Protein 5Y24 (pdb70)

Radius of gyration: 33.48 Å; Cα contacts (8 Å, |Δi|>4): 935; chains: 4; bounding box: 55×82×98 Å

B-factor: mean 39.5, std 14.25, range [16.23, 121.57]

Structure (mmCIF, N/CA/C/O backbone):
data_5Y24
#
_entry.id   5Y24
#
_cell.length_a   33.550
_cell.length_b   119.605
_cell.length_c   214.359
_cell.angle_alpha   90.00
_cell.angle_beta   90.00
_cell.angle_gamma   90.00
#
_symmetry.space_group_name_H-M   'P 2 21 21'
#
loop_
_entity.id
_entity.type
_entity.pdbx_description
1 polymer 'AimR transcriptional regulator'
2 polymer GLY-MET-PRO-ARG-GLY-ALA
3 non-polymer 'BROMIDE ION'
4 water water
#
loop_
_atom_site.group_PDB
_atom_site.id
_atom_site.type_symbol
_atom_site.label_atom_id
_atom_site.label_alt_id
_atom_site.label_comp_id
_atom_site.label_asym_id
_atom_site.label_entity_id
_atom_site.label_seq_id
_atom_site.pdbx_PDB_ins_code
_atom_site.Cartn_x
_atom_site.Cartn_y
_atom_site.Cartn_z
_atom_site.occupancy
_atom_site.B_iso_or_equiv
_atom_site.auth_seq_id
_atom_site.auth_comp_id
_atom_site.auth_asym_id
_atom_site.auth_atom_id
_atom_site.pdbx_PDB_model_num
ATOM 1 N N . ASP A 1 41 ? -87.848 76.618 222.767 1.00 77.55 41 ASP A N 1
ATOM 2 C CA . ASP A 1 41 ? -88.964 77.533 222.809 1.00 81.91 41 ASP A CA 1
ATOM 3 C C . ASP A 1 41 ? -89.076 78.193 224.137 1.00 82.54 41 ASP A C 1
ATOM 4 O O . ASP A 1 41 ? -90.161 78.634 224.473 1.00 84.74 41 ASP A O 1
ATOM 9 N N . LYS A 1 43 ? -86.527 79.350 226.132 1.00 62.02 43 LYS A N 1
ATOM 10 C CA . LYS A 1 43 ? -85.093 79.437 226.326 1.00 62.28 43 LYS A CA 1
ATOM 11 C C . LYS A 1 43 ? -84.586 80.891 226.279 1.00 63.17 43 LYS A C 1
ATOM 12 O O . LYS A 1 43 ? -85.126 81.710 225.553 1.00 62.53 43 LYS A O 1
ATOM 18 N N . THR A 1 44 ? -83.529 81.179 227.030 1.00 62.07 44 THR A N 1
ATOM 19 C CA . THR A 1 44 ? -83.006 82.533 227.119 1.00 60.32 44 THR A CA 1
ATOM 20 C C . THR A 1 44 ? -81.486 82.495 227.069 1.00 63.95 44 THR A C 1
ATOM 21 O O . THR A 1 44 ? -80.861 81.521 227.500 1.00 62.28 44 THR A O 1
ATOM 25 N N . PHE A 1 45 ? -80.885 83.568 226.560 1.00 60.70 45 PHE A N 1
ATOM 26 C CA . PHE A 1 45 ? -79.439 83.684 226.653 1.00 56.67 45 PHE A CA 1
ATOM 27 C C . PHE A 1 45 ? -79.030 83.925 228.097 1.00 54.77 45 PHE A C 1
ATOM 28 O O . PHE A 1 45 ? -79.792 84.471 228.900 1.00 53.89 45 PHE A O 1
ATOM 36 N N . ASN A 1 46 ? -77.809 83.517 228.428 1.00 48.85 46 ASN A N 1
ATOM 37 C CA . ASN A 1 46 ? -77.346 83.733 229.789 1.00 56.25 46 ASN A CA 1
ATOM 38 C C . ASN A 1 46 ? -76.949 85.187 230.044 1.00 52.99 46 ASN A C 1
ATOM 39 O O . ASN A 1 46 ? -76.785 85.565 231.207 1.00 48.59 46 ASN A O 1
ATOM 44 N N . GLU A 1 47 ? -76.832 86.024 229.007 1.00 57.04 47 GLU A N 1
ATOM 45 C CA . GLU A 1 47 ? -76.707 87.465 229.205 1.00 48.72 47 GLU A CA 1
ATOM 46 C C . GLU A 1 47 ? -77.619 88.200 228.232 1.00 47.10 47 GLU A C 1
ATOM 47 O O . GLU A 1 47 ? -77.623 87.904 227.033 1.00 48.48 47 GLU A O 1
ATOM 53 N N . PHE A 1 48 ? -78.376 89.170 228.763 1.00 47.10 48 PHE A N 1
ATOM 54 C CA . PHE A 1 48 ? -79.410 89.865 227.992 1.00 41.99 48 PHE A CA 1
ATOM 55 C C . PHE A 1 48 ? -78.836 90.626 226.804 1.00 40.90 48 PHE A C 1
ATOM 56 O O . PHE A 1 48 ? -79.539 90.845 225.808 1.00 37.13 48 PHE A O 1
ATOM 64 N N . SER A 1 49 ? -77.571 91.043 226.886 1.00 38.23 49 SER A N 1
ATOM 65 C CA . SER A 1 49 ? -76.979 91.791 225.782 1.00 40.02 49 SER A CA 1
ATOM 66 C C . SER A 1 49 ? -76.992 90.996 224.481 1.00 44.77 49 SER A C 1
ATOM 67 O O . SER A 1 49 ? -77.026 91.600 223.406 1.00 39.11 49 SER A O 1
ATOM 70 N N . SER A 1 50 ? -77.017 89.660 224.551 1.00 46.80 50 SER A N 1
ATOM 71 C CA . SER A 1 50 ? -77.006 88.847 223.333 1.00 46.29 50 SER A CA 1
ATOM 72 C C . SER A 1 50 ? -78.203 89.153 222.446 1.00 51.10 50 SER A C 1
ATOM 73 O O . SER A 1 50 ? -78.055 89.372 221.238 1.00 54.00 50 SER A O 1
ATOM 76 N N . ILE A 1 51 ? -79.405 89.171 223.019 1.00 46.77 51 ILE A N 1
ATOM 77 C CA . ILE A 1 51 ? -80.561 89.443 222.177 1.00 38.21 51 ILE A CA 1
ATOM 78 C C . ILE A 1 51 ? -80.687 90.931 221.875 1.00 45.97 51 ILE A C 1
ATOM 79 O O . ILE A 1 51 ? -81.151 91.306 220.794 1.00 52.48 51 ILE A O 1
ATOM 84 N N . VAL A 1 52 ? -80.259 91.806 222.792 1.00 47.37 52 VAL A N 1
ATOM 85 C CA . VAL A 1 52 ? -80.293 93.239 222.507 1.00 37.25 52 VAL A CA 1
ATOM 86 C C . VAL A 1 52 ? -79.403 93.564 221.322 1.00 41.18 52 VAL A C 1
ATOM 87 O O . VAL A 1 52 ? -79.813 94.262 220.387 1.00 47.34 52 VAL A O 1
ATOM 91 N N . ASN A 1 53 ? -78.164 93.079 221.353 1.00 45.67 53 ASN A N 1
ATOM 92 C CA . ASN A 1 53 ? -77.219 93.453 220.309 1.00 46.37 53 ASN A CA 1
ATOM 93 C C . ASN A 1 53 ? -77.674 92.933 218.951 1.00 44.25 53 ASN A C 1
ATOM 94 O O . ASN A 1 53 ? -77.546 93.631 217.939 1.00 41.61 53 ASN A O 1
ATOM 99 N N . ILE A 1 54 ? -78.264 91.735 218.917 1.00 45.17 54 ILE A N 1
ATOM 100 C CA . ILE A 1 54 ? -78.800 91.194 217.666 1.00 38.53 54 ILE A CA 1
ATOM 101 C C . ILE A 1 54 ? -79.956 92.048 217.156 1.00 42.82 54 ILE A C 1
ATOM 102 O O . ILE A 1 54 ? -80.040 92.349 215.959 1.00 44.24 54 ILE A O 1
ATOM 107 N N . VAL A 1 55 ? -80.864 92.456 218.044 1.00 47.52 55 VAL A N 1
ATOM 108 C CA . VAL A 1 55 ? -81.983 93.285 217.604 1.00 43.18 55 VAL A CA 1
ATOM 109 C C . VAL A 1 55 ? -81.479 94.623 217.082 1.00 47.91 55 VAL A C 1
ATOM 110 O O . VAL A 1 55 ? -81.931 95.108 216.036 1.00 52.08 55 VAL A O 1
ATOM 114 N N . LYS A 1 56 ? -80.539 95.245 217.799 1.00 43.61 56 LYS A N 1
ATOM 115 C CA . LYS A 1 56 ? -79.998 96.517 217.328 1.00 45.28 56 LYS A CA 1
ATOM 116 C C . LYS A 1 56 ? -79.228 96.350 216.017 1.00 45.85 56 LYS A C 1
ATOM 117 O O . LYS A 1 56 ? -79.227 97.259 215.177 1.00 44.77 56 LYS A O 1
ATOM 123 N N . SER A 1 57 ? -78.602 95.194 215.803 1.00 47.48 57 SER A N 1
ATOM 124 C CA . SER A 1 57 ? -77.836 94.994 214.578 1.00 54.27 57 SER A CA 1
ATOM 125 C C . SER A 1 57 ? -78.747 94.734 213.379 1.00 55.17 57 SER A C 1
ATOM 126 O O . SER A 1 57 ? -78.575 95.342 212.318 1.00 60.94 57 SER A O 1
ATOM 129 N N . GLN A 1 58 ? -79.735 93.849 213.534 1.00 48.82 58 GLN A N 1
ATOM 130 C CA . GLN A 1 58 ? -80.521 93.359 212.406 1.00 48.23 58 GLN A CA 1
ATOM 131 C C . GLN A 1 58 ? -81.817 94.117 212.177 1.00 46.51 58 GLN A C 1
ATOM 132 O O . GLN A 1 58 ? -82.232 94.266 211.022 1.00 46.12 58 GLN A O 1
ATOM 138 N N . TYR A 1 59 ? -82.466 94.598 213.241 1.00 42.90 59 TYR A N 1
ATOM 139 C CA . TYR A 1 59 ? -83.793 95.211 213.140 1.00 42.51 59 TYR A CA 1
ATOM 140 C C . TYR A 1 59 ? -83.870 96.546 213.876 1.00 43.48 59 TYR A C 1
ATOM 141 O O . TYR A 1 59 ? -84.821 96.794 214.618 1.00 45.89 59 TYR A O 1
ATOM 150 N N . PRO A 1 60 ? -82.895 97.447 213.679 1.00 39.57 60 PRO A N 1
ATOM 151 C CA . PRO A 1 60 ? -82.797 98.602 214.590 1.00 38.92 60 PRO A CA 1
ATOM 152 C C . PRO A 1 60 ? -84.042 99.473 214.596 1.00 46.81 60 PRO A C 1
ATOM 153 O O . PRO A 1 60 ? -84.399 100.024 215.644 1.00 42.04 60 PRO A O 1
ATOM 157 N N . ASP A 1 61 ? -84.730 99.593 213.457 1.00 39.60 61 ASP A N 1
ATOM 158 C CA . ASP A 1 61 ? -85.903 100.451 213.358 1.00 40.31 61 ASP A CA 1
ATOM 159 C C . ASP A 1 61 ? -87.142 99.840 214.001 1.00 38.17 61 ASP A C 1
ATOM 160 O O . ASP A 1 61 ? -88.120 100.554 214.250 1.00 42.92 61 ASP A O 1
ATOM 165 N N . ARG A 1 62 ? -87.130 98.545 214.281 1.00 32.98 62 ARG A N 1
ATOM 166 C CA . ARG A 1 62 ? -88.209 97.910 215.034 1.00 41.32 62 ARG A CA 1
ATOM 167 C C . ARG A 1 62 ? -87.753 97.407 216.405 1.00 39.83 62 ARG A C 1
ATOM 168 O O . ARG A 1 62 ? -88.302 96.428 216.924 1.00 45.76 62 ARG A O 1
ATOM 176 N N . GLU A 1 63 ? -86.764 98.068 217.017 1.00 37.90 63 GLU A N 1
ATOM 177 C CA . GLU A 1 63 ? -86.299 97.605 218.321 1.00 41.08 63 GLU A CA 1
ATOM 178 C C . GLU A 1 63 ? -87.424 97.625 219.345 1.00 40.70 63 GLU A C 1
ATOM 179 O O . GLU A 1 63 ? -87.636 96.646 220.068 1.00 42.29 63 GLU A O 1
ATOM 185 N N . TYR A 1 64 ? -88.147 98.744 219.441 1.00 37.47 64 TYR A N 1
ATOM 186 C CA . TYR A 1 64 ? -89.202 98.806 220.446 1.00 37.31 64 TYR A CA 1
ATOM 187 C C . TYR A 1 64 ? -90.256 97.732 220.205 1.00 45.85 64 TYR A C 1
ATOM 188 O O . TYR A 1 64 ? -90.544 96.922 221.093 1.00 42.11 64 TYR A O 1
ATOM 197 N N . GLU A 1 65 ? -90.812 97.678 218.991 1.00 41.90 65 GLU A N 1
ATOM 198 C CA . GLU A 1 65 ? -91.853 96.695 218.699 1.00 38.99 65 GLU A CA 1
ATOM 199 C C . GLU A 1 65 ? -91.401 95.283 219.061 1.00 42.59 65 GLU A C 1
ATOM 200 O O . GLU A 1 65 ? -92.103 94.552 219.772 1.00 45.99 65 GLU A O 1
ATOM 206 N N . LEU A 1 66 ? -90.199 94.903 218.624 1.00 39.68 66 LEU A N 1
ATOM 207 C CA . LEU A 1 66 ? -89.729 93.538 218.842 1.00 38.00 66 LEU A CA 1
ATOM 208 C C . LEU A 1 66 ? -89.411 93.276 220.308 1.00 43.29 66 LEU A C 1
ATOM 209 O O . LEU A 1 66 ? -89.750 92.209 220.841 1.00 42.44 66 LEU A O 1
ATOM 222 N N . LYS A 1 68 ? -90.560 94.910 222.951 1.00 46.22 68 LYS A N 1
ATOM 223 C CA . LYS A 1 68 ? -91.782 94.969 223.747 1.00 46.78 68 LYS A CA 1
ATOM 224 C C . LYS A 1 68 ? -92.509 93.635 223.708 1.00 53.94 68 LYS A C 1
ATOM 225 O O . LYS A 1 68 ? -92.982 93.140 224.740 1.00 63.83 68 LYS A O 1
ATOM 231 N N . ASP A 1 69 ? -92.588 93.029 222.522 1.00 41.61 69 ASP A N 1
ATOM 232 C CA . ASP A 1 69 ? -93.160 91.694 222.409 1.00 41.10 69 ASP A CA 1
ATOM 233 C C . ASP A 1 69 ? -92.336 90.675 223.190 1.00 45.62 69 ASP A C 1
ATOM 234 O O . ASP A 1 69 ? -92.887 89.869 223.951 1.00 40.93 69 ASP A O 1
ATOM 239 N N . TYR A 1 70 ? -91.008 90.716 223.039 1.00 44.41 70 TYR A N 1
ATOM 240 C CA . TYR A 1 70 ? -90.163 89.695 223.649 1.00 46.34 70 TYR A CA 1
ATOM 241 C C . TYR A 1 70 ? -90.179 89.788 225.172 1.00 49.11 70 TYR A C 1
ATOM 242 O O . TYR A 1 70 ? -90.325 88.772 225.868 1.00 46.95 70 TYR A O 1
ATOM 251 N N . CYS A 1 71 ? -90.000 90.996 225.706 1.00 46.02 71 CYS A N 1
ATOM 252 C CA . CYS A 1 71 ? -89.960 91.184 227.153 1.00 46.93 71 CYS A CA 1
ATOM 253 C C . CYS A 1 71 ? -91.280 90.788 227.799 1.00 53.08 71 CYS A C 1
ATOM 254 O O . CYS A 1 71 ? -91.302 90.084 228.814 1.00 56.78 71 CYS A O 1
ATOM 257 N N . LEU A 1 72 ? -92.395 91.237 227.225 1.00 55.55 72 LEU A N 1
ATOM 258 C CA . LEU A 1 72 ? -93.685 91.041 227.869 1.00 60.25 72 LEU A CA 1
ATOM 259 C C . LEU A 1 72 ? -94.140 89.589 227.832 1.00 57.01 72 LEU A C 1
ATOM 260 O O . LEU A 1 72 ? -95.165 89.258 228.437 1.00 58.24 72 LEU A O 1
ATOM 265 N N . ASN A 1 73 ? -93.392 88.715 227.163 1.00 49.26 73 ASN A N 1
ATOM 266 C CA . ASN A 1 73 ? -93.676 87.290 227.160 1.00 57.32 73 ASN A CA 1
ATOM 267 C C . ASN A 1 73 ? -92.642 86.495 227.944 1.00 56.68 73 ASN A C 1
ATOM 268 O O . ASN A 1 73 ? -92.682 85.261 227.935 1.00 53.62 73 ASN A O 1
ATOM 273 N N . LEU A 1 74 ? -91.718 87.174 228.617 1.00 45.43 74 LEU A N 1
ATOM 274 C CA . LEU A 1 74 ? -90.744 86.508 229.464 1.00 45.24 74 LEU A CA 1
ATOM 275 C C . LEU A 1 74 ? -91.407 86.028 230.749 1.00 48.83 74 LEU A C 1
ATOM 276 O O . LEU A 1 74 ? -92.352 86.642 231.249 1.00 52.40 74 LEU A O 1
ATOM 281 N N . ASP A 1 75 ? -90.905 84.912 231.274 1.00 51.16 75 ASP A N 1
ATOM 282 C CA . ASP A 1 75 ? -91.302 84.432 232.592 1.00 55.21 75 ASP A CA 1
ATOM 283 C C . ASP A 1 75 ? -90.622 85.294 233.656 1.00 54.11 75 ASP A C 1
ATOM 284 O O . ASP A 1 75 ? -89.392 85.302 233.759 1.00 50.04 75 ASP A O 1
ATOM 289 N N . VAL A 1 76 ? -91.423 86.006 234.454 1.00 50.10 76 VAL A N 1
ATOM 290 C CA . VAL A 1 76 ? -90.922 87.006 235.388 1.00 56.07 76 VAL A CA 1
ATOM 291 C C . VAL A 1 76 ? -89.955 86.448 236.420 1.00 55.83 76 VAL A C 1
ATOM 292 O O . VAL A 1 76 ? -89.297 87.229 237.123 1.00 47.99 76 VAL A O 1
ATOM 296 N N . LYS A 1 77 ? -89.859 85.121 236.548 1.00 52.66 77 LYS A N 1
ATOM 297 C CA . LYS A 1 77 ? -88.963 84.542 237.540 1.00 57.14 77 LYS A CA 1
ATOM 298 C C . LYS A 1 77 ? -87.514 84.528 237.082 1.00 51.89 77 LYS A C 1
ATOM 299 O O . LYS A 1 77 ? -86.632 84.267 237.901 1.00 49.19 77 LYS A O 1
ATOM 305 N N . THR A 1 78 ? -87.244 84.833 235.815 1.00 47.11 78 THR A N 1
ATOM 306 C CA . THR A 1 78 ? -85.928 84.571 235.260 1.00 57.00 78 THR A CA 1
ATOM 307 C C . THR A 1 78 ? -85.019 85.794 235.307 1.00 52.13 78 THR A C 1
ATOM 308 O O . THR A 1 78 ? -85.455 86.932 235.499 1.00 44.53 78 THR A O 1
ATOM 312 N N . LYS A 1 79 ? -83.729 85.526 235.106 1.00 48.50 79 LYS A N 1
ATOM 313 C CA . LYS A 1 79 ? -82.738 86.584 235.005 1.00 51.99 79 LYS A CA 1
ATOM 314 C C . LYS A 1 79 ? -82.951 87.398 233.739 1.00 46.13 79 LYS A C 1
ATOM 315 O O . LYS A 1 79 ? -82.621 88.584 233.702 1.00 43.66 79 LYS A O 1
ATOM 321 N N . ALA A 1 80 ? -83.521 86.784 232.700 1.00 45.05 80 ALA A N 1
ATOM 322 C CA . ALA A 1 80 ? -83.834 87.544 231.494 1.00 46.58 80 ALA A CA 1
ATOM 323 C C . ALA A 1 80 ? -84.896 88.602 231.774 1.00 46.30 80 ALA A C 1
ATOM 324 O O . ALA A 1 80 ? -84.770 89.745 231.331 1.00 41.57 80 ALA A O 1
ATOM 326 N N . ALA A 1 81 ? -85.934 88.247 232.533 1.00 46.74 81 ALA A N 1
ATOM 327 C CA . ALA A 1 81 ? -86.972 89.217 232.863 1.00 48.69 81 ALA A CA 1
ATOM 328 C C . ALA A 1 81 ? -86.434 90.312 233.776 1.00 42.16 81 ALA A C 1
ATOM 329 O O . ALA A 1 81 ? -86.801 91.483 233.630 1.00 41.95 81 ALA A O 1
ATOM 331 N N . ARG A 1 82 ? -85.593 89.947 234.747 1.00 43.00 82 ARG A N 1
ATOM 332 C CA . ARG A 1 82 ? -84.939 90.963 235.563 1.00 37.63 82 ARG A CA 1
ATOM 333 C C . ARG A 1 82 ? -84.021 91.831 234.711 1.00 43.12 82 ARG A C 1
ATOM 334 O O . ARG A 1 82 ? -83.903 93.038 234.942 1.00 44.74 82 ARG A O 1
ATOM 342 N N . SER A 1 83 ? -83.366 91.237 233.716 1.00 37.83 83 SER A N 1
ATOM 343 C CA . SER A 1 83 ? -82.592 92.041 232.776 1.00 43.87 83 SER A CA 1
ATOM 344 C C . SER A 1 83 ? -83.504 92.945 231.957 1.00 41.71 83 SER A C 1
ATOM 345 O O . SER A 1 83 ? -83.202 94.126 231.752 1.00 39.73 83 SER A O 1
ATOM 348 N N . ALA A 1 84 ? -84.627 92.404 231.479 1.00 38.11 84 ALA A N 1
ATOM 349 C CA . ALA A 1 84 ? -85.555 93.199 230.686 1.00 36.19 84 ALA A CA 1
ATOM 350 C C . ALA A 1 84 ? -86.123 94.362 231.485 1.00 39.29 84 ALA A C 1
ATOM 351 O O . ALA A 1 84 ? -86.431 95.410 230.916 1.00 36.78 84 ALA A O 1
ATOM 353 N N . LEU A 1 85 ? -86.287 94.199 232.797 1.00 34.16 85 LEU A N 1
ATOM 354 C CA . LEU A 1 85 ? -86.765 95.310 233.603 1.00 34.42 85 LEU A CA 1
ATOM 355 C C . LEU A 1 85 ? -85.773 96.467 233.569 1.00 33.60 85 LEU A C 1
ATOM 356 O O . LEU A 1 85 ? -86.171 97.628 233.432 1.00 33.19 85 LEU A O 1
ATOM 361 N N . GLU A 1 86 ? -84.475 96.169 233.682 1.00 37.14 86 GLU A N 1
ATOM 362 C CA . GLU A 1 86 ? -83.478 97.235 233.609 1.00 31.11 86 GLU A CA 1
ATOM 363 C C . GLU A 1 86 ? -83.402 97.832 232.207 1.00 30.94 86 GLU A C 1
ATOM 364 O O . GLU A 1 86 ? -83.248 99.046 232.055 1.00 34.96 86 GLU A O 1
ATOM 370 N N . TYR A 1 87 ? -83.507 96.991 231.178 1.00 32.74 87 TYR A N 1
ATOM 371 C CA . TYR A 1 87 ? -83.530 97.471 229.794 1.00 29.91 87 TYR A CA 1
ATOM 372 C C . TYR A 1 87 ? -84.653 98.483 229.580 1.00 34.79 87 TYR A C 1
ATOM 373 O O . TYR A 1 87 ? -84.451 99.539 228.960 1.00 31.92 87 TYR A O 1
ATOM 382 N N . ALA A 1 88 ? -85.848 98.162 230.082 1.00 35.75 88 ALA A N 1
ATOM 383 C CA . ALA A 1 88 ? -87.012 99.020 229.900 1.00 37.21 88 ALA A CA 1
ATOM 384 C C . ALA A 1 88 ? -86.865 100.333 230.658 1.00 35.34 88 ALA A C 1
ATOM 385 O O . ALA A 1 88 ? -87.181 101.405 230.126 1.00 33.15 88 ALA A O 1
ATOM 387 N N . ASP A 1 89 ? -86.396 100.279 231.909 1.00 34.79 89 ASP A N 1
ATOM 388 C CA . ASP A 1 89 ? -86.198 101.519 232.657 1.00 29.08 89 ASP A CA 1
ATOM 389 C C . ASP A 1 89 ? -85.123 102.381 232.022 1.00 31.30 89 ASP A C 1
ATOM 390 O O . ASP A 1 89 ? -85.283 103.602 231.893 1.00 28.87 89 ASP A O 1
ATOM 395 N N . ALA A 1 90 ? -84.006 101.770 231.640 1.00 27.82 90 ALA A N 1
ATOM 396 C CA . ALA A 1 90 ? -82.912 102.565 231.098 1.00 34.61 90 ALA A CA 1
ATOM 397 C C . ALA A 1 90 ? -83.320 103.260 229.806 1.00 35.24 90 ALA A C 1
ATOM 398 O O . ALA A 1 90 ? -82.834 104.362 229.520 1.00 25.70 90 ALA A O 1
ATOM 400 N N . ASN A 1 91 ? -84.214 102.639 229.032 1.00 33.08 91 ASN A N 1
ATOM 401 C CA . ASN A 1 91 ? -84.746 103.174 227.782 1.00 31.29 91 ASN A CA 1
ATOM 402 C C . ASN A 1 91 ? -85.952 104.078 227.977 1.00 37.66 91 ASN A C 1
ATOM 403 O O . ASN A 1 91 ? -86.449 104.642 226.989 1.00 33.97 91 ASN A O 1
ATOM 416 N N . PHE A 1 93 ? -88.875 103.029 228.632 1.00 28.87 93 PHE A N 1
ATOM 417 C CA . PHE A 1 93 ? -90.024 102.294 228.098 1.00 33.63 93 PHE A CA 1
ATOM 418 C C . PHE A 1 93 ? -90.982 102.001 229.255 1.00 39.21 93 PHE A C 1
ATOM 419 O O . PHE A 1 93 ? -91.134 100.871 229.707 1.00 40.37 93 PHE A O 1
ATOM 427 N N . PHE A 1 94 ? -91.604 103.079 229.757 1.00 39.16 94 PHE A N 1
ATOM 428 C CA . PHE A 1 94 ? -92.412 103.004 230.970 1.00 49.31 94 PHE A CA 1
ATOM 429 C C . PHE A 1 94 ? -93.548 101.998 230.847 1.00 59.69 94 PHE A C 1
ATOM 430 O O . PHE A 1 94 ? -93.940 101.389 231.848 1.00 57.14 94 PHE A O 1
ATOM 438 N N . GLU A 1 95 ? -94.100 101.818 229.645 1.00 57.33 95 GLU A N 1
ATOM 439 C CA . GLU A 1 95 ? -95.185 100.854 229.478 1.00 53.48 95 GLU A CA 1
ATOM 440 C C . GLU A 1 95 ? -94.695 99.437 229.749 1.00 57.36 95 GLU A C 1
ATOM 441 O O . GLU A 1 95 ? -95.292 98.703 230.546 1.00 64.89 95 GLU A O 1
ATOM 443 N N . ILE A 1 96 ? -93.601 99.037 229.091 1.00 52.60 96 ILE A N 1
ATOM 444 C CA . ILE A 1 96 ? -92.992 97.736 229.357 1.00 45.80 96 ILE A CA 1
ATOM 445 C C . ILE A 1 96 ? -92.603 97.615 230.823 1.00 49.86 96 ILE A C 1
ATOM 446 O O . ILE A 1 96 ? -92.818 96.576 231.460 1.00 49.30 96 ILE A O 1
ATOM 451 N N . GLU A 1 97 ? -91.933 98.606 231.363 1.00 42.20 97 GLU A N 1
ATOM 452 C CA . GLU A 1 97 ? -91.445 98.435 232.712 1.00 42.19 97 GLU A CA 1
ATOM 453 C C . GLU A 1 97 ? -92.499 98.319 233.801 1.00 49.59 97 GLU A C 1
ATOM 454 O O . GLU A 1 97 ? -92.392 97.505 234.676 1.00 41.96 97 GLU A O 1
ATOM 460 N N . ASP A 1 98 ? -93.546 99.094 233.687 1.00 47.92 98 ASP A N 1
ATOM 461 C CA . ASP A 1 98 ? -94.603 99.062 234.644 1.00 47.27 98 ASP A CA 1
ATOM 462 C C . ASP A 1 98 ? -95.398 97.731 234.713 1.00 50.08 98 ASP A C 1
ATOM 463 O O . ASP A 1 98 ? -95.955 97.407 235.730 1.00 51.99 98 ASP A O 1
ATOM 468 N N . VAL A 1 99 ? -95.425 96.971 233.636 1.00 40.78 99 VAL A N 1
ATOM 469 C CA . VAL A 1 99 ? -96.083 95.711 233.566 1.00 39.49 99 VAL A CA 1
ATOM 470 C C . VAL A 1 99 ? -95.150 94.665 234.106 1.00 48.81 99 VAL A C 1
ATOM 471 O O . VAL A 1 99 ? -95.549 93.754 234.774 1.00 47.70 99 VAL A O 1
ATOM 475 N N . LEU A 1 100 ? -93.877 94.801 233.850 1.00 45.08 100 LEU A N 1
ATOM 476 C CA . LEU A 1 100 ? -92.940 93.870 234.413 1.00 45.35 100 LEU A CA 1
ATOM 477 C C . LEU A 1 100 ? -92.843 94.066 235.939 1.00 50.86 100 LEU A C 1
ATOM 478 O O . LEU A 1 100 ? -92.640 93.132 236.670 1.00 48.70 100 LEU A O 1
ATOM 483 N N . ILE A 1 101 ? -92.946 95.302 236.386 1.00 49.35 101 ILE A N 1
ATOM 484 C CA . ILE A 1 101 ? -92.888 95.599 237.783 1.00 46.05 101 ILE A CA 1
ATOM 485 C C . ILE A 1 101 ? -94.090 94.920 238.477 1.00 52.45 101 ILE A C 1
ATOM 486 O O . ILE A 1 101 ? -93.917 94.087 239.337 1.00 50.89 101 ILE A O 1
ATOM 491 N N . ASP A 1 102 ? -95.298 95.235 238.062 1.00 44.37 102 ASP A N 1
ATOM 492 C CA . ASP A 1 102 ? -96.488 94.665 238.672 1.00 49.61 102 ASP A CA 1
ATOM 493 C C . ASP A 1 102 ? -96.588 93.143 238.699 1.00 54.03 102 ASP A C 1
ATOM 494 O O . ASP A 1 102 ? -97.144 92.589 239.611 1.00 50.19 102 ASP A O 1
ATOM 499 N N . SER A 1 103 ? -96.051 92.488 237.698 1.00 49.15 103 SER A N 1
ATOM 500 C CA . SER A 1 103 ? -96.070 91.079 237.596 1.00 56.81 103 SER A CA 1
ATOM 501 C C . SER A 1 103 ? -95.048 90.475 238.513 1.00 55.72 103 SER A C 1
ATOM 502 O O . SER A 1 103 ? -95.320 89.512 239.196 1.00 58.69 103 SER A O 1
ATOM 513 N N . ILE A 1 105 ? -93.817 91.674 241.243 1.00 48.89 105 ILE A N 1
ATOM 514 C CA . ILE A 1 105 ? -94.180 91.827 242.600 1.00 51.34 105 ILE A CA 1
ATOM 515 C C . ILE A 1 105 ? -95.289 90.862 242.997 1.00 49.47 105 ILE A C 1
ATOM 516 O O . ILE A 1 105 ? -95.327 90.384 244.082 1.00 56.28 105 ILE A O 1
ATOM 521 N N . SER A 1 106 ? -96.178 90.610 242.065 1.00 53.21 106 SER A N 1
ATOM 522 C CA . SER A 1 106 ? -97.316 89.753 242.287 1.00 63.86 106 SER A CA 1
ATOM 523 C C . SER A 1 106 ? -96.912 88.342 242.607 1.00 66.32 106 SER A C 1
ATOM 524 O O . SER A 1 106 ? -97.192 87.856 243.677 1.00 68.10 106 SER A O 1
ATOM 527 N N . CYS A 1 107 ? -96.235 87.694 241.683 1.00 61.89 107 CYS A N 1
ATOM 528 C CA . CYS A 1 107 ? -95.816 86.340 241.901 1.00 63.15 107 CYS A CA 1
ATOM 529 C C . CYS A 1 107 ? -94.620 86.039 241.054 1.00 56.68 107 CYS A C 1
ATOM 530 O O . CYS A 1 107 ? -94.714 85.981 239.861 1.00 57.00 107 CYS A O 1
ATOM 533 N N . ASN A 1 109 ? -90.482 85.117 242.367 1.00 50.11 109 ASN A N 1
ATOM 534 C CA . ASN A 1 109 ? -89.498 84.605 243.304 1.00 55.39 109 ASN A CA 1
ATOM 535 C C . ASN A 1 109 ? -88.773 85.660 244.172 1.00 55.07 109 ASN A C 1
ATOM 536 O O . ASN A 1 109 ? -89.094 86.805 244.081 1.00 54.08 109 ASN A O 1
ATOM 549 N N . LYS A 1 111 ? -85.665 86.976 244.194 1.00 43.69 111 LYS A N 1
ATOM 550 C CA . LYS A 1 111 ? -84.944 87.966 243.422 1.00 44.46 111 LYS A CA 1
ATOM 551 C C . LYS A 1 111 ? -85.831 88.874 242.618 1.00 50.76 111 LYS A C 1
ATOM 552 O O . LYS A 1 111 ? -85.708 90.062 242.696 1.00 43.63 111 LYS A O 1
ATOM 558 N N . SER A 1 112 ? -86.730 88.304 241.838 1.00 44.93 112 SER A N 1
ATOM 559 C CA . SER A 1 112 ? -87.613 89.118 241.042 1.00 43.48 112 SER A CA 1
ATOM 560 C C . SER A 1 112 ? -88.504 90.030 241.855 1.00 46.28 112 SER A C 1
ATOM 561 O O . SER A 1 112 ? -88.738 91.140 241.479 1.00 42.19 112 SER A O 1
ATOM 564 N N . LYS A 1 113 ? -88.955 89.594 243.010 1.00 44.06 113 LYS A N 1
ATOM 565 C CA . LYS A 1 113 ? -89.776 90.454 243.804 1.00 42.65 113 LYS A CA 1
ATOM 566 C C . LYS A 1 113 ? -89.004 91.680 244.272 1.00 44.19 113 LYS A C 1
ATOM 567 O O . LYS A 1 113 ? -89.515 92.760 244.242 1.00 41.00 113 LYS A O 1
ATOM 573 N N . GLU A 1 114 ? -87.789 91.487 244.737 1.00 43.01 114 GLU A N 1
ATOM 574 C CA . GLU A 1 114 ? -86.992 92.608 245.198 1.00 41.95 114 GLU A CA 1
ATOM 575 C C . GLU A 1 114 ? -86.792 93.592 244.056 1.00 45.69 114 GLU A C 1
ATOM 576 O O . GLU A 1 114 ? -87.010 94.745 244.233 1.00 43.29 114 GLU A O 1
ATOM 582 N N . TYR A 1 115 ? -86.438 93.107 242.878 1.00 42.35 115 TYR A N 1
ATOM 583 C CA . TYR A 1 115 ? -86.238 94.008 241.735 1.00 36.86 115 TYR A CA 1
ATOM 584 C C . TYR A 1 115 ? -87.502 94.807 241.438 1.00 36.81 115 TYR A C 1
ATOM 585 O O . TYR A 1 115 ? -87.458 96.030 241.267 1.00 35.78 115 TYR A O 1
ATOM 594 N N . GLY A 1 116 ? -88.643 94.123 241.351 1.00 39.89 116 GLY A N 1
ATOM 595 C CA . GLY A 1 116 ? -89.896 94.827 241.136 1.00 38.32 116 GLY A CA 1
ATOM 596 C C . GLY A 1 116 ? -90.148 95.896 242.181 1.00 38.76 116 GLY A C 1
ATOM 597 O O . GLY A 1 116 ? -90.495 97.035 241.859 1.00 37.52 116 GLY A O 1
ATOM 598 N N . LYS A 1 117 ? -89.926 95.561 243.456 1.00 38.34 117 LYS A N 1
ATOM 599 C CA . LYS A 1 117 ? -90.314 96.495 244.510 1.00 38.23 117 LYS A CA 1
ATOM 600 C C . LYS A 1 117 ? -89.471 97.774 244.503 1.00 38.97 117 LYS A C 1
ATOM 601 O O . LYS A 1 117 ? -90.005 98.866 244.743 1.00 40.88 117 LYS A O 1
ATOM 607 N N . VAL A 1 118 ? -88.165 97.706 244.242 1.00 36.70 118 VAL A N 1
ATOM 608 C CA . VAL A 1 118 ? -87.464 98.991 244.322 1.00 35.66 118 VAL A CA 1
ATOM 609 C C . VAL A 1 118 ? -87.493 99.733 242.983 1.00 33.61 118 VAL A C 1
ATOM 610 O O . VAL A 1 118 ? -87.476 100.969 242.986 1.00 32.75 118 VAL A O 1
ATOM 614 N N . TYR A 1 119 ? -87.667 99.036 241.850 1.00 37.08 119 TYR A N 1
ATOM 615 C CA . TYR A 1 119 ? -87.994 99.774 240.620 1.00 36.17 119 TYR A CA 1
ATOM 616 C C . TYR A 1 119 ? -89.328 100.508 240.764 1.00 34.43 119 TYR A C 1
ATOM 617 O O . TYR A 1 119 ? -89.468 101.647 240.302 1.00 35.42 119 TYR A O 1
ATOM 626 N N . LYS A 1 120 ? -90.307 99.894 241.445 1.00 34.74 120 LYS A N 1
ATOM 627 C CA . LYS A 1 120 ? -91.569 100.591 241.686 1.00 35.57 120 LYS A CA 1
ATOM 628 C C . LYS A 1 120 ? -91.379 101.816 242.577 1.00 43.16 120 LYS A C 1
ATOM 629 O O . LYS A 1 120 ? -92.059 102.834 242.395 1.00 39.53 120 LYS A O 1
ATOM 635 N N . ILE A 1 121 ? -90.465 101.746 243.544 1.00 40.36 121 ILE A N 1
ATOM 636 C CA . ILE A 1 121 ? -90.179 102.923 244.358 1.00 33.54 121 ILE A CA 1
ATOM 637 C C . ILE A 1 121 ? -89.584 104.032 243.499 1.00 34.08 121 ILE A C 1
ATOM 638 O O . ILE A 1 121 ? -89.909 105.215 243.665 1.00 33.88 121 ILE A O 1
ATOM 643 N N . HIS A 1 122 ? -88.688 103.667 242.582 1.00 31.60 122 HIS A N 1
ATOM 644 C CA . HIS A 1 122 ? -88.126 104.641 241.657 1.00 33.70 122 HIS A CA 1
ATOM 645 C C . HIS A 1 122 ? -89.211 105.276 240.798 1.00 34.60 122 HIS A C 1
ATOM 646 O O . HIS A 1 122 ? -89.207 106.493 240.568 1.00 31.68 122 HIS A O 1
ATOM 653 N N . ARG A 1 123 ? -90.148 104.468 240.311 1.00 32.55 123 ARG A N 1
ATOM 654 C CA . ARG A 1 123 ? -91.193 105.023 239.457 1.00 36.35 123 ARG A CA 1
ATOM 655 C C . ARG A 1 123 ? -92.107 105.944 240.251 1.00 37.54 123 ARG A C 1
ATOM 656 O O . ARG A 1 123 ? -92.440 107.041 239.789 1.00 39.57 123 ARG A O 1
ATOM 664 N N . GLU A 1 124 ? -92.488 105.534 241.462 1.00 38.56 124 GLU A N 1
ATOM 665 C CA . GLU A 1 124 ? -93.358 106.362 242.289 1.00 44.29 124 GLU A CA 1
ATOM 666 C C . GLU A 1 124 ? -92.680 107.667 242.684 1.00 45.87 124 GLU A C 1
ATOM 667 O O . GLU A 1 124 ? -93.316 108.727 242.670 1.00 40.40 124 GLU A O 1
ATOM 673 N N . LEU A 1 125 ? -91.394 107.615 243.041 1.00 37.23 125 LEU A N 1
ATOM 674 C CA . LEU A 1 125 ? -90.698 108.837 243.425 1.00 31.75 125 LEU A CA 1
ATOM 675 C C . LEU A 1 125 ? -90.542 109.774 242.231 1.00 36.04 125 LEU A C 1
ATOM 676 O O . LEU A 1 125 ? -90.781 110.979 242.342 1.00 36.25 125 LEU A O 1
ATOM 681 N N . SER A 1 126 ? -90.153 109.238 241.079 1.00 29.01 126 SER A N 1
ATOM 682 C CA . SER A 1 126 ? -90.001 110.076 239.896 1.00 34.73 126 SER A CA 1
ATOM 683 C C . SER A 1 126 ? -91.322 110.671 239.406 1.00 38.69 126 SER A C 1
ATOM 684 O O . SER A 1 126 ? -91.292 111.634 238.634 1.00 42.15 126 SER A O 1
ATOM 687 N N . ASN A 1 127 ? -92.472 110.148 239.842 1.00 39.98 127 ASN A N 1
ATOM 688 C CA . ASN A 1 127 ? -93.767 110.739 239.524 1.00 39.01 127 ASN A CA 1
ATOM 689 C C . ASN A 1 127 ? -94.371 111.522 240.683 1.00 47.21 127 ASN A C 1
ATOM 690 O O . ASN A 1 127 ? -95.553 111.877 240.622 1.00 48.95 127 ASN A O 1
ATOM 695 N N . SER A 1 128 ? -93.606 111.782 241.745 1.00 42.42 128 SER A N 1
ATOM 696 C CA . SER A 1 128 ? -94.098 112.476 242.942 1.00 41.51 128 SER A CA 1
ATOM 697 C C . SER A 1 128 ? -95.257 111.760 243.635 1.00 42.16 128 SER A C 1
ATOM 698 O O . SER A 1 128 ? -95.977 112.380 244.420 1.00 45.44 128 SER A O 1
ATOM 701 N N . VAL A 1 129 ? -95.469 110.466 243.381 1.00 49.00 129 VAL A N 1
ATOM 702 C CA . VAL A 1 129 ? -96.484 109.740 244.147 1.00 50.73 129 VAL A CA 1
ATOM 703 C C . VAL A 1 129 ? -96.053 109.617 245.598 1.00 50.48 129 VAL A C 1
ATOM 704 O O . VAL A 1 129 ? -96.886 109.625 246.512 1.00 52.48 129 VAL A O 1
ATOM 708 N N . ILE A 1 130 ? -94.756 109.501 245.840 1.00 40.91 130 ILE A N 1
ATOM 709 C CA . ILE A 1 130 ? -94.224 109.458 247.190 1.00 41.18 130 ILE A CA 1
ATOM 710 C C . ILE A 1 130 ? -93.127 110.500 247.284 1.00 41.06 130 ILE A C 1
ATOM 711 O O . ILE A 1 130 ? -92.535 110.895 246.274 1.00 41.21 130 ILE A O 1
ATOM 716 N N . THR A 1 131 ? -92.890 110.982 248.500 1.00 38.92 131 THR A N 1
ATOM 717 C CA . THR A 1 131 ? -91.812 111.915 248.770 1.00 40.97 131 THR A CA 1
ATOM 718 C C . THR A 1 131 ? -90.501 111.162 248.938 1.00 36.20 131 THR A C 1
ATOM 719 O O . THR A 1 131 ? -90.469 109.935 249.020 1.00 32.50 131 THR A O 1
ATOM 723 N N . GLU A 1 132 ? -89.404 111.915 248.988 1.00 38.24 132 GLU A N 1
ATOM 724 C CA . GLU A 1 132 ? -88.111 111.290 249.229 1.00 42.02 132 GLU A CA 1
ATOM 725 C C . GLU A 1 132 ? -88.131 110.511 250.533 1.00 39.89 132 GLU A C 1
ATOM 726 O O . GLU A 1 132 ? -87.649 109.376 250.591 1.00 39.84 132 GLU A O 1
ATOM 732 N N . PHE A 1 133 ? -88.719 111.093 251.580 1.00 37.61 133 PHE A N 1
ATOM 733 C CA . PHE A 1 133 ? -88.757 110.438 252.883 1.00 39.54 133 PHE A CA 1
ATOM 734 C C . PHE A 1 133 ? -89.484 109.100 252.813 1.00 41.96 133 PHE A C 1
ATOM 735 O O . PHE A 1 133 ? -89.035 108.118 253.414 1.00 38.19 133 PHE A O 1
ATOM 743 N N . GLU A 1 134 ? -90.606 109.040 252.083 1.00 45.03 134 GLU A N 1
ATOM 744 C CA . GLU A 1 134 ? -91.329 107.780 251.919 1.00 37.63 134 GLU A CA 1
ATOM 745 C C . GLU A 1 134 ? -90.498 106.775 251.134 1.00 40.76 134 GLU A C 1
ATOM 746 O O . GLU A 1 134 ? -90.466 105.587 251.467 1.00 38.40 134 GLU A O 1
ATOM 752 N N . ALA A 1 135 ? -89.854 107.228 250.060 1.00 35.19 135 ALA A N 1
ATOM 753 C CA . ALA A 1 135 ? -88.978 106.345 249.294 1.00 38.83 135 ALA A CA 1
ATOM 754 C C . ALA A 1 135 ? -87.898 105.731 250.184 1.00 38.08 135 ALA A C 1
ATOM 755 O O . ALA A 1 135 ? -87.716 104.509 250.205 1.00 36.19 135 ALA A O 1
ATOM 757 N N . VAL A 1 136 ? -87.180 106.571 250.934 1.00 38.70 136 VAL A N 1
ATOM 758 C CA . VAL A 1 136 ? -86.096 106.074 251.782 1.00 36.11 136 VAL A CA 1
ATOM 759 C C . VAL A 1 136 ? -86.650 105.145 252.852 1.00 39.50 136 VAL A C 1
ATOM 760 O O . VAL A 1 136 ? -86.090 104.074 253.122 1.00 33.95 136 VAL A O 1
ATOM 764 N N . LYS A 1 137 ? -87.782 105.523 253.452 1.00 40.85 137 LYS A N 1
ATOM 765 C CA . LYS A 1 137 ? -88.417 104.674 254.456 1.00 42.76 137 L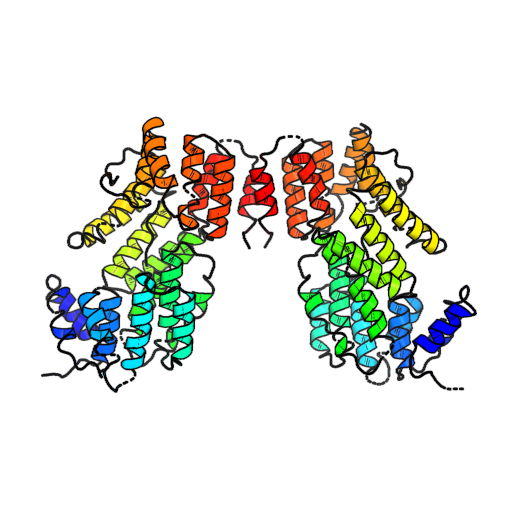YS A CA 1
ATOM 766 C C . LYS A 1 137 ? -88.769 103.307 253.879 1.00 49.51 137 LYS A C 1
ATOM 767 O O . LYS A 1 137 ? -88.509 102.273 254.506 1.00 48.90 137 LYS A O 1
ATOM 773 N N . ARG A 1 138 ? -89.366 103.290 252.686 1.00 35.60 138 ARG A N 1
ATOM 774 C CA . ARG A 1 138 ? -89.714 102.038 252.026 1.00 37.68 138 ARG A CA 1
ATOM 775 C C . ARG A 1 138 ? -88.483 101.216 251.674 1.00 38.53 138 ARG A C 1
ATOM 776 O O . ARG A 1 138 ? -88.466 99.994 251.887 1.00 41.73 138 ARG A O 1
ATOM 784 N N . LEU A 1 139 ? -87.482 101.846 251.038 1.00 35.21 139 LEU A N 1
ATOM 785 C CA . LEU A 1 139 ? -86.264 101.112 250.706 1.00 36.77 139 LEU A CA 1
ATOM 786 C C . LEU A 1 139 ? -85.661 100.479 251.960 1.00 42.12 139 LEU A C 1
ATOM 787 O O . LEU A 1 139 ? -85.269 99.311 251.945 1.00 40.87 139 LEU A O 1
ATOM 792 N N . GLY A 1 140 ? -85.611 101.226 253.061 1.00 35.15 140 GLY A N 1
ATOM 793 C CA . GLY A 1 140 ? -85.143 100.644 254.317 1.00 41.31 140 GLY A CA 1
ATOM 794 C C . GLY A 1 140 ? -85.944 99.427 254.746 1.00 46.51 140 GLY A C 1
ATOM 795 O O . GLY A 1 140 ? -85.379 98.390 255.112 1.00 40.68 140 GLY A O 1
ATOM 796 N N . LYS A 1 141 ? -87.274 99.520 254.682 1.00 46.01 141 LYS A N 1
ATOM 797 C CA . LYS A 1 141 ? -88.103 98.397 255.091 1.00 45.30 141 LYS A CA 1
ATOM 798 C C . LYS A 1 141 ? -87.935 97.182 254.189 1.00 39.84 141 LYS A C 1
ATOM 799 O O . LYS A 1 141 ? -88.242 96.066 254.611 1.00 41.14 141 LYS A O 1
ATOM 805 N N . LEU A 1 142 ? -87.437 97.354 252.965 1.00 41.63 142 LEU A N 1
ATOM 806 C CA . LEU A 1 142 ? -87.243 96.197 252.102 1.00 40.85 142 LEU A CA 1
ATOM 807 C C . LEU A 1 142 ? -86.110 95.291 252.571 1.00 39.67 142 LEU A C 1
ATOM 808 O O . LEU A 1 142 ? -86.103 94.110 252.212 1.00 43.61 142 LEU A O 1
ATOM 813 N N . ASN A 1 143 ? -85.154 95.809 253.354 1.00 39.02 143 ASN A N 1
ATOM 814 C CA . ASN A 1 143 ? -83.965 95.046 253.755 1.00 41.21 143 ASN A CA 1
ATOM 815 C C . ASN A 1 143 ? -83.279 94.431 252.531 1.00 38.91 143 ASN A C 1
ATOM 816 O O . ASN A 1 143 ? -83.068 93.223 252.442 1.00 45.11 143 ASN A O 1
ATOM 821 N N . ILE A 1 144 ? -82.926 95.303 251.586 1.00 37.63 144 ILE A N 1
ATOM 822 C CA . ILE A 1 144 ? -82.475 94.885 250.261 1.00 39.99 144 ILE A CA 1
ATOM 823 C C . ILE A 1 144 ? -81.234 94.013 250.361 1.00 37.53 144 ILE A C 1
ATOM 824 O O . ILE A 1 144 ? -80.255 94.376 251.025 1.00 38.04 144 ILE A O 1
ATOM 829 N N . LYS A 1 145 ? -81.248 92.875 249.665 1.00 38.27 145 LYS A N 1
ATOM 830 C CA . LYS A 1 145 ? -80.126 91.953 249.730 1.00 49.31 145 LYS A CA 1
ATOM 831 C C . LYS A 1 145 ? -79.256 91.901 248.477 1.00 44.44 145 LYS A C 1
ATOM 832 O O . LYS A 1 145 ? -78.039 91.786 248.611 1.00 48.97 145 LYS A O 1
ATOM 838 N N . THR A 1 146 ? -79.809 92.016 247.274 1.00 42.81 146 THR A N 1
ATOM 839 C CA . THR A 1 146 ? -78.961 91.868 246.096 1.00 37.04 146 THR A CA 1
ATOM 840 C C . THR A 1 146 ? -77.995 93.048 245.968 1.00 38.46 146 THR A C 1
ATOM 841 O O . THR A 1 146 ? -78.340 94.186 246.315 1.00 36.37 146 THR A O 1
ATOM 845 N N . PRO A 1 147 ? -76.766 92.810 245.498 1.00 43.20 147 PRO A N 1
ATOM 846 C CA . PRO A 1 147 ? -75.895 93.949 245.167 1.00 40.68 147 PRO A CA 1
ATOM 847 C C . PRO A 1 147 ? -76.523 94.843 244.112 1.00 35.67 147 PRO A C 1
ATOM 848 O O . PRO A 1 147 ? -76.361 96.066 244.155 1.00 37.85 147 PRO A O 1
ATOM 852 N N . GLU A 1 148 ? -77.274 94.239 243.184 1.00 38.28 148 GLU A N 1
ATOM 853 C CA . GLU A 1 148 ? -77.898 94.991 242.096 1.00 43.28 148 GLU A CA 1
ATOM 854 C C . GLU A 1 148 ? -78.872 96.040 242.625 1.00 40.99 148 GLU A C 1
ATOM 855 O O . GLU A 1 148 ? -78.798 97.214 242.247 1.00 38.57 148 GLU A O 1
ATOM 869 N N . ASN A 1 150 ? -79.186 97.050 245.797 1.00 34.80 150 ASN A N 1
ATOM 870 C CA . ASN A 1 150 ? -78.486 98.007 246.644 1.00 31.99 150 ASN A CA 1
ATOM 871 C C . ASN A 1 150 ? -77.791 99.073 245.808 1.00 30.72 150 ASN A C 1
ATOM 872 O O . ASN A 1 150 ? -77.663 100.220 246.247 1.00 34.39 150 ASN A O 1
ATOM 877 N N . SER A 1 151 ? -77.370 98.733 244.592 1.00 30.50 151 SER A N 1
ATOM 878 C CA . SER A 1 151 ? -76.876 99.777 243.704 1.00 29.36 151 SER A CA 1
ATOM 879 C C . SER A 1 151 ? -78.017 100.648 243.200 1.00 33.72 151 SER A C 1
ATOM 880 O O . SER A 1 151 ? -77.911 101.879 243.212 1.00 32.72 151 SER A O 1
ATOM 883 N N . PHE A 1 152 ? -79.133 100.035 242.788 1.00 34.60 152 PHE A N 1
ATOM 884 C CA . PHE A 1 152 ? -80.188 100.840 242.185 1.00 37.26 152 PHE A CA 1
ATOM 885 C C . PHE A 1 152 ? -80.927 101.685 243.224 1.00 41.14 152 PHE A C 1
ATOM 886 O O . PHE A 1 152 ? -81.454 102.757 242.895 1.00 31.78 152 PHE A O 1
ATOM 894 N N . SER A 1 153 ? -80.973 101.230 244.475 1.00 29.89 153 SER A N 1
ATOM 895 C CA . SER A 1 153 ? -81.584 102.045 245.517 1.00 29.88 153 SER A CA 1
ATOM 896 C C . SER A 1 153 ? -80.875 103.382 245.632 1.00 38.63 153 SER A C 1
ATOM 897 O O . SER A 1 153 ? -81.507 104.417 245.892 1.00 33.94 153 SER A O 1
ATOM 900 N N . ARG A 1 154 ? -79.553 103.381 245.443 1.00 30.53 154 ARG A N 1
ATOM 901 C CA . ARG A 1 154 ? -78.813 104.632 245.472 1.00 27.35 154 ARG A CA 1
ATOM 902 C C . ARG A 1 154 ? -78.979 105.409 244.174 1.00 26.40 154 ARG A C 1
ATOM 903 O O . ARG A 1 154 ? -79.094 106.635 244.198 1.00 26.83 154 ARG A O 1
ATOM 911 N N . LEU A 1 155 ? -79.009 104.712 243.041 1.00 26.55 155 LEU A N 1
ATOM 912 C CA . LEU A 1 155 ? -79.172 105.390 241.757 1.00 25.89 155 LEU A CA 1
ATOM 913 C C . LEU A 1 155 ? -80.491 106.158 241.700 1.00 27.34 155 LEU A C 1
ATOM 914 O O . LEU A 1 155 ? -80.530 107.302 241.230 1.00 25.15 155 LEU A O 1
ATOM 919 N N . LEU A 1 156 ? -81.576 105.566 242.213 1.00 27.81 156 LEU A N 1
ATOM 920 C CA . LEU A 1 156 ? -82.882 106.214 242.101 1.00 30.61 156 LEU A CA 1
ATOM 921 C C . LEU A 1 156 ? -82.940 107.492 242.937 1.00 34.33 156 LEU A C 1
ATOM 922 O O . LEU A 1 156 ? -83.565 108.476 242.530 1.00 27.14 156 LEU A O 1
ATOM 927 N N . LEU A 1 157 ? -82.269 107.510 244.095 1.00 26.41 157 LEU A N 1
ATOM 928 C CA . LEU A 1 157 ? -82.164 108.758 244.851 1.00 26.57 157 LEU A CA 1
ATOM 929 C C . LEU A 1 157 ? -81.337 109.794 244.088 1.00 24.82 157 LEU A C 1
ATOM 930 O O . LEU A 1 157 ? -81.672 110.988 244.087 1.00 24.75 157 LEU A O 1
ATOM 935 N N . LEU A 1 158 ? -80.278 109.350 243.397 1.00 24.46 158 LEU A N 1
ATOM 936 C CA . LEU A 1 158 ? -79.454 110.276 242.617 1.00 25.62 158 LEU A CA 1
ATOM 937 C C . LEU A 1 158 ? -80.262 110.940 241.504 1.00 27.35 158 LEU A C 1
ATOM 938 O O . LEU A 1 158 ? -80.118 112.145 241.249 1.00 22.60 158 LEU A O 1
ATOM 943 N N . TYR A 1 159 ? -81.116 110.169 240.832 1.00 23.81 159 TYR A N 1
ATOM 944 C CA . TYR A 1 159 ? -81.960 110.758 239.790 1.00 24.06 159 TYR A CA 1
ATOM 945 C C . TYR A 1 159 ? -82.899 111.787 240.381 1.00 28.06 159 TYR A C 1
ATOM 946 O O . TYR A 1 159 ? -83.119 112.859 239.795 1.00 24.31 159 TYR A O 1
ATOM 955 N N . HIS A 1 160 ? -83.417 111.500 241.572 1.00 30.49 160 HIS A N 1
ATOM 956 C CA . HIS A 1 160 ? -84.352 112.413 242.205 1.00 24.47 160 HIS A CA 1
ATOM 957 C C . HIS A 1 160 ? -83.661 113.693 242.641 1.00 23.68 160 HIS A C 1
ATOM 958 O O . HIS A 1 160 ? -84.227 114.783 242.493 1.00 30.86 160 HIS A O 1
ATOM 965 N N . TYR A 1 161 ? -82.432 113.584 243.164 1.00 23.28 161 TYR A N 1
ATOM 966 C CA . TYR A 1 161 ? -81.673 114.777 243.522 1.00 23.64 161 TYR A CA 1
ATOM 967 C C . TYR A 1 161 ? -81.349 115.627 242.301 1.00 23.37 161 TYR A C 1
ATOM 968 O O . TYR A 1 161 ? -81.409 116.859 242.367 1.00 24.75 161 TYR A O 1
ATOM 977 N N . LEU A 1 162 ? -80.937 114.991 241.203 1.00 25.80 162 LEU A N 1
ATOM 978 C CA . LEU A 1 162 ? -80.644 115.740 239.986 1.00 24.65 162 LEU A CA 1
ATOM 979 C C . LEU A 1 162 ? -81.880 116.486 239.509 1.00 21.95 162 LEU A C 1
ATOM 980 O O . LEU A 1 162 ? -81.807 117.663 239.133 1.00 26.48 162 LEU A O 1
ATOM 985 N N . SER A 1 163 ? -83.021 115.802 239.473 1.00 23.87 163 SER A N 1
ATOM 986 C CA . SER A 1 163 ? -84.192 116.406 238.856 1.00 33.77 163 SER A CA 1
ATOM 987 C C . SER A 1 163 ? -84.840 117.461 239.741 1.00 29.29 163 SER A C 1
ATOM 988 O O . SER A 1 163 ? -85.578 118.307 239.228 1.00 30.90 163 SER A O 1
ATOM 991 N N . THR A 1 164 ? -84.584 117.453 241.047 1.00 29.62 164 THR A N 1
ATOM 992 C CA . THR A 1 164 ? -85.164 118.446 241.944 1.00 31.38 164 THR A CA 1
ATOM 993 C C . THR A 1 164 ? -84.169 119.532 242.324 1.00 27.39 164 THR A C 1
ATOM 994 O O . THR A 1 164 ? -84.445 120.330 243.227 1.00 31.09 164 THR A O 1
ATOM 998 N N . GLY A 1 165 ? -83.015 119.577 241.667 1.00 25.64 165 GLY A N 1
ATOM 999 C CA . GLY A 1 165 ? -82.079 120.656 241.903 1.00 31.88 165 GLY A CA 1
ATOM 1000 C C . GLY A 1 165 ? -81.502 120.648 243.301 1.00 37.00 165 GLY A C 1
ATOM 1001 O O . GLY A 1 165 ? -81.283 121.720 243.878 1.00 32.15 165 GLY A O 1
ATOM 1002 N N . ASN A 1 166 ? -81.255 119.467 243.862 1.00 34.90 166 ASN A N 1
ATOM 1003 C CA . ASN A 1 166 ? -80.709 119.303 245.213 1.00 29.89 166 ASN A CA 1
ATOM 1004 C C . ASN A 1 166 ? -79.424 118.491 245.077 1.00 24.54 166 ASN A C 1
ATOM 1005 O O . ASN A 1 166 ? -79.416 117.280 245.300 1.00 29.48 166 ASN A O 1
ATOM 1010 N N . PHE A 1 167 ? -78.337 119.157 244.661 1.00 24.78 167 PHE A N 1
ATOM 1011 C CA . PHE A 1 167 ? -77.142 118.430 244.239 1.00 21.96 167 PHE A CA 1
ATOM 1012 C C . PHE A 1 167 ? -76.193 118.087 245.386 1.00 23.00 167 PHE A C 1
ATOM 1013 O O . PHE A 1 167 ? -75.294 117.250 245.198 1.00 26.49 167 PHE A O 1
ATOM 1021 N N . SER A 1 168 ? -76.340 118.700 246.556 1.00 27.38 168 SER A N 1
ATOM 1022 C CA . SER A 1 168 ? -75.319 118.497 247.589 1.00 32.02 168 SER A CA 1
ATOM 1023 C C . SER A 1 168 ? -75.168 117.040 248.033 1.00 28.08 168 SER A C 1
ATOM 1024 O O . SER A 1 168 ? -74.016 116.600 248.215 1.00 31.70 168 SER A O 1
ATOM 1027 N N . PRO A 1 169 ? -76.234 116.238 248.179 1.00 26.77 169 PRO A N 1
ATOM 1028 C CA . PRO A 1 169 ? -76.053 114.841 248.608 1.00 34.16 169 PRO A CA 1
ATOM 1029 C C . PRO A 1 169 ? -75.417 113.923 247.585 1.00 32.30 169 PRO A C 1
ATOM 1030 O O . PRO A 1 169 ? -75.092 112.792 247.954 1.00 26.35 169 PRO A O 1
ATOM 1042 N N . ALA A 1 171 ? -72.550 113.593 245.552 1.00 29.01 171 ALA A N 1
ATOM 1043 C CA . ALA A 1 171 ? -71.167 113.118 245.465 1.00 25.94 171 ALA A CA 1
ATOM 1044 C C . ALA A 1 171 ? -70.891 112.011 246.482 1.00 31.65 171 ALA A C 1
ATOM 1045 O O . ALA A 1 171 ? -70.247 111.002 246.162 1.00 30.21 171 ALA A O 1
ATOM 1047 N N . GLN A 1 172 ? -71.375 112.183 247.714 1.00 32.45 172 GLN A N 1
ATOM 1048 C CA . GLN A 1 172 ? -71.141 111.184 248.755 1.00 38.16 172 GLN A CA 1
ATOM 1049 C C . GLN A 1 172 ? -71.942 109.914 248.488 1.00 36.33 172 GLN A C 1
ATOM 1050 O O . GLN A 1 172 ? -71.436 108.798 248.657 1.00 34.93 172 GLN A O 1
ATOM 1056 N N . LEU A 1 173 ? -73.194 110.065 248.059 1.00 27.39 173 LEU A N 1
ATOM 1057 C CA . LEU A 1 173 ? -74.029 108.896 247.812 1.00 28.25 173 LEU A CA 1
ATOM 1058 C C . LEU A 1 173 ? -73.513 108.061 246.642 1.00 26.63 173 LEU A C 1
ATOM 1059 O O . LEU A 1 173 ? -73.495 106.825 246.711 1.00 28.95 173 LEU A O 1
ATOM 1064 N N . ILE A 1 174 ? -73.071 108.702 245.559 1.00 28.67 174 ILE A N 1
ATOM 1065 C CA . ILE A 1 174 ? -72.656 107.891 244.421 1.00 28.14 174 ILE A CA 1
ATOM 1066 C C . ILE A 1 174 ? -71.398 107.085 244.748 1.00 23.86 174 ILE A C 1
ATOM 1067 O O . ILE A 1 174 ? -71.179 106.001 244.187 1.00 31.77 174 ILE A O 1
ATOM 1072 N N . LYS A 1 175 ? -70.567 107.585 245.658 1.00 24.14 175 LYS A N 1
ATOM 1073 C CA . LYS A 1 175 ? -69.368 106.855 246.054 1.00 38.59 175 LYS A CA 1
ATOM 1074 C C . LYS A 1 175 ? -69.682 105.576 246.825 1.00 40.20 175 LYS A C 1
ATOM 1075 O O . LYS A 1 175 ? -68.832 104.677 246.883 1.00 34.19 175 LYS A O 1
ATOM 1081 N N . GLN A 1 176 ? -70.877 105.471 247.421 1.00 32.23 176 GLN A N 1
ATOM 1082 C CA . GLN A 1 176 ? -71.277 104.235 248.092 1.00 35.95 176 GLN A CA 1
ATOM 1083 C C . GLN A 1 176 ? -71.513 103.089 247.131 1.00 40.55 176 GLN A C 1
ATOM 1084 O O . GLN A 1 176 ? -71.575 101.934 247.565 1.00 37.44 176 GLN A O 1
ATOM 1090 N N . ILE A 1 177 ? -71.675 103.377 245.845 1.00 30.07 177 ILE A N 1
ATOM 1091 C CA . ILE A 1 177 ? -71.981 102.345 244.875 1.00 36.46 177 ILE A CA 1
ATOM 1092 C C . ILE A 1 177 ? -70.692 101.618 244.527 1.00 43.03 177 ILE A C 1
ATOM 1093 O O . ILE A 1 177 ? -69.656 102.253 244.299 1.00 50.95 177 ILE A O 1
ATOM 1098 N N . ASP A 1 178 ? -70.751 100.289 244.484 1.00 35.79 178 ASP A N 1
ATOM 1099 C CA . ASP A 1 178 ? -69.593 99.459 244.148 1.00 41.12 178 ASP A CA 1
ATOM 1100 C C . ASP A 1 178 ? -70.095 98.399 243.185 1.00 46.69 178 ASP A C 1
ATOM 1101 O O . ASP A 1 178 ? -70.532 97.317 243.595 1.00 46.52 178 ASP A O 1
ATOM 1106 N N . LEU A 1 179 ? -69.993 98.714 241.895 1.00 28.59 179 LEU A N 1
ATOM 1107 C CA . LEU A 1 179 ? -70.519 97.830 240.864 1.00 38.05 179 LEU A CA 1
ATOM 1108 C C . LEU A 1 179 ? -69.731 96.528 240.755 1.00 42.63 179 LEU A C 1
ATOM 1109 O O . LEU A 1 179 ? -70.239 95.553 240.182 1.00 39.47 179 LEU A O 1
ATOM 1114 N N . SER A 1 180 ? -68.512 96.483 241.299 1.00 44.39 180 SER A N 1
ATOM 1115 C CA . SER A 1 180 ? -67.725 95.254 241.249 1.00 49.61 180 SER A CA 1
ATOM 1116 C C . SER A 1 180 ? -68.387 94.133 242.041 1.00 45.95 180 SER A C 1
ATOM 1117 O O . SER A 1 180 ? -68.145 92.953 241.767 1.00 45.72 180 SER A O 1
ATOM 1120 N N . GLU A 1 181 ? -69.239 94.478 243.006 1.00 39.69 181 GLU A N 1
ATOM 1121 C CA . GLU A 1 181 ? -69.970 93.462 243.756 1.00 41.14 181 GLU A CA 1
ATOM 1122 C C . GLU A 1 181 ? -71.046 92.767 242.931 1.00 33.66 181 GLU A C 1
ATOM 1123 O O . GLU A 1 181 ? -71.501 91.686 243.322 1.00 43.19 181 GLU A O 1
ATOM 1129 N N . ILE A 1 182 ? -71.468 93.345 241.811 1.00 32.90 182 ILE A N 1
ATOM 1130 C CA . ILE A 1 182 ? -72.484 92.713 240.976 1.00 33.31 182 ILE A CA 1
ATOM 1131 C C . ILE A 1 182 ? -71.819 91.607 240.165 1.00 49.02 182 ILE A C 1
ATOM 1132 O O . ILE A 1 182 ? -71.092 91.867 239.203 1.00 45.91 182 ILE A O 1
ATOM 1137 N N . SER A 1 183 ? -72.077 90.364 240.543 1.00 47.05 183 SER A N 1
ATOM 1138 C CA . SER A 1 183 ? -71.332 89.248 239.983 1.00 56.06 183 SER A CA 1
ATOM 1139 C C . SER A 1 183 ? -72.119 88.432 238.972 1.00 51.40 183 SER A C 1
ATOM 1140 O O . SER A 1 183 ? -71.520 87.881 238.045 1.00 52.69 183 SER A O 1
ATOM 1143 N N . GLU A 1 184 ? -73.437 88.334 239.125 1.00 53.73 184 GLU A N 1
ATOM 1144 C CA . GLU A 1 184 ? -74.195 87.362 238.353 1.00 53.57 184 GLU A CA 1
ATOM 1145 C C . GLU A 1 184 ? -74.746 87.924 237.051 1.00 50.63 184 GLU A C 1
ATOM 1146 O O . GLU A 1 184 ? -74.764 87.211 236.044 1.00 50.91 184 GLU A O 1
ATOM 1152 N N . ASN A 1 185 ? -75.200 89.179 237.041 1.00 45.58 185 ASN A N 1
ATOM 1153 C CA . ASN A 1 185 ? -75.880 89.756 235.884 1.00 44.37 185 ASN A CA 1
ATOM 1154 C C . ASN A 1 185 ? -74.996 90.852 235.297 1.00 45.82 185 ASN A C 1
ATOM 1155 O O . ASN A 1 185 ? -74.934 91.962 235.831 1.00 36.33 185 ASN A O 1
ATOM 1168 N N . TYR A 1 187 ? -75.214 92.193 232.200 1.00 37.31 187 TYR A N 1
ATOM 1169 C CA . TYR A 1 187 ? -75.993 93.225 231.530 1.00 40.47 187 TYR A CA 1
ATOM 1170 C C . TYR A 1 187 ? -76.329 94.354 232.487 1.00 47.91 187 TYR A C 1
ATOM 1171 O O . TYR A 1 187 ? -76.273 95.532 232.115 1.00 41.71 187 TYR A O 1
ATOM 1180 N N . ILE A 1 188 ? -76.667 94.019 233.732 1.00 41.50 188 ILE A N 1
ATOM 1181 C CA . ILE A 1 188 ? -76.998 95.057 234.694 1.00 37.36 188 ILE A CA 1
ATOM 1182 C C . ILE A 1 188 ? -75.743 95.744 235.214 1.00 34.68 188 ILE A C 1
ATOM 1183 O O . ILE A 1 188 ? -75.729 96.966 235.390 1.00 33.69 188 ILE A O 1
ATOM 1188 N N . ARG A 1 189 ? -74.670 94.993 235.482 1.00 34.64 189 ARG A N 1
ATOM 1189 C CA . ARG A 1 189 ? -73.438 95.667 235.878 1.00 43.21 189 ARG A CA 1
ATOM 1190 C C . ARG A 1 189 ? -73.021 96.690 234.829 1.00 34.14 189 ARG A C 1
ATOM 1191 O O . ARG A 1 189 ? -72.609 97.803 235.172 1.00 34.71 189 ARG A O 1
ATOM 1199 N N . ASN A 1 190 ? -73.147 96.341 233.550 1.00 35.70 190 ASN A N 1
ATOM 1200 C CA . ASN A 1 190 ? -72.686 97.237 232.491 1.00 40.35 190 ASN A CA 1
ATOM 1201 C C . ASN A 1 190 ? -73.660 98.379 232.222 1.00 37.27 190 ASN A C 1
ATOM 1202 O O . ASN A 1 190 ? -73.226 99.492 231.902 1.00 34.86 190 ASN A O 1
ATOM 1207 N N . THR A 1 191 ? -74.971 98.146 232.313 1.00 33.87 191 THR A N 1
ATOM 1208 C CA . THR A 1 191 ? -75.874 99.286 232.169 1.00 38.09 191 THR A CA 1
ATOM 1209 C C . THR A 1 191 ? -75.776 100.206 233.379 1.00 35.42 191 THR A C 1
ATOM 1210 O O . THR A 1 191 ? -75.815 101.430 233.230 1.00 30.87 191 THR A O 1
ATOM 1214 N N . TYR A 1 192 ? -75.644 99.644 234.587 1.00 30.95 192 TYR A N 1
ATOM 1215 C CA . TYR A 1 192 ? -75.433 100.498 235.756 1.00 32.66 192 TYR A CA 1
ATOM 1216 C C . TYR A 1 192 ? -74.133 101.272 235.626 1.00 27.47 192 TYR A C 1
ATOM 1217 O O . TYR A 1 192 ? -74.032 102.409 236.086 1.00 28.02 192 TYR A O 1
ATOM 1226 N N . GLN A 1 193 ? -73.114 100.657 235.028 1.00 27.04 193 GLN A N 1
ATOM 1227 C CA . GLN A 1 193 ? -71.860 101.369 234.829 1.00 28.41 193 GLN A CA 1
ATOM 1228 C C . GLN A 1 193 ? -72.062 102.590 233.940 1.00 24.56 193 GLN A C 1
ATOM 1229 O O . GLN A 1 193 ? -71.496 103.662 234.199 1.00 25.31 193 GLN A O 1
ATOM 1235 N N . THR A 1 194 ? -72.852 102.443 232.876 1.00 31.41 194 THR A N 1
ATOM 1236 C CA . THR A 1 194 ? -73.167 103.594 232.040 1.00 27.68 194 THR A CA 1
ATOM 1237 C C . THR A 1 194 ? -73.938 104.642 232.841 1.00 23.41 194 THR A C 1
ATOM 1238 O O . THR A 1 194 ? -73.607 105.833 232.808 1.00 27.57 194 THR A O 1
ATOM 1242 N N . ARG A 1 195 ? -74.962 104.208 233.587 1.00 26.45 195 ARG A N 1
ATOM 1243 C CA . ARG A 1 195 ? -75.726 105.148 234.401 1.00 23.67 195 ARG A CA 1
ATOM 1244 C C . ARG A 1 195 ? -74.820 105.941 235.333 1.00 27.39 195 ARG A C 1
ATOM 1245 O O . ARG A 1 195 ? -75.016 107.146 235.525 1.00 22.88 195 ARG A O 1
ATOM 1253 N N . VAL A 1 196 ? -73.829 105.276 235.935 1.00 24.40 196 VAL A N 1
ATOM 1254 C CA . VAL A 1 196 ? -72.961 105.951 236.889 1.00 23.18 196 VAL A CA 1
ATOM 1255 C C . VAL A 1 196 ? -72.068 106.957 236.176 1.00 28.38 196 VAL A C 1
ATOM 1256 O O . VAL A 1 196 ? -71.848 108.066 236.676 1.00 27.56 196 VAL A O 1
ATOM 1260 N N . HIS A 1 197 ? -71.552 106.597 234.994 1.00 25.42 197 HIS A N 1
ATOM 1261 C CA . HIS A 1 197 ? -70.753 107.555 234.225 1.00 27.75 197 HIS A CA 1
ATOM 1262 C C . HIS A 1 197 ? -71.549 108.820 233.919 1.00 22.56 197 HIS A C 1
ATOM 1263 O O . HIS A 1 197 ? -71.031 109.938 234.046 1.00 24.10 197 HIS A O 1
ATOM 1270 N N . VAL A 1 198 ? -72.803 108.670 233.489 1.00 24.81 198 VAL A N 1
ATOM 1271 C CA . VAL A 1 198 ? -73.581 109.862 233.149 1.00 27.02 198 VAL A CA 1
ATOM 1272 C C . VAL A 1 198 ? -73.880 110.669 234.399 1.00 24.14 198 VAL A C 1
ATOM 1273 O O . VAL A 1 198 ? -73.811 111.906 234.390 1.00 25.70 198 VAL A O 1
ATOM 1277 N N . LEU A 1 199 ? -74.206 109.991 235.500 1.00 25.43 199 LEU A N 1
ATOM 1278 C CA . LEU A 1 199 ? -74.418 110.708 236.752 1.00 23.69 199 LEU A CA 1
ATOM 1279 C C . LEU A 1 199 ? -73.133 111.383 237.230 1.00 25.09 199 LEU A C 1
ATOM 1280 O O . LEU A 1 199 ? -73.169 112.530 237.686 1.00 27.35 199 LEU A O 1
ATOM 1293 N N . SER A 1 201 ? -70.729 112.418 235.374 1.00 20.95 201 SER A N 1
ATOM 1294 C CA . SER A 1 201 ? -70.550 113.568 234.500 1.00 19.04 201 SER A CA 1
ATOM 1295 C C . SER A 1 201 ? -71.354 114.760 235.004 1.00 22.32 201 SER A C 1
ATOM 1296 O O . SER A 1 201 ? -70.852 115.893 235.023 1.00 25.27 201 SER A O 1
ATOM 1299 N N . ASN A 1 202 ? -72.602 114.525 235.422 1.00 21.38 202 ASN A N 1
ATOM 1300 C CA . ASN A 1 202 ? -73.433 115.617 235.921 1.00 26.39 202 ASN A CA 1
ATOM 1301 C C . ASN A 1 202 ? -72.903 116.168 237.232 1.00 24.64 202 ASN A C 1
ATOM 1302 O O . ASN A 1 202 ? -72.999 117.376 237.480 1.00 23.53 202 ASN A O 1
ATOM 1307 N N . ILE A 1 203 ? -72.392 115.295 238.108 1.00 22.71 203 ILE A N 1
ATOM 1308 C CA . ILE A 1 203 ? -71.841 115.775 239.379 1.00 21.19 203 ILE A CA 1
ATOM 1309 C C . ILE A 1 203 ? -70.605 116.634 239.128 1.00 21.48 203 ILE A C 1
ATOM 1310 O O . ILE A 1 203 ? -70.431 117.685 239.755 1.00 26.67 203 ILE A O 1
ATOM 1315 N N . LYS A 1 204 ? -69.731 116.207 238.206 1.00 24.99 204 LYS A N 1
ATOM 1316 C CA . LYS A 1 204 ? -68.550 117.011 237.895 1.00 24.84 204 LYS A CA 1
ATOM 1317 C C . LYS A 1 204 ? -68.938 118.344 237.262 1.00 24.45 204 LYS A C 1
ATOM 1318 O O . LYS A 1 204 ? -68.328 119.374 237.565 1.00 22.61 204 LYS A O 1
ATOM 1324 N N . LEU A 1 205 ? -69.943 118.344 236.371 1.00 20.98 205 LEU A N 1
ATOM 1325 C CA . LEU A 1 205 ? -70.489 119.609 235.873 1.00 24.20 205 LEU A CA 1
ATOM 1326 C C . LEU A 1 205 ? -70.934 120.508 237.026 1.00 24.49 205 LEU A C 1
ATOM 1327 O O . LEU A 1 205 ? -70.552 121.683 237.099 1.00 22.36 205 LEU A O 1
ATOM 1332 N N . ASN A 1 206 ? -71.756 119.968 237.930 1.00 22.27 206 ASN A N 1
ATOM 1333 C CA . ASN A 1 206 ? -72.247 120.741 239.067 1.00 22.46 206 ASN A CA 1
ATOM 1334 C C . ASN A 1 206 ? -71.115 121.212 239.987 1.00 28.85 206 ASN A C 1
ATOM 1335 O O . ASN A 1 206 ? -71.298 122.170 240.751 1.00 24.05 206 ASN A O 1
ATOM 1340 N N . GLU A 1 207 ? -69.972 120.546 239.951 1.00 23.78 207 GLU A N 1
ATOM 1341 C CA . GLU A 1 207 ? -68.804 120.969 240.717 1.00 26.45 207 GLU A CA 1
ATOM 1342 C C . GLU A 1 207 ? -67.878 121.889 239.927 1.00 36.74 207 GLU A C 1
ATOM 1343 O O . GLU A 1 207 ? -66.817 122.259 240.443 1.00 37.98 207 GLU A O 1
ATOM 1349 N N . ASN A 1 208 ? -68.246 122.251 238.687 1.00 28.15 208 ASN A N 1
ATOM 1350 C CA . ASN A 1 208 ? -67.415 123.081 237.804 1.00 25.52 208 ASN A CA 1
ATOM 1351 C C . ASN A 1 208 ? -66.073 122.420 237.502 1.00 28.51 208 ASN A C 1
ATOM 1352 O O . ASN A 1 208 ? -65.061 123.098 237.261 1.00 25.21 208 ASN A O 1
ATOM 1357 N N . SER A 1 209 ? -66.039 121.092 237.508 1.00 25.54 209 SER A N 1
ATOM 1358 C CA . SER A 1 209 ? -64.858 120.344 237.063 1.00 23.96 209 SER A CA 1
ATOM 1359 C C . SER A 1 209 ? -65.150 119.866 235.649 1.00 28.84 209 SER A C 1
ATOM 1360 O O . SER A 1 209 ? -65.582 118.731 235.434 1.00 21.99 209 SER A O 1
ATOM 1363 N N . LEU A 1 210 ? -64.886 120.743 234.676 1.00 26.13 210 LEU A N 1
ATOM 1364 C CA . LEU A 1 210 ? -65.487 120.590 233.361 1.00 23.77 210 LEU A CA 1
ATOM 1365 C C . LEU A 1 210 ? -64.729 119.614 232.473 1.00 23.97 210 LEU A C 1
ATOM 1366 O O . LEU A 1 210 ? -65.351 118.917 231.666 1.00 21.76 210 LEU A O 1
ATOM 1371 N N . GLU A 1 211 ? -63.403 119.524 232.602 1.00 21.38 211 GLU A N 1
ATOM 1372 C CA . GLU A 1 211 ? -62.700 118.500 231.836 1.00 22.38 211 GLU A CA 1
ATOM 1373 C C . GLU A 1 211 ? -63.109 117.109 232.318 1.00 26.15 211 GLU A C 1
ATOM 1374 O O . GLU A 1 211 ? -63.384 116.211 231.510 1.00 25.94 211 GLU A O 1
ATOM 1380 N N . GLU A 1 212 ? -63.232 116.934 233.633 1.00 25.80 212 GLU A N 1
ATOM 1381 C CA . GLU A 1 212 ? -63.661 115.639 234.154 1.00 25.37 212 GLU A CA 1
ATOM 1382 C C . GLU A 1 212 ? -65.103 115.334 233.762 1.00 28.52 212 GLU A C 1
ATOM 1383 O O . GLU A 1 212 ? -65.430 114.191 233.421 1.00 28.66 212 GLU A O 1
ATOM 1389 N N . CYS A 1 213 ? -65.978 116.339 233.805 1.00 25.90 213 CYS A N 1
ATOM 1390 C CA . CYS A 1 213 ? -67.342 116.161 233.306 1.00 25.83 213 CYS A CA 1
ATOM 1391 C C . CYS A 1 213 ? -67.340 115.505 231.933 1.00 24.74 213 CYS A C 1
ATOM 1392 O O . CYS A 1 213 ? -67.965 114.455 231.722 1.00 26.24 213 CYS A O 1
ATOM 1395 N N . ARG A 1 214 ? -66.624 116.125 230.987 1.00 21.98 214 ARG A N 1
ATOM 1396 C CA . ARG A 1 214 ? -66.605 115.643 229.614 1.00 23.01 214 ARG A CA 1
ATOM 1397 C C . ARG A 1 214 ? -65.983 114.261 229.512 1.00 24.27 214 ARG A C 1
ATOM 1398 O O . ARG A 1 214 ? -66.430 113.442 228.700 1.00 23.41 214 ARG A O 1
ATOM 1406 N N . GLU A 1 215 ? -64.968 113.971 230.329 1.00 22.86 215 GLU A N 1
ATOM 1407 C CA . GLU A 1 215 ? -64.354 112.650 230.253 1.00 27.55 215 GLU A CA 1
ATOM 1408 C C . GLU A 1 215 ? -65.336 111.554 230.659 1.00 25.91 215 GLU A C 1
ATOM 1409 O O . GLU A 1 215 ? -65.358 110.485 230.041 1.00 24.13 215 GLU A O 1
ATOM 1415 N N . TYR A 1 216 ? -66.171 111.808 231.679 1.00 22.98 216 TYR A N 1
ATOM 1416 C CA . TYR A 1 216 ? -67.153 110.809 232.110 1.00 24.15 216 TYR A CA 1
ATOM 1417 C C . TYR A 1 216 ? -68.257 110.598 231.078 1.00 26.82 216 TYR A C 1
ATOM 1418 O O . TYR A 1 216 ? -68.706 109.462 230.876 1.00 28.26 216 TYR A O 1
ATOM 1427 N N . SER A 1 217 ? -68.763 111.674 230.460 1.00 21.87 217 SER A N 1
ATOM 1428 C CA . SER A 1 217 ? -69.751 111.451 229.407 1.00 26.41 217 SER A CA 1
ATOM 1429 C C . SER A 1 217 ? -69.126 110.756 228.209 1.00 27.65 217 SER A C 1
ATOM 1430 O O . SER A 1 217 ? -69.799 109.980 227.526 1.00 28.16 217 SER A O 1
ATOM 1433 N N . LYS A 1 218 ? -67.849 111.013 227.932 1.00 29.67 218 LYS A N 1
ATOM 1434 C CA . LYS A 1 218 ? -67.202 110.295 226.834 1.00 30.27 218 LYS A CA 1
ATOM 1435 C C . LYS A 1 218 ? -67.075 108.808 227.154 1.00 30.83 218 LYS A C 1
ATOM 1436 O O . LYS A 1 218 ? -67.283 107.949 226.276 1.00 32.05 218 LYS A O 1
ATOM 1442 N N . LYS A 1 219 ? -66.748 108.486 228.406 1.00 24.65 219 LYS A N 1
ATOM 1443 C CA . LYS A 1 219 ? -66.755 107.094 228.847 1.00 29.71 219 LYS A CA 1
ATOM 1444 C C . LYS A 1 219 ? -68.149 106.490 228.733 1.00 28.88 219 LYS A C 1
ATOM 1445 O O . LYS A 1 219 ? -68.296 105.349 228.287 1.00 32.34 219 LYS A O 1
ATOM 1451 N N . ALA A 1 220 ? -69.184 107.238 229.135 1.00 28.62 220 ALA A N 1
ATOM 1452 C CA . ALA A 1 220 ? -70.552 106.743 228.991 1.00 23.29 220 ALA A CA 1
ATOM 1453 C C . ALA A 1 220 ? -70.864 106.415 227.540 1.00 23.56 220 ALA A C 1
ATOM 1454 O O . ALA A 1 220 ? -71.373 105.330 227.235 1.00 28.27 220 ALA A O 1
ATOM 1456 N N . LEU A 1 221 ? -70.550 107.339 226.624 1.00 24.16 221 LEU A N 1
ATOM 1457 C CA . LEU A 1 221 ? -70.822 107.088 225.208 1.00 23.91 221 LEU A CA 1
ATOM 1458 C C . LEU A 1 221 ? -70.099 105.841 224.702 1.00 33.92 221 LEU A C 1
ATOM 1459 O O . LEU A 1 221 ? -70.654 105.068 223.912 1.00 34.51 221 LEU A O 1
ATOM 1464 N N . GLU A 1 222 ? -68.855 105.635 225.125 1.00 30.28 222 GLU A N 1
ATOM 1465 C CA . GLU A 1 222 ? -68.120 104.459 224.663 1.00 34.91 222 GLU A CA 1
ATOM 1466 C C . GLU A 1 222 ? -68.652 103.171 225.277 1.00 35.07 222 GLU A C 1
ATOM 1467 O O . GLU A 1 222 ? -68.450 102.093 224.712 1.00 45.65 222 GLU A O 1
ATOM 1469 N N . SER A 1 223 ? -69.343 103.265 226.405 1.00 32.20 223 SER A N 1
ATOM 1470 C CA . SER A 1 223 ? -69.813 102.097 227.127 1.00 31.04 223 SER A CA 1
ATOM 1471 C C . SER A 1 223 ? -71.213 101.644 226.727 1.00 36.90 223 SER A C 1
ATOM 1472 O 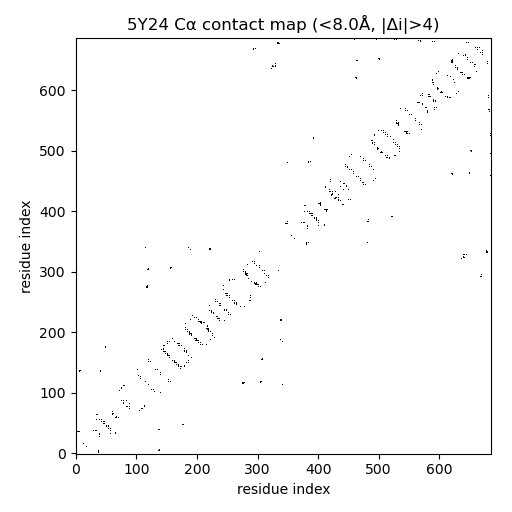O . SER A 1 223 ? -71.705 100.666 227.295 1.00 38.57 223 SER A O 1
ATOM 1475 N N . THR A 1 224 ? -71.886 102.311 225.788 1.00 29.02 224 THR A N 1
ATOM 1476 C CA . THR A 1 224 ? -73.326 102.115 225.701 1.00 31.09 224 THR A CA 1
ATOM 1477 C C . THR A 1 224 ? -73.812 102.063 224.262 1.00 34.52 224 THR A C 1
ATOM 1478 O O . THR A 1 224 ? -73.186 102.591 223.337 1.00 35.86 224 THR A O 1
ATOM 1482 N N . ASN A 1 225 ? -74.959 101.396 224.089 1.00 26.98 225 ASN A N 1
ATOM 1483 C CA . ASN A 1 225 ? -75.713 101.471 222.842 1.00 28.32 225 ASN A CA 1
ATOM 1484 C C . ASN A 1 225 ? -77.158 101.886 223.101 1.00 33.12 225 ASN A C 1
ATOM 1485 O O . ASN A 1 225 ? -78.020 101.662 222.239 1.00 32.78 225 ASN A O 1
ATOM 1490 N N . ILE A 1 226 ? -77.440 102.470 224.273 1.00 27.63 226 ILE A N 1
ATOM 1491 C CA . ILE A 1 226 ? -78.790 102.866 224.667 1.00 30.16 226 ILE A CA 1
ATOM 1492 C C . ILE A 1 226 ? -78.963 104.353 224.388 1.00 30.28 226 ILE A C 1
ATOM 1493 O O . ILE A 1 226 ? -78.205 105.190 224.905 1.00 24.93 226 ILE A O 1
ATOM 1498 N N . LEU A 1 227 ? -79.977 104.686 223.585 1.00 27.78 227 LEU A N 1
ATOM 1499 C CA . LEU A 1 227 ? -80.172 106.076 223.173 1.00 24.36 227 LEU A CA 1
ATOM 1500 C C . LEU A 1 227 ? -80.291 107.009 224.370 1.00 26.04 227 LEU A C 1
ATOM 1501 O O . LEU A 1 227 ? -79.712 108.099 224.377 1.00 24.90 227 LEU A O 1
ATOM 1506 N N . ARG A 1 228 ? -81.058 106.610 225.388 1.00 26.72 228 ARG A N 1
ATOM 1507 C CA . ARG A 1 228 ? -81.248 107.483 226.548 1.00 23.88 228 ARG A CA 1
ATOM 1508 C C . ARG A 1 228 ? -79.920 107.962 227.116 1.00 22.31 228 ARG A C 1
ATOM 1509 O O . ARG A 1 228 ? -79.772 109.145 227.440 1.00 23.41 228 ARG A O 1
ATOM 1517 N N . PHE A 1 229 ? -78.931 107.074 227.231 1.00 27.49 229 PHE A N 1
ATOM 1518 C CA . PHE A 1 229 ? -77.668 107.505 227.818 1.00 22.00 229 PHE A CA 1
ATOM 1519 C C . PHE A 1 229 ? -76.847 108.325 226.846 1.00 25.93 229 PHE A C 1
ATOM 1520 O O . PHE A 1 229 ? -76.093 109.200 227.274 1.00 24.77 229 PHE A O 1
ATOM 1528 N N . GLN A 1 230 ? -76.980 108.072 225.541 1.00 24.46 230 GLN A N 1
ATOM 1529 C CA . GLN A 1 230 ? -76.265 108.914 224.588 1.00 24.18 230 GLN A CA 1
ATOM 1530 C C . GLN A 1 230 ? -76.794 110.338 224.642 1.00 21.94 230 GLN A C 1
ATOM 1531 O O . GLN A 1 230 ? -76.015 111.304 224.601 1.00 22.41 230 GLN A O 1
ATOM 1537 N N . VAL A 1 231 ? -78.120 110.476 224.767 1.00 20.57 231 VAL A N 1
ATOM 1538 C CA . VAL A 1 231 ? -78.778 111.777 224.815 1.00 20.24 231 VAL A CA 1
ATOM 1539 C C . VAL A 1 231 ? -78.237 112.609 225.968 1.00 19.87 231 VAL A C 1
ATOM 1540 O O . VAL A 1 231 ? -77.764 113.734 225.782 1.00 23.50 231 VAL A O 1
ATOM 1544 N N . PHE A 1 232 ? -78.272 112.058 227.178 1.00 20.17 232 PHE A N 1
ATOM 1545 C CA . PHE A 1 232 ? -77.794 112.829 228.318 1.00 20.34 232 PHE A CA 1
ATOM 1546 C C . PHE A 1 232 ? -76.281 113.005 228.323 1.00 19.57 232 PHE A C 1
ATOM 1547 O O . PHE A 1 232 ? -75.782 113.980 228.893 1.00 25.14 232 PHE A O 1
ATOM 1555 N N . SER A 1 233 ? -75.542 112.116 227.667 1.00 20.09 233 SER A N 1
ATOM 1556 C CA . SER A 1 233 ? -74.104 112.331 227.513 1.00 20.57 233 SER A CA 1
ATOM 1557 C C . SER A 1 233 ? -73.817 113.544 226.636 1.00 22.38 233 SER A C 1
ATOM 1558 O O . SER A 1 233 ? -73.012 114.413 227.000 1.00 18.41 233 SER A O 1
ATOM 1561 N N . TYR A 1 234 ? -74.467 113.626 225.469 1.00 19.48 234 TYR A N 1
ATOM 1562 C CA . TYR A 1 234 ? -74.260 114.794 224.614 1.00 18.35 234 TYR A CA 1
ATOM 1563 C C . TYR A 1 234 ? -74.803 116.061 225.247 1.00 18.06 234 TYR A C 1
ATOM 1564 O O . TYR A 1 234 ? -74.218 117.135 225.067 1.00 17.68 234 TYR A O 1
ATOM 1573 N N . LEU A 1 235 ? -75.915 115.954 225.982 1.00 20.51 235 LEU A N 1
ATOM 1574 C CA . LEU A 1 235 ? -76.457 117.116 226.675 1.00 21.06 235 LEU A CA 1
ATOM 1575 C C . LEU A 1 235 ? -75.451 117.641 227.686 1.00 22.09 235 LEU A C 1
ATOM 1576 O O . LEU A 1 235 ? -75.166 118.847 227.751 1.00 18.70 235 LEU A O 1
ATOM 1581 N N . THR A 1 236 ? -74.904 116.740 228.501 1.00 20.35 236 THR A N 1
ATOM 1582 C CA . THR A 1 236 ? -74.010 117.189 229.565 1.00 18.52 236 THR A CA 1
ATOM 1583 C C . THR A 1 236 ? -72.688 117.711 229.001 1.00 17.45 236 THR A C 1
ATOM 1584 O O . THR A 1 236 ? -72.167 118.724 229.482 1.00 18.33 236 THR A O 1
ATOM 1588 N N . ILE A 1 237 ? -72.138 117.064 227.961 1.00 17.65 237 ILE A N 1
ATOM 1589 C CA . ILE A 1 237 ? -70.927 117.600 227.334 1.00 19.12 237 ILE A CA 1
ATOM 1590 C C . ILE A 1 237 ? -71.192 118.999 226.792 1.00 23.03 237 ILE A C 1
ATOM 1591 O O . ILE A 1 237 ? -70.404 119.934 226.998 1.00 19.80 237 ILE A O 1
ATOM 1596 N N . GLY A 1 238 ? -72.300 119.164 226.082 1.00 20.74 238 GLY A N 1
ATOM 1597 C CA . GLY A 1 238 ? -72.616 120.482 225.548 1.00 21.11 238 GLY A CA 1
ATOM 1598 C C . GLY A 1 238 ? -72.782 121.516 226.647 1.00 22.74 238 GLY A C 1
ATOM 1599 O O . GLY A 1 238 ? -72.266 122.638 226.548 1.00 18.41 238 GLY A O 1
ATOM 1600 N N . ASN A 1 239 ? -73.495 121.145 227.717 1.00 17.93 239 ASN A N 1
ATOM 1601 C CA . ASN A 1 239 ? -73.681 122.060 228.846 1.00 16.56 239 ASN A CA 1
ATOM 1602 C C . ASN A 1 239 ? -72.341 122.489 229.430 1.00 16.34 239 ASN A C 1
ATOM 1603 O O . ASN A 1 239 ? -72.145 123.666 229.760 1.00 18.25 239 ASN A O 1
ATOM 1608 N N . SER A 1 240 ? -71.407 121.545 229.578 1.00 18.34 240 SER A N 1
ATOM 1609 C CA . SER A 1 240 ? -70.115 121.889 230.164 1.00 19.29 240 SER A CA 1
ATOM 1610 C C . SER A 1 240 ? -69.349 122.909 229.330 1.00 26.15 240 SER A C 1
ATOM 1611 O O . SER A 1 240 ? -68.432 123.550 229.849 1.00 19.91 240 SER A O 1
ATOM 1614 N N . LEU A 1 241 ? -69.689 123.068 228.053 1.00 16.77 241 LEU A N 1
ATOM 1615 C CA . LEU A 1 241 ? -68.988 124.009 227.188 1.00 19.86 241 LEU A CA 1
ATOM 1616 C C . LEU A 1 241 ? -69.683 125.363 227.086 1.00 23.12 241 LEU A C 1
ATOM 1617 O O . LEU A 1 241 ? -69.198 126.240 226.364 1.00 21.89 241 LEU A O 1
ATOM 1622 N N . LEU A 1 242 ? -70.797 125.546 227.804 1.00 18.19 242 LEU A N 1
ATOM 1623 C CA . LEU A 1 242 ? -71.698 126.687 227.605 1.00 21.87 242 LEU A CA 1
ATOM 1624 C C . LEU A 1 242 ? -70.999 128.026 227.765 1.00 23.26 242 LEU A C 1
ATOM 1625 O O . LEU A 1 242 ? -71.323 128.987 227.060 1.00 22.08 242 LEU A O 1
ATOM 1630 N N . PHE A 1 243 ? -70.067 128.127 228.704 1.00 20.74 243 PHE A N 1
ATOM 1631 C CA . PHE A 1 2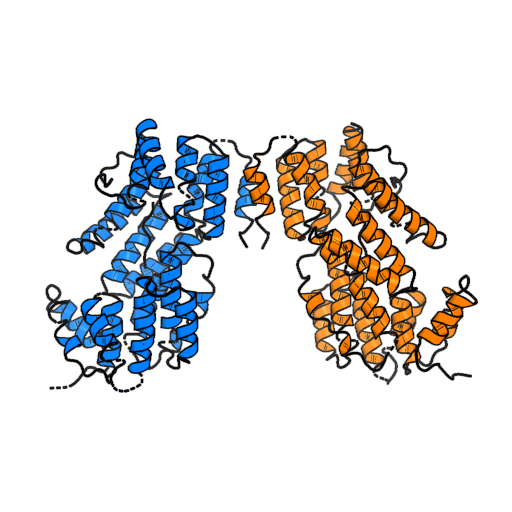43 ? -69.460 129.408 229.017 1.00 19.27 243 PHE A CA 1
ATOM 1632 C C . PHE A 1 243 ? -68.178 129.661 228.259 1.00 32.11 243 PHE A C 1
ATOM 1633 O O . PHE A 1 243 ? -67.603 130.743 228.399 1.00 40.90 243 PHE A O 1
ATOM 1641 N N . SER A 1 244 ? -67.718 128.709 227.475 1.00 18.17 244 SER A N 1
ATOM 1642 C CA . SER A 1 244 ? -66.388 128.875 226.893 1.00 21.42 244 SER A CA 1
ATOM 1643 C C . SER A 1 244 ? -66.342 128.661 225.391 1.00 18.63 244 SER A C 1
ATOM 1644 O O . SER A 1 244 ? -65.580 129.344 224.704 1.00 21.14 244 SER A O 1
ATOM 1647 N N . ASN A 1 245 ? -67.112 127.716 224.864 1.00 18.15 245 ASN A N 1
ATOM 1648 C CA . ASN A 1 245 ? -66.919 127.257 223.489 1.00 17.58 245 ASN A CA 1
ATOM 1649 C C . ASN A 1 245 ? -68.288 127.128 222.824 1.00 19.32 245 ASN A C 1
ATOM 1650 O O . ASN A 1 245 ? -68.862 126.033 222.836 1.00 18.43 245 ASN A O 1
ATOM 1655 N N . TYR A 1 246 ? -68.765 128.233 222.228 1.00 17.78 246 TYR A N 1
ATOM 1656 C CA . TYR A 1 246 ? -70.096 128.244 221.611 1.00 22.42 246 TYR A CA 1
ATOM 1657 C C . TYR A 1 246 ? -70.208 127.194 220.520 1.00 22.20 246 TYR A C 1
ATOM 1658 O O . TYR A 1 246 ? -71.166 126.416 220.501 1.00 16.39 246 TYR A O 1
ATOM 1667 N N . GLU A 1 247 ? -69.231 127.144 219.601 1.00 17.42 247 GLU A N 1
ATOM 1668 C CA . GLU A 1 247 ? -69.338 126.210 218.488 1.00 17.24 247 GLU A CA 1
ATOM 1669 C C . GLU A 1 247 ? -69.365 124.756 218.952 1.00 24.46 247 GLU A C 1
ATOM 1670 O O . GLU A 1 247 ? -70.162 123.969 218.447 1.00 17.75 247 GLU A O 1
ATOM 1676 N N . LEU A 1 248 ? -68.527 124.376 219.921 1.00 20.22 248 LEU A N 1
ATOM 1677 C CA . LEU A 1 248 ? -68.509 122.964 220.311 1.00 19.20 248 LEU A CA 1
ATOM 1678 C C . LEU A 1 248 ? -69.715 122.599 221.165 1.00 18.76 248 LEU A C 1
ATOM 1679 O O . LEU A 1 248 ? -70.162 121.444 221.150 1.00 17.98 248 LEU A O 1
ATOM 1684 N N . ALA A 1 249 ? -70.190 123.529 221.984 1.00 20.46 249 ALA A N 1
ATOM 1685 C CA . ALA A 1 249 ? -71.453 123.305 222.677 1.00 16.28 249 ALA A CA 1
ATOM 1686 C C . ALA A 1 249 ? -72.565 123.087 221.669 1.00 17.51 249 ALA A C 1
ATOM 1687 O O . ALA A 1 249 ? -73.298 122.096 221.734 1.00 17.19 249 ALA A O 1
ATOM 1689 N N . GLN A 1 250 ? -72.707 124.012 220.727 1.00 16.38 250 GLN A N 1
ATOM 1690 C CA . GLN A 1 250 ? -73.710 123.839 219.678 1.00 19.58 250 GLN A CA 1
ATOM 1691 C C . GLN A 1 250 ? -73.552 122.503 218.960 1.00 18.05 250 GLN A C 1
ATOM 1692 O O . GLN A 1 250 ? -74.542 121.798 218.732 1.00 17.39 250 GLN A O 1
ATOM 1698 N N . GLU A 1 251 ? -72.314 122.134 218.594 1.00 19.54 251 GLU A N 1
ATOM 1699 C CA . GLU A 1 251 ? -72.113 120.877 217.877 1.00 19.08 251 GLU A CA 1
ATOM 1700 C C . GLU A 1 251 ? -72.610 119.687 218.688 1.00 20.57 251 GLU A C 1
ATOM 1701 O O . GLU A 1 251 ? -73.203 118.757 218.139 1.00 17.35 251 GLU A O 1
ATOM 1707 N N . ASN A 1 252 ? -72.384 119.696 219.999 1.00 18.79 252 ASN A N 1
ATOM 1708 C CA . ASN A 1 252 ? -72.849 118.573 220.811 1.00 17.24 252 ASN A CA 1
ATOM 1709 C C . ASN A 1 252 ? -74.363 118.543 220.932 1.00 18.02 252 ASN A C 1
ATOM 1710 O O . ASN A 1 252 ? -74.975 117.466 220.869 1.00 18.38 252 ASN A O 1
ATOM 1715 N N . PHE A 1 253 ? -74.988 119.698 221.146 1.00 19.17 253 PHE A N 1
ATOM 1716 C CA . PHE A 1 253 ? -76.451 119.720 221.207 1.00 18.57 253 PHE A CA 1
ATOM 1717 C C . PHE A 1 253 ? -77.066 119.306 219.877 1.00 23.75 253 PHE A C 1
ATOM 1718 O O . PHE A 1 253 ? -78.123 118.654 219.837 1.00 18.04 253 PHE A O 1
ATOM 1726 N N . LEU A 1 254 ? -76.456 119.730 218.763 1.00 17.60 254 LEU A N 1
ATOM 1727 C CA . LEU A 1 254 ? -76.996 119.334 217.468 1.00 17.76 254 LEU A CA 1
ATOM 1728 C C . LEU A 1 254 ? -76.781 117.854 217.201 1.00 18.01 254 LEU A C 1
ATOM 1729 O O . LEU A 1 254 ? -77.619 117.215 216.549 1.00 18.33 254 LEU A O 1
ATOM 1734 N N . LYS A 1 255 ? -75.663 117.295 217.665 1.00 18.91 255 LYS A N 1
ATOM 1735 C CA . LYS A 1 255 ? -75.522 115.843 217.640 1.00 18.52 255 LYS A CA 1
ATOM 1736 C C . LYS A 1 255 ? -76.652 115.184 218.421 1.00 21.55 255 LYS A C 1
ATOM 1737 O O . LYS A 1 255 ? -77.247 114.199 217.965 1.00 20.13 255 LYS A O 1
ATOM 1743 N N . GLY A 1 256 ? -76.961 115.711 219.614 1.00 19.45 256 GLY A N 1
ATOM 1744 C CA . GLY A 1 256 ? -78.112 115.196 220.346 1.00 25.80 256 GLY A CA 1
ATOM 1745 C C . GLY A 1 256 ? -79.400 115.280 219.541 1.00 19.93 256 GLY A C 1
ATOM 1746 O O . GLY A 1 256 ? -80.188 114.328 219.501 1.00 22.95 256 GLY A O 1
ATOM 1747 N N . LEU A 1 257 ? -79.626 116.414 218.886 1.00 22.59 257 LEU A N 1
ATOM 1748 C CA . LEU A 1 257 ? -80.820 116.567 218.066 1.00 28.56 257 LEU A CA 1
ATOM 1749 C C . LEU A 1 257 ? -80.890 115.473 217.011 1.00 28.45 257 LEU A C 1
ATOM 1750 O O . LEU A 1 257 ? -81.952 114.889 216.778 1.00 24.25 257 LEU A O 1
ATOM 1755 N N . SER A 1 258 ? -79.750 115.157 216.389 1.00 24.84 258 SER A N 1
ATOM 1756 C CA . SER A 1 258 ? -79.736 114.209 215.273 1.00 21.52 258 SER A CA 1
ATOM 1757 C C . SER A 1 258 ? -80.099 112.799 215.711 1.00 21.66 258 SER A C 1
ATOM 1758 O O . SER A 1 258 ? -80.654 112.029 214.920 1.00 23.54 258 SER A O 1
ATOM 1761 N N . ILE A 1 259 ? -79.753 112.414 216.949 1.00 20.14 259 ILE A N 1
ATOM 1762 C CA . ILE A 1 259 ? -80.114 111.078 217.398 1.00 23.13 259 ILE A CA 1
ATOM 1763 C C . ILE A 1 259 ? -81.491 111.049 218.049 1.00 22.90 259 ILE A C 1
ATOM 1764 O O . ILE A 1 259 ? -82.034 109.954 218.264 1.00 23.99 259 ILE A O 1
ATOM 1769 N N . SER A 1 260 ? -82.097 112.210 218.294 1.00 26.84 260 SER A N 1
ATOM 1770 C CA . SER A 1 260 ? -83.351 112.349 219.026 1.00 32.91 260 SER A CA 1
ATOM 1771 C C . SER A 1 260 ? -84.559 112.568 218.133 1.00 30.28 260 SER A C 1
ATOM 1772 O O . SER A 1 260 ? -85.666 112.689 218.663 1.00 31.83 260 SER A O 1
ATOM 1775 N N . VAL A 1 261 ? -84.364 112.644 216.805 1.00 24.49 261 VAL A N 1
ATOM 1776 C CA . VAL A 1 261 ? -85.368 113.027 215.814 1.00 37.14 261 VAL A CA 1
ATOM 1777 C C . VAL A 1 261 ? -86.753 112.520 216.162 1.00 34.57 261 VAL A C 1
ATOM 1778 O O . VAL A 1 261 ? -87.733 113.277 216.155 1.00 41.60 261 VAL A O 1
ATOM 1782 N N . GLN A 1 262 ? -86.849 111.225 216.413 1.00 33.37 262 GLN A N 1
ATOM 1783 C CA . GLN A 1 262 ? -88.139 110.568 216.484 1.00 32.52 262 GLN A CA 1
ATOM 1784 C C . GLN A 1 262 ? -88.698 110.528 217.901 1.00 33.40 262 GLN A C 1
ATOM 1785 O O . GLN A 1 262 ? -89.661 109.802 218.155 1.00 34.24 262 GLN A O 1
ATOM 1791 N N . ASN A 1 263 ? -88.130 111.306 218.819 1.00 25.00 263 ASN A N 1
ATOM 1792 C CA . ASN A 1 263 ? -88.519 111.286 220.229 1.00 26.91 263 ASN A CA 1
ATOM 1793 C C . ASN A 1 263 ? -88.785 112.720 220.663 1.00 27.96 263 ASN A C 1
ATOM 1794 O O . ASN A 1 263 ? -87.844 113.506 220.830 1.00 25.45 263 ASN A O 1
ATOM 1799 N N . GLU A 1 264 ? -90.059 113.064 220.860 1.00 31.56 264 GLU A N 1
ATOM 1800 C CA . GLU A 1 264 ? -90.392 114.471 221.081 1.00 30.17 264 GLU A CA 1
ATOM 1801 C C . GLU A 1 264 ? -89.832 114.994 222.400 1.00 28.01 264 GLU A C 1
ATOM 1802 O O . GLU A 1 264 ? -89.450 116.170 222.492 1.00 27.49 264 GLU A O 1
ATOM 1808 N N . ASN A 1 265 ? -89.735 114.151 223.429 1.00 30.24 265 ASN A N 1
ATOM 1809 C CA . ASN A 1 265 ? -89.157 114.657 224.664 1.00 30.38 265 ASN A CA 1
ATOM 1810 C C . ASN A 1 265 ? -87.665 114.922 224.507 1.00 25.12 265 ASN A C 1
ATOM 1811 O O . ASN A 1 265 ? -87.171 115.979 224.923 1.00 22.23 265 ASN A O 1
ATOM 1816 N N . TYR A 1 266 ? -86.915 113.969 223.931 1.00 24.29 266 TYR A N 1
ATOM 1817 C CA . TYR A 1 266 ? -85.480 114.225 223.760 1.00 27.27 266 TYR A CA 1
ATOM 1818 C C . TYR A 1 266 ? -85.251 115.392 222.811 1.00 21.23 266 TYR A C 1
ATOM 1819 O O . TYR A 1 266 ? -84.312 116.178 222.987 1.00 20.91 266 TYR A O 1
ATOM 1828 N N . ASN A 1 267 ? -86.061 115.488 221.761 1.00 24.81 267 ASN A N 1
ATOM 1829 C CA . ASN A 1 267 ? -85.924 116.617 220.843 1.00 29.49 267 ASN A CA 1
ATOM 1830 C C . ASN A 1 267 ? -86.112 117.940 221.576 1.00 29.98 267 ASN A C 1
ATOM 1831 O O . ASN A 1 267 ? -85.361 118.894 221.349 1.00 21.37 267 ASN A O 1
ATOM 1844 N N . ILE A 1 269 ? -85.575 118.612 224.701 1.00 21.29 269 ILE A N 1
ATOM 1845 C CA . ILE A 1 269 ? -84.439 118.866 225.577 1.00 20.34 269 ILE A CA 1
ATOM 1846 C C . ILE A 1 269 ? -83.330 119.590 224.820 1.00 19.50 269 ILE A C 1
ATOM 1847 O O . ILE A 1 269 ? -82.756 120.571 225.309 1.00 19.25 269 ILE A O 1
ATOM 1852 N N . PHE A 1 270 ? -82.980 119.114 223.625 1.00 24.19 270 PHE A N 1
ATOM 1853 C CA . PHE A 1 270 ? -81.887 119.782 222.922 1.00 19.55 270 PHE A CA 1
ATOM 1854 C C . PHE A 1 270 ? -82.291 121.147 222.371 1.00 18.78 270 PHE A C 1
ATOM 1855 O O . PHE A 1 270 ? -81.439 122.045 222.277 1.00 22.14 270 PHE A O 1
ATOM 1863 N N . GLN A 1 271 ? -83.551 121.323 221.975 1.00 19.54 271 GLN A N 1
ATOM 1864 C CA . GLN A 1 271 ? -84.049 122.673 221.696 1.00 25.12 271 GLN A CA 1
ATOM 1865 C C . GLN A 1 271 ? -83.828 123.592 222.900 1.00 21.49 271 GLN A C 1
ATOM 1866 O O . GLN A 1 271 ? -83.302 124.702 222.771 1.00 18.72 271 GLN A O 1
ATOM 1872 N N . GLN A 1 272 ? -84.230 123.135 224.085 1.00 20.20 272 GLN A N 1
ATOM 1873 C CA . GLN A 1 272 ? -84.015 123.910 225.308 1.00 19.10 272 GLN A CA 1
ATOM 1874 C C . GLN A 1 272 ? -82.535 124.163 225.581 1.00 22.32 272 GLN A C 1
ATOM 1875 O O . GLN A 1 272 ? -82.157 125.252 226.046 1.00 19.65 272 GLN A O 1
ATOM 1881 N N . ALA A 1 273 ? -81.684 123.157 225.360 1.00 18.29 273 ALA A N 1
ATOM 1882 C CA . ALA A 1 273 ? -80.252 123.367 225.554 1.00 20.36 273 ALA A CA 1
ATOM 1883 C C . ALA A 1 273 ? -79.724 124.441 224.609 1.00 20.26 273 ALA A C 1
ATOM 1884 O O . ALA A 1 273 ? -78.941 125.305 225.015 1.00 18.54 273 ALA A O 1
ATOM 1886 N N . LEU A 1 274 ? -80.125 124.382 223.342 1.00 17.64 274 LEU A N 1
ATOM 1887 C CA . LEU A 1 274 ? -79.693 125.381 222.365 1.00 17.44 274 LEU A CA 1
ATOM 1888 C C . LEU A 1 274 ? -80.251 126.755 222.708 1.00 20.39 274 LEU A C 1
ATOM 1889 O O . LEU A 1 274 ? -79.577 127.780 222.525 1.00 19.83 274 LEU A O 1
ATOM 1894 N N . CYS A 1 275 ? -81.488 126.796 223.200 1.00 18.57 275 CYS A N 1
ATOM 1895 C CA . CYS A 1 275 ? -82.071 128.070 223.611 1.00 18.04 275 CYS A CA 1
ATOM 1896 C C . CYS A 1 275 ? -81.244 128.705 224.724 1.00 22.28 275 CYS A C 1
ATOM 1897 O O . CYS A 1 275 ? -80.891 129.888 224.660 1.00 22.72 275 CYS A O 1
ATOM 1900 N N . PHE A 1 276 ? -80.905 127.926 225.750 1.00 21.92 276 PHE A N 1
ATOM 1901 C CA . PHE A 1 276 ? -80.106 128.493 226.831 1.00 17.97 276 PHE A CA 1
ATOM 1902 C C . PHE A 1 276 ? -78.725 128.929 226.328 1.00 17.10 276 PHE A C 1
ATOM 1903 O O . PHE A 1 276 ? -78.239 130.009 226.690 1.00 18.00 276 PHE A O 1
ATOM 1911 N N . LEU A 1 277 ? -78.090 128.121 225.470 1.00 17.18 277 LEU A N 1
ATOM 1912 C CA . LEU A 1 277 ? -76.782 128.482 224.919 1.00 17.84 277 LEU A CA 1
ATOM 1913 C C . LEU A 1 277 ? -76.837 129.838 224.242 1.00 18.95 277 LEU A C 1
ATOM 1914 O O . LEU A 1 277 ? -76.003 130.717 224.497 1.00 16.83 277 LEU A O 1
ATOM 1919 N N . ASN A 1 278 ? -77.836 130.024 223.372 1.00 19.70 278 ASN A N 1
ATOM 1920 C CA . ASN A 1 278 ? -77.867 131.262 222.614 1.00 22.13 278 ASN A CA 1
ATOM 1921 C C . ASN A 1 278 ? -78.193 132.454 223.509 1.00 22.98 278 ASN A C 1
ATOM 1922 O O . ASN A 1 278 ? -77.695 133.556 223.260 1.00 24.87 278 ASN A O 1
ATOM 1927 N N . ASN A 1 279 ? -78.939 132.250 224.607 1.00 19.28 279 ASN A N 1
ATOM 1928 C CA . ASN A 1 279 ? -79.133 133.361 225.541 1.00 17.11 279 ASN A CA 1
ATOM 1929 C C . ASN A 1 279 ? -77.857 133.682 226.295 1.00 17.69 279 ASN A C 1
ATOM 1930 O O . ASN A 1 279 ? -77.521 134.859 226.479 1.00 24.69 279 ASN A O 1
ATOM 1935 N N . VAL A 1 280 ? -77.153 132.653 226.789 1.00 20.95 280 VAL A N 1
ATOM 1936 C CA . VAL A 1 280 ? -75.895 132.890 227.491 1.00 19.48 280 VAL A CA 1
ATOM 1937 C C . VAL A 1 280 ? -74.969 133.763 226.652 1.00 20.48 280 VAL A C 1
ATOM 1938 O O . VAL A 1 280 ? -74.337 134.694 227.168 1.00 17.78 280 VAL A O 1
ATOM 1942 N N . TRP A 1 281 ? -74.895 133.504 225.352 1.00 18.72 281 TRP A N 1
ATOM 1943 C CA . TRP A 1 281 ? -74.002 134.258 224.471 1.00 23.09 281 TRP A CA 1
ATOM 1944 C C . TRP A 1 281 ? -74.662 135.509 223.905 1.00 25.46 281 TRP A C 1
ATOM 1945 O O . TRP A 1 281 ? -74.021 136.243 223.137 1.00 19.74 281 TRP A O 1
ATOM 1956 N N . ARG A 1 282 ? -75.918 135.773 224.292 1.00 22.08 282 ARG A N 1
ATOM 1957 C CA . ARG A 1 282 ? -76.675 136.953 223.864 1.00 21.14 282 ARG A CA 1
ATOM 1958 C C . ARG A 1 282 ? -76.702 137.072 222.340 1.00 23.53 282 ARG A C 1
ATOM 1959 O O . ARG A 1 282 ? -76.523 138.146 221.758 1.00 23.20 282 ARG A O 1
ATOM 1967 N N . LYS A 1 283 ? -76.978 135.951 221.686 1.00 20.11 283 LYS A N 1
ATOM 1968 C CA . LYS A 1 283 ? -77.169 135.912 220.248 1.00 20.97 283 LYS A CA 1
ATOM 1969 C C . LYS A 1 283 ? -78.657 135.879 219.920 1.00 29.97 283 LYS A C 1
ATOM 1970 O O . LYS A 1 283 ? -79.495 135.586 220.777 1.00 25.49 283 LYS A O 1
ATOM 1976 N N . GLU A 1 284 ? -78.975 136.175 218.661 1.00 23.85 284 GLU A N 1
ATOM 1977 C CA . GLU A 1 284 ? -80.317 135.903 218.162 1.00 24.15 284 GLU A CA 1
ATOM 1978 C C . GLU A 1 284 ? -80.682 134.465 218.490 1.00 25.44 284 GLU A C 1
ATOM 1979 O O . GLU A 1 284 ? -79.873 133.542 218.308 1.00 22.06 284 GLU A O 1
ATOM 1985 N N . ASN A 1 285 ? -81.904 134.271 218.980 1.00 24.70 285 ASN A N 1
ATOM 1986 C CA . ASN A 1 285 ? -82.279 133.003 219.593 1.00 24.15 285 ASN A CA 1
ATOM 1987 C C . ASN A 1 285 ? -83.450 132.412 218.817 1.00 24.06 285 ASN A C 1
ATOM 1988 O O . ASN A 1 285 ? -84.603 132.795 219.025 1.00 23.26 285 ASN A O 1
ATOM 1993 N N . LYS A 1 286 ? -83.166 131.468 217.937 1.00 20.12 286 LYS A N 1
ATOM 1994 C CA . LYS A 1 286 ? -84.204 130.844 217.122 1.00 33.01 286 LYS A CA 1
ATOM 1995 C C . LYS A 1 286 ? -84.879 129.672 217.823 1.00 34.43 286 LYS A C 1
ATOM 1996 O O . LYS A 1 286 ? -85.724 129.013 217.220 1.00 27.63 286 LYS A O 1
ATOM 2002 N N . TRP A 1 287 ? -84.546 129.412 219.082 1.00 19.22 287 TRP A N 1
ATOM 2003 C CA . TRP A 1 287 ? -84.998 128.214 219.779 1.00 19.36 287 TRP A CA 1
ATOM 2004 C C . TRP A 1 287 ? -86.023 128.493 220.875 1.00 32.62 287 TRP A C 1
ATOM 2005 O O . TRP A 1 287 ? -86.451 127.556 221.562 1.00 22.09 287 TRP A O 1
ATOM 2016 N N . ILE A 1 288 ? -86.398 129.755 221.079 1.00 23.45 288 ILE A N 1
ATOM 2017 C CA . ILE A 1 288 ? -87.348 130.096 222.132 1.00 25.71 288 ILE A CA 1
ATOM 2018 C C . ILE A 1 288 ? -88.691 129.429 221.884 1.00 28.91 288 ILE A C 1
ATOM 2019 O O . ILE A 1 288 ? -89.202 129.434 220.762 1.00 23.41 288 ILE A O 1
ATOM 2024 N N . ASN A 1 289 ? -89.302 128.892 222.947 1.00 21.44 289 ASN A N 1
ATOM 2025 C CA . ASN A 1 289 ? -90.653 128.370 222.852 1.00 25.36 289 ASN A CA 1
ATOM 2026 C C . ASN A 1 289 ? -91.593 129.421 223.439 1.00 28.22 289 ASN A C 1
ATOM 2027 O O . ASN A 1 289 ? -91.712 129.552 224.659 1.00 25.05 289 ASN A O 1
ATOM 2032 N N . PHE A 1 290 ? -92.243 130.197 222.568 1.00 26.43 290 PHE A N 1
ATOM 2033 C CA . PHE A 1 290 ? -93.186 131.194 223.061 1.00 28.66 290 PHE A CA 1
ATOM 2034 C C . PHE A 1 290 ? -94.548 130.604 223.407 1.00 32.02 290 PHE A C 1
ATOM 2035 O O . PHE A 1 290 ? -95.412 131.328 223.897 1.00 36.62 290 PHE A O 1
ATOM 2043 N N . GLU A 1 291 ? -94.777 129.324 223.156 1.00 25.04 291 GLU A N 1
ATOM 2044 C CA . GLU A 1 291 ? -96.076 128.718 223.424 1.00 26.02 291 GLU A CA 1
ATOM 2045 C C . GLU A 1 291 ? -96.041 127.795 224.642 1.00 26.89 291 GLU A C 1
ATOM 2046 O O . GLU A 1 291 ? -96.801 126.835 224.728 1.00 33.73 291 GLU A O 1
ATOM 2052 N N . SER A 1 292 ? -95.201 128.102 225.615 1.00 32.14 292 SER A N 1
ATOM 2053 C CA . SER A 1 292 ? -94.977 127.215 226.743 1.00 36.31 292 SER A CA 1
ATOM 2054 C C . SER A 1 292 ? -95.093 128.004 228.041 1.00 40.18 292 SER A C 1
ATOM 2055 O O . SER A 1 292 ? -94.654 129.156 228.113 1.00 34.39 292 SER A O 1
ATOM 2058 N N . ASP A 1 293 ? -95.710 127.403 229.061 1.00 28.22 293 ASP A N 1
ATOM 2059 C CA . ASP A 1 293 ? -95.686 128.008 230.387 1.00 28.12 293 ASP A CA 1
ATOM 2060 C C . ASP A 1 293 ? -94.868 127.199 231.393 1.00 28.99 293 ASP A C 1
ATOM 2061 O O . ASP A 1 293 ? -95.099 127.312 232.597 1.00 28.69 293 ASP A O 1
ATOM 2066 N N . SER A 1 294 ? -93.911 126.395 230.935 1.00 29.31 294 SER A N 1
ATOM 2067 C CA . SER A 1 294 ? -92.947 125.812 231.868 1.00 26.76 294 SER A CA 1
ATOM 2068 C C . SER A 1 294 ? -91.969 126.876 232.358 1.00 28.88 294 SER A C 1
ATOM 2069 O O . SER A 1 294 ? -91.671 127.849 231.661 1.00 24.06 294 SER A O 1
ATOM 2072 N N . ILE A 1 295 ? -91.449 126.684 233.573 1.00 25.00 295 ILE A N 1
ATOM 2073 C CA . ILE A 1 295 ? -90.433 127.600 234.085 1.00 27.55 295 ILE A CA 1
ATOM 2074 C C . ILE A 1 295 ? -89.211 127.627 233.171 1.00 24.79 295 ILE A C 1
ATOM 2075 O O . ILE A 1 295 ? -88.665 128.698 232.869 1.00 24.99 295 ILE A O 1
ATOM 2088 N N . ASP A 1 297 ? -88.924 127.263 229.922 1.00 25.97 297 ASP A N 1
ATOM 2089 C CA . ASP A 1 297 ? -89.095 128.007 228.678 1.00 25.73 297 ASP A CA 1
ATOM 2090 C C . ASP A 1 297 ? -89.393 129.476 228.927 1.00 30.52 297 ASP A C 1
ATOM 2091 O O . ASP A 1 297 ? -88.903 130.340 228.186 1.00 24.32 297 ASP A O 1
ATOM 2096 N N . LEU A 1 298 ? -90.209 129.770 229.946 1.00 24.09 298 LEU A N 1
ATOM 2097 C CA . LEU A 1 298 ? -90.495 131.155 230.308 1.00 22.30 298 LEU A CA 1
ATOM 2098 C C . LEU A 1 298 ? -89.222 131.904 230.670 1.00 21.53 298 LEU A C 1
ATOM 2099 O O . LEU A 1 298 ? -89.029 133.048 230.247 1.00 27.32 298 LEU A O 1
ATOM 2104 N N . GLN A 1 299 ? -88.348 131.283 231.473 1.00 21.93 299 GLN A N 1
ATOM 2105 C CA . GLN A 1 299 ? -87.087 131.930 231.835 1.00 24.48 299 GLN A CA 1
ATOM 2106 C C . GLN A 1 299 ? -86.317 132.358 230.591 1.00 23.95 299 GLN A C 1
ATOM 2107 O O . GLN A 1 299 ? -85.778 133.471 230.538 1.00 19.66 299 GLN A O 1
ATOM 2113 N N . GLU A 1 300 ? -86.259 131.494 229.574 1.00 24.02 300 GLU A N 1
ATOM 2114 C CA . GLU A 1 300 ? -85.463 131.839 228.395 1.00 24.24 300 GLU A CA 1
ATOM 2115 C C . GLU A 1 300 ? -86.132 132.919 227.551 1.00 22.01 300 GLU A C 1
ATOM 2116 O O . GLU A 1 300 ? -85.434 133.697 226.884 1.00 24.34 300 GLU A O 1
ATOM 2122 N N . GLN A 1 301 ? -87.467 132.978 227.555 1.00 22.96 301 GLN A N 1
ATOM 2123 C CA . GLN A 1 301 ? -88.161 134.144 227.010 1.00 23.44 301 GLN A CA 1
ATOM 2124 C C . GLN A 1 301 ? -87.664 135.420 227.674 1.00 27.37 301 GLN A C 1
ATOM 2125 O O . GLN A 1 301 ? -87.274 136.381 226.999 1.00 25.61 301 GLN A O 1
ATOM 2131 N N . ALA A 1 302 ? -87.671 135.443 229.003 1.00 20.80 302 ALA A N 1
ATOM 2132 C CA . ALA A 1 302 ? -87.255 136.635 229.735 1.00 23.67 302 ALA A CA 1
ATOM 2133 C C . ALA A 1 302 ? -85.796 136.964 229.463 1.00 30.40 302 ALA A C 1
ATOM 2134 O O . ALA A 1 302 ? -85.447 138.127 229.218 1.00 30.23 302 ALA A O 1
ATOM 2136 N N . HIS A 1 303 ? -84.922 135.950 229.524 1.00 27.01 303 HIS A N 1
ATOM 2137 C CA . HIS A 1 303 ? -83.498 136.169 229.294 1.00 20.22 303 HIS A CA 1
ATOM 2138 C C . HIS A 1 303 ? -83.271 136.845 227.944 1.00 23.07 303 HIS A C 1
ATOM 2139 O O . HIS A 1 303 ? -82.524 137.825 227.843 1.00 23.42 303 HIS A O 1
ATOM 2146 N N . CYS A 1 304 ? -83.950 136.358 226.903 1.00 25.66 304 CYS A N 1
ATOM 2147 C CA . CYS A 1 304 ? -83.778 136.910 225.564 1.00 26.16 304 CYS A CA 1
ATOM 2148 C C . CYS A 1 304 ? -84.324 138.330 225.469 1.00 26.22 304 CYS A C 1
ATOM 2149 O O . CYS A 1 304 ? -83.694 139.206 224.867 1.00 25.33 304 CYS A O 1
ATOM 2152 N N . PHE A 1 305 ? -85.502 138.570 226.047 1.00 25.47 305 PHE A N 1
ATOM 2153 C CA . PHE A 1 305 ? -86.028 139.932 226.127 1.00 30.37 305 PHE A CA 1
ATOM 2154 C C . PHE A 1 305 ? -85.024 140.893 226.758 1.00 30.27 305 PHE A C 1
ATOM 2155 O O . PHE A 1 305 ? -84.779 141.990 226.235 1.00 32.17 305 PHE A O 1
ATOM 2163 N N . ILE A 1 306 ? -84.457 140.515 227.903 1.00 29.45 306 ILE A N 1
ATOM 2164 C CA . ILE A 1 306 ? -83.459 141.372 228.542 1.00 34.81 306 ILE A CA 1
ATOM 2165 C C . ILE A 1 306 ? -82.254 141.567 227.624 1.00 35.06 306 ILE A C 1
ATOM 2166 O O . ILE A 1 306 ? -81.724 142.680 227.500 1.00 27.81 306 ILE A O 1
ATOM 2171 N N . ASN A 1 307 ? -81.790 140.482 226.985 1.00 29.68 307 ASN A N 1
ATOM 2172 C CA . ASN A 1 307 ? -80.615 140.577 226.122 1.00 28.20 307 ASN A CA 1
ATOM 2173 C C . ASN A 1 307 ? -80.812 141.600 225.016 1.00 36.31 307 ASN A C 1
ATOM 2174 O O . ASN A 1 307 ? -79.855 142.272 224.611 1.00 33.79 307 ASN A O 1
ATOM 2179 N N . PHE A 1 308 ? -82.037 141.741 224.523 1.00 31.65 308 PHE A N 1
ATOM 2180 C CA . PHE A 1 308 ? -82.307 142.558 223.352 1.00 37.99 308 PHE A CA 1
ATOM 2181 C C . PHE A 1 308 ? -83.110 143.804 223.695 1.00 40.52 308 PHE A C 1
ATOM 2182 O O . PHE A 1 308 ? -83.821 144.343 222.845 1.00 45.26 308 PHE A O 1
ATOM 2190 N N . ASN A 1 309 ? -83.006 144.254 224.945 1.00 41.74 309 ASN A N 1
ATOM 2191 C CA . ASN A 1 309 ? -83.538 145.545 225.372 1.00 53.03 309 ASN A CA 1
ATOM 2192 C C . ASN A 1 309 ? -85.055 145.613 225.207 1.00 46.48 309 ASN A C 1
ATOM 2193 O O . ASN A 1 309 ? -85.591 146.542 224.608 1.00 43.55 309 ASN A O 1
ATOM 2198 N N . GLU A 1 310 ? -85.752 144.615 225.755 1.00 39.17 310 GLU A N 1
ATOM 2199 C CA . GLU A 1 310 ? -87.215 144.609 225.800 1.00 35.77 310 GLU A CA 1
ATOM 2200 C C . GLU A 1 310 ? -87.663 144.296 227.220 1.00 38.45 310 GLU A C 1
ATOM 2201 O O . GLU A 1 310 ? -88.274 143.268 227.505 1.00 41.33 310 GLU A O 1
ATOM 2207 N N . ASN A 1 311 ? -87.359 145.233 228.120 1.00 36.26 311 ASN A N 1
ATOM 2208 C CA . ASN A 1 311 ? -87.491 144.979 229.548 1.00 36.02 311 ASN A CA 1
ATOM 2209 C C . ASN A 1 311 ? -88.944 144.910 229.994 1.00 40.18 311 ASN A C 1
ATOM 2210 O O . ASN A 1 311 ? -89.269 144.171 230.933 1.00 33.99 311 ASN A O 1
ATOM 2215 N N . SER A 1 312 ? -89.820 145.690 229.367 1.00 41.64 312 SER A N 1
ATOM 2216 C CA . SER A 1 312 ? -91.234 145.612 229.712 1.00 47.05 312 SER A CA 1
ATOM 2217 C C . SER A 1 312 ? -91.767 144.210 229.446 1.00 40.75 312 SER A C 1
ATOM 2218 O O . SER A 1 312 ? -92.443 143.619 230.295 1.00 41.68 312 SER A O 1
ATOM 2221 N N . LYS A 1 313 ? -91.432 143.649 228.277 1.00 40.67 313 LYS A N 1
ATOM 2222 C CA . LYS A 1 313 ? -91.816 142.276 227.958 1.00 40.61 313 LYS A CA 1
ATOM 2223 C C . LYS A 1 313 ? -91.176 141.272 228.903 1.00 41.25 313 LYS A C 1
ATOM 2224 O O . LYS A 1 313 ? -91.798 140.259 229.238 1.00 39.77 313 LYS A O 1
ATOM 2230 N N . ALA A 1 314 ? -89.947 141.535 229.357 1.00 35.45 314 ALA A N 1
ATOM 2231 C CA . ALA A 1 314 ? -89.316 140.611 230.287 1.00 34.71 314 ALA A CA 1
ATOM 2232 C C . ALA A 1 314 ? -89.980 140.664 231.649 1.00 38.97 314 ALA A C 1
ATOM 2233 O O . ALA A 1 314 ? -90.132 139.630 232.310 1.00 35.85 314 ALA A O 1
ATOM 2235 N N . LYS A 1 315 ? -90.359 141.863 232.106 1.00 42.79 315 LYS A N 1
ATOM 2236 C CA . LYS A 1 315 ? -91.007 141.957 233.412 1.00 46.36 315 LYS A CA 1
ATOM 2237 C C . LYS A 1 315 ? -92.342 141.221 233.406 1.00 39.09 315 LYS A C 1
ATOM 2238 O O . LYS A 1 315 ? -92.697 140.569 234.397 1.00 40.73 315 LYS A O 1
ATOM 2244 N N . GLU A 1 316 ? -93.086 141.310 232.303 1.00 39.11 316 GLU A N 1
ATOM 2245 C CA . GLU A 1 316 ? -94.288 140.491 232.135 1.00 49.58 316 GLU A CA 1
ATOM 2246 C C . GLU A 1 316 ? -93.998 139.024 232.427 1.00 51.29 316 GLU A C 1
ATOM 2247 O O . GLU A 1 316 ? -94.685 138.386 233.236 1.00 45.56 316 GLU A O 1
ATOM 2253 N N . VAL A 1 317 ? -92.974 138.474 231.772 1.00 45.48 317 VAL A N 1
ATOM 2254 C CA . VAL A 1 317 ? -92.648 137.066 231.954 1.00 34.57 317 VAL A CA 1
ATOM 2255 C C . VAL A 1 317 ? -92.279 136.800 233.401 1.00 34.50 317 VAL A C 1
ATOM 2256 O O . VAL A 1 317 ? -92.849 135.917 234.056 1.00 33.02 317 VAL A O 1
ATOM 2260 N N . LEU A 1 318 ? -91.336 137.581 233.937 1.00 27.16 318 LEU A N 1
ATOM 2261 C CA . LEU A 1 318 ? -90.931 137.368 235.316 1.00 31.82 318 LEU A CA 1
ATOM 2262 C C . LEU A 1 318 ? -92.114 137.558 236.256 1.00 32.14 318 LEU A C 1
ATOM 2263 O O . LEU A 1 318 ? -92.192 136.886 237.295 1.00 33.75 318 LEU A O 1
ATOM 2268 N N . ASP A 1 319 ? -93.048 138.434 235.884 1.00 34.09 319 ASP A N 1
ATOM 2269 C CA . ASP A 1 319 ? -94.296 138.613 236.623 1.00 50.87 319 ASP A CA 1
ATOM 2270 C C . ASP A 1 319 ? -95.179 137.376 236.537 1.00 51.22 319 ASP A C 1
ATOM 2271 O O . ASP A 1 319 ? -95.989 137.138 237.435 1.00 60.76 319 ASP A O 1
ATOM 2276 N N . LYS A 1 320 ? -95.059 136.593 235.469 1.00 45.09 320 LYS A N 1
ATOM 2277 C CA . LYS A 1 320 ? -95.721 135.294 235.454 1.00 41.04 320 LYS A CA 1
ATOM 2278 C C . LYS A 1 320 ? -94.971 134.290 236.313 1.00 43.50 320 LYS A C 1
ATOM 2279 O O . LYS A 1 320 ? -95.586 133.436 236.955 1.00 42.51 320 LYS A O 1
ATOM 2285 N N . LEU A 1 321 ? -93.637 134.404 236.374 1.00 38.72 321 LEU A N 1
ATOM 2286 C CA . LEU A 1 321 ? -92.838 133.361 236.997 1.00 34.63 321 LEU A CA 1
ATOM 2287 C C . LEU A 1 321 ? -92.897 133.406 238.521 1.00 29.89 321 LEU A C 1
ATOM 2288 O O . LEU A 1 321 ? -92.780 132.354 239.159 1.00 38.44 321 LEU A O 1
ATOM 2293 N N . ASP A 1 322 ? -93.033 134.594 239.131 1.00 37.98 322 ASP A N 1
ATOM 2294 C CA . ASP A 1 322 ? -93.053 134.665 240.597 1.00 48.83 322 ASP A CA 1
ATOM 2295 C C . ASP A 1 322 ? -94.159 133.802 241.198 1.00 51.51 322 ASP A C 1
ATOM 2296 O O . ASP A 1 322 ? -94.086 133.435 242.378 1.00 42.16 322 ASP A O 1
ATOM 2301 N N . LEU A 1 323 ? -95.171 133.473 240.404 1.00 53.96 323 LEU A N 1
ATOM 2302 C CA . LEU A 1 323 ? -96.348 132.733 240.825 1.00 58.31 323 LEU A CA 1
ATOM 2303 C C . LEU A 1 323 ? -96.160 131.222 240.796 1.00 61.66 323 LEU A C 1
ATOM 2304 O O . LEU A 1 323 ? -97.112 130.497 241.100 1.00 70.40 323 LEU A O 1
ATOM 2309 N N . LEU A 1 324 ? -94.974 130.721 240.454 1.00 46.58 324 LEU A N 1
ATOM 2310 C CA . LEU A 1 324 ? -94.758 129.291 240.309 1.00 31.58 324 LEU A CA 1
ATOM 2311 C C . LEU A 1 324 ? -93.773 128.750 241.344 1.00 41.06 324 LEU A C 1
ATOM 2312 O O . LEU A 1 324 ? -92.789 129.411 241.710 1.00 34.64 324 LEU A O 1
ATOM 2317 N N . VAL A 1 325 ? -94.035 127.523 241.785 1.00 48.41 325 VAL A N 1
ATOM 2318 C CA . VAL A 1 325 ? -93.137 126.828 242.696 1.00 46.50 325 VAL A CA 1
ATOM 2319 C C . VAL A 1 325 ? -91.841 126.511 241.962 1.00 38.36 325 VAL A C 1
ATOM 2320 O O . VAL A 1 325 ? -91.856 125.846 240.920 1.00 36.02 325 VAL A O 1
ATOM 2324 N N . HIS A 1 326 ? -90.725 126.995 242.509 1.00 28.51 326 HIS A N 1
ATOM 2325 C CA . HIS A 1 326 ? -89.376 126.785 242.000 1.00 23.04 326 HIS A CA 1
ATOM 2326 C C . HIS A 1 326 ? -88.653 125.831 242.945 1.00 39.17 326 HIS A C 1
ATOM 2327 O O . HIS A 1 326 ? -88.722 126.005 244.166 1.00 39.94 326 HIS A O 1
ATOM 2334 N N . ASN A 1 327 ? -87.965 124.827 242.407 1.00 31.77 327 ASN A N 1
ATOM 2335 C CA . ASN A 1 327 ? -86.962 124.227 243.275 1.00 32.00 327 ASN A CA 1
ATOM 2336 C C . ASN A 1 327 ? -85.797 125.216 243.433 1.00 34.35 327 ASN A C 1
ATOM 2337 O O . ASN A 1 327 ? -85.720 126.238 242.743 1.00 37.85 327 ASN A O 1
ATOM 2342 N N . ASP A 1 328 ? -84.911 124.936 244.394 1.00 35.29 328 ASP A N 1
ATOM 2343 C CA . ASP A 1 328 ? -83.847 125.883 244.724 1.00 32.75 328 ASP A CA 1
ATOM 2344 C C . ASP A 1 328 ? -83.056 126.300 243.484 1.00 32.51 328 ASP A C 1
ATOM 2345 O O . ASP A 1 328 ? -82.698 127.474 243.323 1.00 33.03 328 ASP A O 1
ATOM 2350 N N . ASN A 1 329 ? -82.732 125.346 242.622 1.00 30.14 329 ASN A N 1
ATOM 2351 C CA . ASN A 1 329 ? -81.893 125.692 241.481 1.00 25.83 329 ASN A CA 1
ATOM 2352 C C . ASN A 1 329 ? -82.656 126.542 240.470 1.00 27.99 329 ASN A C 1
ATOM 2353 O O . ASN A 1 329 ? -82.067 127.431 239.842 1.00 28.12 329 ASN A O 1
ATOM 2358 N N . GLU A 1 330 ? -83.959 126.298 240.305 1.00 35.34 330 GLU A N 1
ATOM 2359 C CA . GLU A 1 330 ? -84.774 127.144 239.436 1.00 34.08 330 GLU A CA 1
ATOM 2360 C C . GLU A 1 330 ? -84.903 128.548 240.005 1.00 37.76 330 GLU A C 1
ATOM 2361 O O . GLU A 1 330 ? -84.955 129.539 239.259 1.00 25.95 330 GLU A O 1
ATOM 2367 N N . LEU A 1 331 ? -84.983 128.651 241.332 1.00 30.91 331 LEU A N 1
ATOM 2368 C CA . LEU A 1 331 ? -85.114 129.961 241.950 1.00 29.71 331 LEU A CA 1
ATOM 2369 C C . LEU A 1 331 ? -83.826 130.763 241.796 1.00 19.41 331 LEU A C 1
ATOM 2370 O O . LEU A 1 331 ? -83.864 131.979 241.608 1.00 28.38 331 LEU A O 1
ATOM 2375 N N . ALA A 1 332 ? -82.677 130.098 241.874 1.00 23.45 332 ALA A N 1
ATOM 2376 C CA . ALA A 1 332 ? -81.414 130.798 241.658 1.00 24.90 332 ALA A CA 1
ATOM 2377 C C . ALA A 1 332 ? -81.400 131.509 240.309 1.00 31.69 332 ALA A C 1
ATOM 2378 O O . ALA A 1 332 ? -81.019 132.683 240.213 1.00 32.56 332 ALA A O 1
ATOM 2388 N N . HIS A 1 334 ? -84.088 132.367 238.574 1.00 27.66 334 HIS A N 1
ATOM 2389 C CA . HIS A 1 334 ? -85.078 133.439 238.651 1.00 27.70 334 HIS A CA 1
ATOM 2390 C C . HIS A 1 334 ? -84.455 134.725 239.191 1.00 30.86 334 HIS A C 1
ATOM 2391 O O . HIS A 1 334 ? -84.633 135.813 238.620 1.00 26.24 334 HIS A O 1
ATOM 2398 N N . TYR A 1 335 ? -83.733 134.618 240.306 1.00 23.81 335 TYR A N 1
ATOM 2399 C CA . TYR A 1 335 ? -83.118 135.806 240.898 1.00 32.42 335 TYR A CA 1
ATOM 2400 C C . TYR A 1 335 ? -82.078 136.418 239.978 1.00 29.85 335 TYR A C 1
ATOM 2401 O O . TYR A 1 335 ? -81.957 137.650 239.908 1.00 33.11 335 TYR A O 1
ATOM 2410 N N . TYR A 1 336 ? -81.312 135.578 239.272 1.00 22.45 336 TYR A N 1
ATOM 2411 C CA . TYR A 1 336 ? -80.360 136.102 238.295 1.00 26.23 336 TYR A CA 1
ATOM 2412 C C . TYR A 1 336 ? -81.073 136.951 237.249 1.00 27.03 336 TYR A C 1
ATOM 2413 O O . TYR A 1 336 ? -80.636 138.064 236.928 1.00 24.83 336 TYR A O 1
ATOM 2422 N N . LEU A 1 337 ? -82.191 136.449 236.714 1.00 26.16 337 LEU A N 1
ATOM 2423 C CA . LEU A 1 337 ? -82.936 137.199 235.710 1.00 23.96 337 LEU A CA 1
ATOM 2424 C C . LEU A 1 337 ? -83.488 138.492 236.280 1.00 26.11 337 LEU A C 1
ATOM 2425 O O . LEU A 1 337 ? -83.456 139.535 235.620 1.00 28.62 337 LEU A O 1
ATOM 2430 N N . LYS A 1 338 ? -84.011 138.456 237.500 1.00 26.96 338 LYS A N 1
ATOM 2431 C CA . LYS A 1 338 ? -84.493 139.712 238.062 1.00 34.31 338 LYS A CA 1
ATOM 2432 C C . LYS A 1 338 ? -83.340 140.689 238.283 1.00 33.70 338 LYS A C 1
ATOM 2433 O O . LYS A 1 338 ? -83.481 141.892 238.028 1.00 37.11 338 LYS A O 1
ATOM 2439 N N . GLY A 1 339 ? -82.187 140.184 238.719 1.00 33.33 339 GLY A N 1
ATOM 2440 C CA . GLY A 1 339 ? -81.030 141.049 238.888 1.00 30.51 339 GLY A CA 1
ATOM 2441 C C . GLY A 1 339 ? -80.634 141.749 237.606 1.00 30.16 339 GLY A C 1
ATOM 2442 O O . GLY A 1 339 ? -80.311 142.938 237.612 1.00 35.94 339 GLY A O 1
ATOM 2443 N N . ARG A 1 340 ? -80.694 141.059 236.482 1.00 28.75 340 ARG A N 1
ATOM 2444 C CA . ARG A 1 340 ? -80.357 141.662 235.217 1.00 26.36 340 ARG A CA 1
ATOM 2445 C C . ARG A 1 340 ? -81.424 142.650 234.828 1.00 34.62 340 ARG A C 1
ATOM 2446 O O . ARG A 1 340 ? -81.133 143.689 234.346 1.00 38.42 340 ARG A O 1
ATOM 2454 N N . LEU A 1 341 ? -82.673 142.282 234.990 1.00 31.77 341 LEU A N 1
ATOM 2455 C CA . LEU A 1 341 ? -83.739 143.221 234.678 1.00 29.14 341 LEU A CA 1
ATOM 2456 C C . LEU A 1 341 ? -83.636 144.459 235.562 1.00 36.94 341 LEU A C 1
ATOM 2457 O O . LEU A 1 341 ? -83.678 145.593 235.073 1.00 38.33 341 LEU A O 1
ATOM 2462 N N . GLU A 1 342 ? -83.460 144.260 236.867 1.00 38.53 342 GLU A N 1
ATOM 2463 C CA . GLU A 1 342 ? -83.501 145.376 237.804 1.00 46.61 342 GLU A CA 1
ATOM 2464 C C . GLU A 1 342 ? -82.154 146.047 238.013 1.00 46.67 342 GLU A C 1
ATOM 2465 O O . GLU A 1 342 ? -82.118 147.126 238.616 1.00 46.35 342 GLU A O 1
ATOM 2471 N N . GLN A 1 343 ? -81.056 145.448 237.541 1.00 42.42 343 GLN A N 1
ATOM 2472 C CA . GLN A 1 343 ? -79.701 145.903 237.866 1.00 41.23 343 GLN A CA 1
ATOM 2473 C C . GLN A 1 343 ? -79.566 146.140 239.366 1.00 44.03 343 GLN A C 1
ATOM 2474 O O . GLN A 1 343 ? -79.124 147.197 239.821 1.00 48.50 343 GLN A O 1
ATOM 2480 N N . ASN A 1 344 ? -79.990 145.137 240.136 1.00 44.67 344 ASN A N 1
ATOM 2481 C CA . ASN A 1 344 ? -80.071 145.201 241.592 1.00 48.11 344 ASN A CA 1
ATOM 2482 C C . ASN A 1 344 ? -79.185 144.104 242.167 1.00 43.00 344 ASN A C 1
ATOM 2483 O O . ASN A 1 344 ? -79.484 142.916 242.001 1.00 33.01 344 ASN A O 1
ATOM 2488 N N . LYS A 1 345 ? -78.118 144.505 242.876 1.00 34.42 345 LYS A N 1
ATOM 2489 C CA . LYS A 1 345 ? -77.152 143.538 243.389 1.00 32.30 345 LYS A CA 1
ATOM 2490 C C . LYS A 1 345 ? -77.787 142.579 244.372 1.00 38.21 345 LYS A C 1
ATOM 2491 O O . LYS A 1 345 ? -77.348 141.427 244.478 1.00 31.89 345 LYS A O 1
ATOM 2497 N N . ALA A 1 346 ? -78.813 143.032 245.103 1.00 30.65 346 ALA A N 1
ATOM 2498 C CA . ALA A 1 346 ? -79.460 142.157 246.070 1.00 33.41 346 ALA A CA 1
ATOM 2499 C C . ALA A 1 346 ? -80.030 140.916 245.388 1.00 38.25 346 ALA A C 1
ATOM 2500 O O . ALA A 1 346 ? -79.992 139.819 245.959 1.00 30.96 346 ALA A O 1
ATOM 2502 N N . CYS A 1 347 ? -80.524 141.066 244.149 1.00 35.90 347 CYS A N 1
ATOM 2503 C CA . CYS A 1 347 ? -81.053 139.918 243.409 1.00 37.32 347 CYS A CA 1
ATOM 2504 C C . CYS A 1 347 ? -79.937 138.948 243.032 1.00 30.28 347 CYS A C 1
ATOM 2505 O O . CYS A 1 347 ? -80.116 137.724 243.096 1.00 29.97 347 CYS A O 1
ATOM 2508 N N . PHE A 1 348 ? -78.766 139.470 242.657 1.00 24.70 348 PHE A N 1
ATOM 2509 C CA . PHE A 1 348 ? -77.637 138.584 242.381 1.00 22.62 348 PHE A CA 1
ATOM 2510 C C . PHE A 1 348 ? -77.147 137.902 243.652 1.00 29.80 348 PHE A C 1
ATOM 2511 O O . PHE A 1 348 ? -76.709 136.751 243.606 1.00 24.79 348 PHE A O 1
ATOM 2519 N N . TYR A 1 349 ? -77.224 138.579 244.803 1.00 27.01 349 TYR A N 1
ATOM 2520 C CA . TYR A 1 349 ? -76.872 137.912 246.047 1.00 22.89 349 TYR A CA 1
ATOM 2521 C C . TYR A 1 349 ? -77.855 136.799 246.386 1.00 22.41 349 TYR A C 1
ATOM 2522 O O . TYR A 1 349 ? -77.437 135.707 246.788 1.00 27.79 349 TYR A O 1
ATOM 2531 N N . SER A 1 350 ? -79.160 137.048 246.216 1.00 27.47 350 SER A N 1
ATOM 2532 C CA . SER A 1 350 ? -80.151 135.981 246.373 1.00 29.81 350 SER A CA 1
ATOM 2533 C C . SER A 1 350 ? -79.915 134.847 245.379 1.00 27.99 350 SER A C 1
ATOM 2534 O O . SER A 1 350 ? -80.103 133.665 245.705 1.00 26.19 350 SER A O 1
ATOM 2537 N N . SER A 1 351 ? -79.511 135.190 244.159 1.00 23.89 351 SER A N 1
ATOM 2538 C CA . SER A 1 351 ? -79.202 134.156 243.171 1.00 27.60 351 SER A CA 1
ATOM 2539 C C . SER A 1 351 ? -78.090 133.245 243.660 1.00 30.56 351 SER A C 1
ATOM 2540 O O . SER A 1 351 ? -78.208 132.016 243.596 1.00 29.16 351 SER A O 1
ATOM 2543 N N . ILE A 1 352 ? -76.998 133.819 244.175 1.00 29.22 352 ILE A N 1
ATOM 2544 C CA . ILE A 1 352 ? -75.928 132.919 244.583 1.00 31.91 352 ILE A CA 1
ATOM 2545 C C . ILE A 1 352 ? -76.307 132.168 245.863 1.00 27.04 352 ILE A C 1
ATOM 2546 O O . ILE A 1 352 ? -75.847 131.040 246.073 1.00 30.28 352 ILE A O 1
ATOM 2551 N N . GLU A 1 353 ? -77.184 132.724 246.672 1.00 27.71 353 GLU A N 1
ATOM 2552 C CA . GLU A 1 353 ? -77.634 132.014 247.848 1.00 30.95 353 GLU A CA 1
ATOM 2553 C C . GLU A 1 353 ? -78.271 130.678 247.473 1.00 31.67 353 GLU A C 1
ATOM 2554 O O . GLU A 1 353 ? -77.993 129.689 248.071 1.00 30.55 353 GLU A O 1
ATOM 2560 N N . TYR A 1 354 ? -79.101 130.670 246.449 1.00 28.03 354 TYR A N 1
ATOM 2561 C CA . TYR A 1 354 ? -79.790 129.443 246.077 1.00 29.57 354 TYR A CA 1
ATOM 2562 C C . TYR A 1 354 ? -78.950 128.549 245.184 1.00 33.33 354 TYR A C 1
ATOM 2563 O O . TYR A 1 354 ? -79.131 127.327 245.214 1.00 31.73 354 TYR A O 1
ATOM 2572 N N . PHE A 1 355 ? -78.019 129.116 244.407 1.00 25.13 355 PHE A N 1
ATOM 2573 C CA . PHE A 1 355 ? -77.016 128.261 243.789 1.00 24.63 355 PHE A CA 1
ATOM 2574 C C . PHE A 1 355 ? -76.156 127.582 244.852 1.00 28.63 355 PHE A C 1
ATOM 2575 O O . PHE A 1 355 ? -75.795 126.412 244.714 1.00 26.63 355 PHE A O 1
ATOM 2583 N N . LYS A 1 356 ? -75.797 128.306 245.916 1.00 29.33 356 LYS A N 1
ATOM 2584 C CA . LYS A 1 356 ? -75.067 127.662 247.004 1.00 28.91 356 LYS A CA 1
ATOM 2585 C C . LYS A 1 356 ? -75.923 126.582 247.665 1.00 23.81 356 LYS A C 1
ATOM 2586 O O . LYS A 1 356 ? -75.428 125.497 248.001 1.00 29.45 356 LYS A O 1
ATOM 2592 N N . LYS A 1 357 ? -77.203 126.866 247.858 1.00 24.16 357 LYS A N 1
ATOM 2593 C CA . LYS A 1 357 ? -78.079 125.898 248.505 1.00 29.46 357 LYS A CA 1
ATOM 2594 C C . LYS A 1 357 ? -78.221 124.644 247.661 1.00 38.55 357 LYS A C 1
ATOM 2595 O O . LYS A 1 357 ? -78.150 123.525 248.176 1.00 28.60 357 LYS A O 1
ATOM 2601 N N . SER A 1 358 ? -78.436 124.808 246.355 1.00 33.71 358 SER A N 1
ATOM 2602 C CA . SER A 1 358 ? -78.545 123.634 245.506 1.00 26.61 358 SER A CA 1
ATOM 2603 C C . SER A 1 358 ? -77.187 123.020 245.202 1.00 30.34 358 SER A C 1
ATOM 2604 O O . SER A 1 358 ? -77.136 121.964 244.570 1.00 31.31 358 SER A O 1
ATOM 2607 N N . ASN A 1 359 ? -76.089 123.648 245.658 1.00 26.11 359 ASN A N 1
ATOM 2608 C CA . ASN A 1 359 ? -74.740 123.158 245.418 1.00 25.90 359 ASN A CA 1
ATOM 2609 C C . ASN A 1 359 ? -74.434 123.087 243.915 1.00 28.36 359 ASN A C 1
ATOM 2610 O O . ASN A 1 359 ? -73.886 122.108 243.410 1.00 26.45 359 ASN A O 1
ATOM 2615 N N . ASP A 1 360 ? -74.788 124.156 243.205 1.00 26.45 360 ASP A N 1
ATOM 2616 C CA . ASP A 1 360 ? -74.510 124.312 241.770 1.00 21.90 360 ASP A CA 1
ATOM 2617 C C . ASP A 1 360 ? -73.329 125.270 241.646 1.00 18.30 360 ASP A C 1
ATOM 2618 O O . ASP A 1 360 ? -73.505 126.485 241.752 1.00 26.54 360 ASP A O 1
ATOM 2623 N N . LYS A 1 361 ? -72.126 124.736 241.425 1.00 21.38 361 LYS A N 1
ATOM 2624 C CA . LYS A 1 361 ? -70.945 125.580 241.247 1.00 25.38 361 LYS A CA 1
ATOM 2625 C C . LYS A 1 361 ? -70.701 125.985 239.794 1.00 24.26 361 LYS A C 1
ATOM 2626 O O . LYS A 1 361 ? -69.673 126.604 239.492 1.00 24.53 361 LYS A O 1
ATOM 2632 N N . PHE A 1 362 ? -71.621 125.648 238.894 1.00 27.79 362 PHE A N 1
ATOM 2633 C CA . PHE A 1 362 ? -71.496 125.957 237.474 1.00 28.21 362 PHE A CA 1
ATOM 2634 C C . PHE A 1 362 ? -72.336 127.177 237.091 1.00 21.94 362 PHE A C 1
ATOM 2635 O O . PHE A 1 362 ? -71.794 128.197 236.657 1.00 24.59 362 PHE A O 1
ATOM 2643 N N . LEU A 1 363 ? -73.653 127.097 237.279 1.00 18.17 363 LEU A N 1
ATOM 2644 C CA . LEU A 1 363 ? -74.540 128.186 236.882 1.00 23.04 363 LEU A CA 1
ATOM 2645 C C . LEU A 1 363 ? -74.349 129.442 237.735 1.00 30.33 363 LEU A C 1
ATOM 2646 O O . LEU A 1 363 ? -74.674 130.543 237.283 1.00 21.65 363 LEU A O 1
ATOM 2651 N N . ILE A 1 364 ? -73.801 129.307 238.942 1.00 25.47 364 ILE A N 1
ATOM 2652 C CA . ILE A 1 364 ? -73.465 130.472 239.756 1.00 26.68 364 ILE A CA 1
ATOM 2653 C C . ILE A 1 364 ? -72.483 131.411 239.063 1.00 25.92 364 ILE A C 1
ATOM 2654 O O . ILE A 1 364 ? -72.328 132.569 239.486 1.00 27.07 364 ILE A O 1
ATOM 2659 N N . ARG A 1 365 ? -71.819 130.950 237.994 1.00 25.78 365 ARG A N 1
ATOM 2660 C CA . ARG A 1 365 ? -70.943 131.842 237.232 1.00 27.23 365 ARG A CA 1
ATOM 2661 C C . ARG A 1 365 ? -71.723 133.026 236.650 1.00 26.00 365 ARG A C 1
ATOM 2662 O O . ARG A 1 365 ? -71.147 134.101 236.450 1.00 29.52 365 ARG A O 1
ATOM 2670 N N . LEU A 1 366 ? -73.052 132.866 236.433 1.00 18.85 366 LEU A N 1
ATOM 2671 C CA . LEU A 1 366 ? -73.852 133.944 235.838 1.00 19.18 366 LEU A CA 1
ATOM 2672 C C . LEU A 1 366 ? -74.001 135.153 236.757 1.00 29.04 366 LEU A C 1
ATOM 2673 O O . LEU A 1 366 ? -73.607 136.263 236.355 1.00 30.52 366 LEU A O 1
ATOM 2678 N N . PRO A 1 367 ? -74.554 135.039 237.975 1.00 25.94 367 PRO A N 1
ATOM 2679 C CA . PRO A 1 367 ? -74.612 136.234 238.835 1.00 23.05 367 PRO A CA 1
ATOM 2680 C C . PRO A 1 367 ? -73.242 136.692 239.314 1.00 29.29 367 PRO A C 1
ATOM 2681 O O . PRO A 1 367 ? -73.058 137.890 239.573 1.00 26.04 367 PRO A O 1
ATOM 2685 N N . LEU A 1 368 ? -72.263 135.783 239.402 1.00 28.86 368 LEU A N 1
ATOM 2686 C CA . LEU A 1 368 ? -70.902 136.200 239.713 1.00 30.00 368 LEU A CA 1
ATOM 2687 C C . LEU A 1 368 ? -70.346 137.120 238.633 1.00 27.84 368 LEU A C 1
ATOM 2688 O O . LEU A 1 368 ? -69.700 138.129 238.934 1.00 30.43 368 LEU A O 1
ATOM 2693 N N . LEU A 1 369 ? -70.579 136.788 237.368 1.00 28.47 369 LEU A N 1
ATOM 2694 C CA . LEU A 1 369 ? -70.103 137.650 236.292 1.00 30.81 369 LEU A CA 1
ATOM 2695 C C . LEU A 1 369 ? -70.805 139.004 236.325 1.00 33.80 369 LEU A C 1
ATOM 2696 O O . LEU A 1 369 ? -70.190 140.045 236.050 1.00 32.22 369 LEU A O 1
ATOM 2701 N N . GLU A 1 370 ? -72.099 139.012 236.656 1.00 25.30 370 GLU A N 1
ATOM 2702 C CA . GLU A 1 370 ? -72.825 140.275 236.734 1.00 25.80 370 GLU A CA 1
ATOM 2703 C C . GLU A 1 370 ? -72.300 141.141 237.871 1.00 24.42 370 GLU A C 1
ATOM 2704 O O . GLU A 1 370 ? -72.110 142.351 237.690 1.00 30.07 370 GLU A O 1
ATOM 2710 N N . LEU A 1 371 ? -72.066 140.546 239.047 1.00 21.71 371 LEU A N 1
ATOM 2711 C CA . LEU A 1 371 ? -71.536 141.323 240.165 1.00 28.46 371 LEU A CA 1
ATOM 2712 C C . LEU A 1 371 ? -70.166 141.887 239.839 1.00 30.73 371 LEU A C 1
ATOM 2713 O O . LEU A 1 371 ? -69.844 143.003 240.259 1.00 31.48 371 LEU A O 1
ATOM 2718 N N . GLN A 1 372 ? -69.357 141.144 239.072 1.00 32.65 372 GLN A N 1
ATOM 2719 C CA . GLN A 1 372 ? -68.056 141.656 238.646 1.00 36.23 372 GLN A CA 1
ATOM 2720 C C . GLN A 1 372 ? -68.223 142.905 237.790 1.00 41.78 372 GLN A C 1
ATOM 2721 O O . GLN A 1 372 ? -67.573 143.926 238.036 1.00 43.68 372 GLN A O 1
ATOM 2727 N N . LYS A 1 373 ? -69.089 142.832 236.767 1.00 36.45 373 LYS A N 1
ATOM 2728 C CA . LYS A 1 373 ? -69.344 143.990 235.917 1.00 35.13 373 LYS A CA 1
ATOM 2729 C C . LYS A 1 373 ? -69.836 145.185 236.726 1.00 30.40 373 LYS A C 1
ATOM 2730 O O . LYS A 1 373 ? -69.610 146.334 236.332 1.00 44.12 373 LYS A O 1
ATOM 2744 N N . GLY A 1 375 ? -68.682 146.025 239.403 1.00 42.83 375 GLY A N 1
ATOM 2745 C CA . GLY A 1 375 ? -67.530 146.431 240.187 1.00 47.75 375 GLY A CA 1
ATOM 2746 C C . GLY A 1 375 ? -67.489 145.922 241.611 1.00 45.10 375 GLY A C 1
ATOM 2747 O O . GLY A 1 375 ? -66.870 146.566 242.473 1.00 38.30 375 GLY A O 1
ATOM 2748 N N . GLU A 1 376 ? -68.118 144.780 241.894 1.00 35.31 376 GLU A N 1
ATOM 2749 C CA . GLU A 1 376 ? -68.016 144.226 243.236 1.00 29.89 376 GLU A CA 1
ATOM 2750 C C . GLU A 1 376 ? -66.575 143.846 243.564 1.00 24.86 376 GLU A C 1
ATOM 2751 O O . GLU A 1 376 ? -65.806 143.416 242.707 1.00 32.16 376 GLU A O 1
ATOM 2757 N N . ASN A 1 377 ? -66.240 143.986 244.837 1.00 32.68 377 ASN A N 1
ATOM 2758 C CA . ASN A 1 377 ? -64.912 143.662 245.336 1.00 34.40 377 ASN A CA 1
ATOM 2759 C C . ASN A 1 377 ? -64.509 142.219 245.024 1.00 30.40 377 ASN A C 1
ATOM 2760 O O . ASN A 1 377 ? -65.235 141.271 245.342 1.00 33.02 377 ASN A O 1
ATOM 2765 N N . GLN A 1 378 ? -63.316 142.051 244.448 1.00 28.08 378 GLN A N 1
ATOM 2766 C CA . GLN A 1 378 ? -62.880 140.714 244.055 1.00 36.10 378 GLN A CA 1
ATOM 2767 C C . GLN A 1 378 ? -62.759 139.794 245.264 1.00 33.04 378 GLN A C 1
ATOM 2768 O O . GLN A 1 378 ? -63.123 138.611 245.193 1.00 30.15 378 GLN A O 1
ATOM 2774 N N . LYS A 1 379 ? -62.255 140.318 246.384 1.00 31.92 379 LYS A N 1
ATOM 2775 C CA . LYS A 1 379 ? -62.100 139.497 247.585 1.00 29.13 379 LYS A CA 1
ATOM 2776 C C . LYS A 1 379 ? -63.452 139.046 248.120 1.00 19.88 379 LYS A C 1
ATOM 2777 O O . LYS A 1 379 ? -63.593 137.929 248.630 1.00 25.01 379 LYS A O 1
ATOM 2783 N N . LEU A 1 380 ? -64.467 139.903 248.007 1.00 23.97 380 LEU A N 1
ATOM 2784 C CA . LEU A 1 380 ? -65.829 139.495 248.323 1.00 23.91 380 LEU A CA 1
ATOM 2785 C C . LEU A 1 380 ? -66.255 138.282 247.498 1.00 28.42 380 LEU A C 1
ATOM 2786 O O . LEU A 1 380 ? -66.786 137.300 248.037 1.00 25.28 380 LEU A O 1
ATOM 2791 N N . LEU A 1 381 ? -66.040 138.331 246.179 1.00 31.32 381 LEU A N 1
ATOM 2792 C CA . LEU A 1 381 ? -66.472 137.215 245.335 1.00 26.31 381 LEU A CA 1
ATOM 2793 C C . LEU A 1 381 ? -65.672 135.946 245.639 1.00 24.80 381 LEU A C 1
ATOM 2794 O O . LEU A 1 381 ? -66.224 134.838 245.628 1.00 32.21 381 LEU A O 1
ATOM 2799 N N . GLU A 1 382 ? -64.386 136.096 245.954 1.00 24.05 382 GLU A N 1
ATOM 2800 C CA . GLU A 1 382 ? -63.584 134.942 246.353 1.00 23.98 382 GLU A CA 1
ATOM 2801 C C . GLU A 1 382 ? -64.139 134.323 247.629 1.00 26.61 382 GLU A C 1
ATOM 2802 O O . GLU A 1 382 ? -64.237 133.091 247.748 1.00 28.98 382 GLU A O 1
ATOM 2808 N N . LEU A 1 383 ? -64.550 135.165 248.575 1.00 26.84 383 LEU A N 1
ATOM 2809 C CA . LEU A 1 383 ? -65.062 134.662 249.845 1.00 29.07 383 LEU A CA 1
ATOM 2810 C C . LEU A 1 383 ? -66.368 133.903 249.640 1.00 30.66 383 LEU A C 1
ATOM 2811 O O . LEU A 1 383 ? -66.547 132.801 250.172 1.00 28.51 383 LEU A O 1
ATOM 2816 N N . LEU A 1 384 ? -67.289 134.473 248.848 1.00 27.17 384 LEU A N 1
ATOM 2817 C CA . LEU A 1 384 ? -68.546 133.785 248.578 1.00 34.73 384 LEU A CA 1
ATOM 2818 C C . LEU A 1 384 ? -68.291 132.453 247.896 1.00 34.79 384 LEU A C 1
ATOM 2819 O O . LEU A 1 384 ? -68.992 131.475 248.160 1.00 42.97 384 LEU A O 1
ATOM 2824 N N . LEU A 1 385 ? -67.288 132.393 247.024 1.00 36.24 385 LEU A N 1
ATOM 2825 C CA . LEU A 1 385 ? -66.944 131.118 246.412 1.00 41.23 385 LEU A CA 1
ATOM 2826 C C . LEU A 1 385 ? -66.415 130.139 247.447 1.00 42.22 385 LEU A C 1
ATOM 2827 O O . LEU A 1 385 ? -66.709 128.939 247.381 1.00 42.49 385 LEU A O 1
ATOM 2832 N N . LEU A 1 386 ? -65.651 130.637 248.421 1.00 30.49 386 LEU A N 1
ATOM 2833 C CA . LEU A 1 386 ? -65.034 129.766 249.412 1.00 35.02 386 LEU A CA 1
ATOM 2834 C C . LEU A 1 386 ? -66.077 129.166 250.347 1.00 30.28 386 LEU A C 1
ATOM 2835 O O . LEU A 1 386 ? -66.041 127.966 250.650 1.00 31.21 386 LEU A O 1
ATOM 2840 N N . LEU A 1 387 ? -67.017 129.980 250.819 1.00 34.20 387 LEU A N 1
ATOM 2841 C CA . LEU A 1 387 ? -67.943 129.526 251.840 1.00 32.47 387 LEU A CA 1
ATOM 2842 C C . LEU A 1 387 ? -69.007 128.611 251.237 1.00 36.26 387 LEU A C 1
ATOM 2843 O O . LEU A 1 387 ? -69.238 128.591 250.022 1.00 33.53 387 LEU A O 1
ATOM 2848 N N . GLU A 1 388 ? -69.659 127.850 252.111 1.00 27.36 388 GLU A N 1
ATOM 2849 C CA . GLU A 1 388 ? -70.566 126.782 251.707 1.00 38.70 388 GLU A CA 1
ATOM 2850 C C . GLU A 1 388 ? -71.899 126.941 252.424 1.00 39.59 388 GLU A C 1
ATOM 2851 O O . GLU A 1 388 ? -71.969 127.485 253.535 1.00 36.78 388 GLU A O 1
ATOM 2857 N N . HIS A 1 389 ? -72.965 126.481 251.775 1.00 32.42 389 HIS A N 1
ATOM 2858 C CA . HIS A 1 389 ? -74.258 126.411 252.442 1.00 33.36 389 HIS A CA 1
ATOM 2859 C C . HIS A 1 389 ? -74.316 125.153 253.307 1.00 42.33 389 HIS A C 1
ATOM 2860 O O . HIS A 1 389 ? -73.879 124.074 252.892 1.00 40.42 389 HIS A O 1
ATOM 2867 N N . HIS A 1 390 ? -74.848 125.294 254.520 1.00 52.30 390 HIS A N 1
ATOM 2868 C CA . HIS A 1 390 ? -74.942 124.152 255.430 1.00 58.20 390 HIS A CA 1
ATOM 2869 C C . HIS A 1 390 ? -76.387 123.891 255.829 1.00 65.01 390 HIS A C 1
ATOM 2870 O O . HIS A 1 390 ? -77.109 123.180 255.130 1.00 74.84 390 HIS A O 1
ATOM 2872 N N . GLY B 2 1 ? -84.362 128.037 231.761 1.00 21.67 1 GLY C N 1
ATOM 2873 C CA . GLY B 2 1 ? -83.118 127.617 232.375 1.00 26.37 1 GLY C CA 1
ATOM 2874 C C . GLY B 2 1 ? -82.356 126.620 231.523 1.00 26.00 1 GLY C C 1
ATOM 2875 O O . GLY B 2 1 ? -82.618 126.512 230.327 1.00 23.45 1 GLY C O 1
ATOM 2876 N N . MET B 2 2 ? -81.442 125.875 232.159 1.00 27.23 2 MET C N 1
ATOM 2877 C CA . MET B 2 2 ? -80.579 124.905 231.476 1.00 24.11 2 MET C CA 1
ATOM 2878 C C . MET B 2 2 ? -81.122 123.506 231.690 1.00 25.27 2 MET C C 1
ATOM 2879 O O . MET B 2 2 ? -81.249 123.077 232.853 1.00 27.45 2 MET C O 1
ATOM 2884 N N . PRO B 2 3 ? -81.442 122.752 230.645 1.00 18.45 3 PRO C N 1
ATOM 2885 C CA . PRO B 2 3 ? -81.925 121.387 230.868 1.00 22.47 3 PRO C CA 1
ATOM 2886 C C . PRO B 2 3 ? -80.792 120.501 231.354 1.00 25.15 3 PRO C C 1
ATOM 2887 O O . PRO B 2 3 ? -79.648 120.655 230.942 1.00 23.57 3 PRO C O 1
ATOM 2891 N N . ARG B 2 4 ? -81.111 119.606 232.285 1.00 22.53 4 ARG C N 1
ATOM 2892 C CA . ARG B 2 4 ? -80.164 118.637 232.814 1.00 27.33 4 ARG C CA 1
ATOM 2893 C C . ARG B 2 4 ? -80.826 117.278 232.810 1.00 25.71 4 ARG C C 1
ATOM 2894 O O . ARG B 2 4 ? -82.051 117.185 232.930 1.00 25.01 4 ARG C O 1
ATOM 2902 N N . GLY B 2 5 ? -80.007 116.228 232.716 1.00 23.38 5 GLY C N 1
ATOM 2903 C CA . GLY B 2 5 ? -80.539 114.878 232.780 1.00 25.32 5 GLY C CA 1
ATOM 2904 C C . GLY B 2 5 ? -79.428 113.848 232.794 1.00 20.67 5 GLY C C 1
ATOM 2905 O O . GLY B 2 5 ? -78.274 114.134 232.465 1.00 23.48 5 GLY C O 1
ATOM 2906 N N . ALA B 2 6 ? -79.814 112.629 233.143 1.00 25.70 6 ALA C N 1
ATOM 2907 C CA . ALA B 2 6 ? -78.902 111.496 233.148 1.00 28.98 6 ALA C CA 1
ATOM 2908 C C . ALA B 2 6 ? -79.682 110.215 232.962 1.00 31.94 6 ALA C C 1
ATOM 2909 O O . ALA B 2 6 ? -79.128 109.188 232.563 1.00 29.54 6 ALA C O 1
ATOM 2912 N N . ASP C 1 41 ? -51.042 109.664 311.287 1.00 75.24 41 ASP B N 1
ATOM 2913 C CA . ASP C 1 41 ? -49.925 109.966 310.399 1.00 75.24 41 ASP B CA 1
ATOM 2914 C C . ASP C 1 41 ? -50.027 109.128 309.130 1.00 85.66 41 ASP B C 1
ATOM 2915 O O . ASP C 1 41 ? -49.788 107.921 309.150 1.00 96.11 41 ASP B O 1
ATOM 2920 N N . GLY C 1 42 ? -50.379 109.777 308.023 1.00 79.69 42 GLY B N 1
ATOM 2921 C CA . GLY C 1 42 ? -50.534 109.102 306.750 1.00 69.00 42 GLY B CA 1
ATOM 2922 C C . GLY C 1 42 ? -51.933 108.610 306.450 1.00 61.15 42 GLY B C 1
ATOM 2923 O O . GLY C 1 42 ? -52.144 108.002 305.395 1.00 67.46 42 GLY B O 1
ATOM 2924 N N . LYS C 1 43 ? -52.889 108.841 307.345 1.00 59.64 43 LYS B N 1
ATOM 2925 C CA . LYS C 1 43 ? -54.275 108.439 307.145 1.00 61.60 43 LYS B CA 1
ATOM 2926 C C . LYS C 1 43 ? -54.995 109.544 306.387 1.00 63.95 43 LYS B C 1
ATOM 2927 O O . LYS C 1 43 ? -55.145 110.658 306.896 1.00 67.78 43 LYS B O 1
ATOM 2933 N N . THR C 1 44 ? -55.444 109.233 305.183 1.00 65.25 44 THR B N 1
ATOM 2934 C CA . THR C 1 44 ? -56.066 110.212 304.311 1.00 61.03 44 THR B CA 1
ATOM 2935 C C . THR C 1 44 ? -57.581 110.167 304.460 1.00 59.10 44 THR B C 1
ATOM 2936 O O . THR C 1 44 ? -58.160 109.153 304.855 1.00 59.69 44 THR B O 1
ATOM 2940 N N . PHE C 1 45 ? -58.224 111.287 304.149 1.00 53.66 45 PHE B N 1
ATOM 2941 C CA . PHE C 1 45 ? -59.669 111.251 303.994 1.00 57.65 45 PHE B CA 1
ATOM 2942 C C . PHE C 1 45 ? -60.032 110.395 302.782 1.00 63.96 45 PHE B C 1
ATOM 2943 O O . PHE C 1 45 ? -59.213 110.163 301.888 1.00 65.74 45 PHE B O 1
ATOM 2951 N N . ASN C 1 46 ? -61.273 109.901 302.766 1.00 57.61 46 ASN B N 1
ATOM 2952 C CA . ASN C 1 46 ? -61.708 109.118 301.616 1.00 58.89 46 ASN B CA 1
ATOM 2953 C C . ASN C 1 46 ? -61.734 109.977 300.360 1.00 61.48 46 ASN B C 1
ATOM 2954 O O . ASN C 1 46 ? -61.336 109.524 299.280 1.00 54.97 46 ASN B O 1
ATOM 2959 N N . GLU C 1 47 ? -62.181 111.224 300.482 1.00 61.95 47 GLU B N 1
ATOM 2960 C CA . GLU C 1 47 ? -62.235 112.125 299.343 1.00 59.06 47 GLU B CA 1
ATOM 2961 C C . GLU C 1 47 ? -61.358 113.343 299.596 1.00 55.22 47 GLU B C 1
ATOM 2962 O O . GLU C 1 47 ? -61.132 113.751 300.739 1.00 53.88 47 GLU B O 1
ATOM 2968 N N . PHE C 1 48 ? -60.844 113.906 298.510 1.00 51.99 48 PHE B N 1
ATOM 2969 C CA . PHE C 1 48 ? -59.879 114.989 298.625 1.00 55.19 48 PHE B CA 1
ATOM 2970 C C . PHE C 1 48 ? -60.522 116.304 299.023 1.00 48.20 48 PHE B C 1
ATOM 2971 O O . PHE C 1 48 ? -59.821 117.194 299.507 1.00 47.47 48 PHE B O 1
ATOM 2979 N N . SER C 1 49 ? -61.833 116.449 298.824 1.00 47.14 49 SER B N 1
ATOM 2980 C CA . SER C 1 49 ? -62.494 117.700 299.175 1.00 51.92 49 SER B CA 1
ATOM 2981 C C . SER C 1 49 ? -62.508 117.946 300.678 1.00 53.81 49 SER B C 1
ATOM 2982 O O . SER C 1 49 ? -62.617 119.100 301.097 1.00 55.30 49 SER B O 1
ATOM 2985 N N . SER C 1 50 ? -62.383 116.901 301.497 1.00 55.96 50 SER B N 1
ATOM 2986 C CA . SER C 1 50 ? -62.365 117.109 302.943 1.00 54.12 50 SER B CA 1
ATOM 2987 C C . SER C 1 50 ? -61.185 117.986 303.353 1.00 56.70 50 SER B C 1
ATOM 2988 O O . SER C 1 50 ? -61.359 119.003 304.037 1.00 54.55 50 SER B O 1
ATOM 2991 N N . ILE C 1 51 ? -59.972 117.619 302.929 1.00 52.60 51 ILE B N 1
ATOM 2992 C CA . ILE C 1 51 ? -58.808 118.459 303.205 1.00 46.54 51 ILE B CA 1
ATOM 2993 C C . ILE C 1 51 ? -58.963 119.819 302.530 1.00 52.71 51 ILE B C 1
ATOM 2994 O O . ILE C 1 51 ? -58.686 120.866 303.127 1.00 50.64 51 ILE B O 1
ATOM 2999 N N . VAL C 1 52 ? -59.387 119.817 301.260 1.00 50.59 52 VAL B N 1
ATOM 3000 C CA . VAL C 1 52 ? -59.500 121.065 300.506 1.00 44.07 52 VAL B CA 1
ATOM 3001 C C . VAL C 1 52 ? -60.438 122.033 301.212 1.00 40.47 52 VAL B C 1
ATOM 3002 O O . VAL C 1 52 ? -60.105 123.205 301.418 1.00 38.58 52 VAL B O 1
ATOM 3006 N N . ASN C 1 53 ? -61.627 121.567 301.590 1.00 47.69 53 ASN B N 1
ATOM 3007 C CA . ASN C 1 53 ? -62.601 122.476 302.180 1.00 51.77 53 ASN B CA 1
ATOM 3008 C C . ASN C 1 53 ? -62.196 122.937 303.577 1.00 52.14 53 ASN B C 1
ATOM 3009 O O . ASN C 1 53 ? -62.651 123.993 304.021 1.00 53.12 53 ASN B O 1
ATOM 3014 N N . ILE C 1 54 ? -61.341 122.181 304.268 1.00 56.62 54 ILE B N 1
ATOM 3015 C CA . ILE C 1 54 ? -60.851 122.593 305.580 1.00 58.68 54 ILE B CA 1
ATOM 3016 C C . ILE C 1 54 ? -59.733 123.624 305.438 1.00 54.40 54 ILE B C 1
ATOM 3017 O O . ILE C 1 54 ? -59.663 124.592 306.206 1.00 51.14 54 ILE B O 1
ATOM 3022 N N . VAL C 1 55 ? -58.854 123.452 304.449 1.00 56.52 55 VAL B N 1
ATOM 3023 C CA . VAL C 1 55 ? -57.789 124.432 304.242 1.00 55.83 55 VAL B CA 1
ATOM 3024 C C . VAL C 1 55 ? -58.372 125.764 303.781 1.00 52.65 55 VAL B C 1
ATOM 3025 O O . VAL C 1 55 ? -57.908 126.836 304.188 1.00 54.69 55 VAL B O 1
ATOM 3029 N N . LYS C 1 56 ? -59.426 125.722 302.966 1.00 57.55 56 LYS B N 1
ATOM 3030 C CA . LYS C 1 56 ? -60.032 126.956 302.478 1.00 56.08 56 LYS B CA 1
ATOM 3031 C C . LYS C 1 56 ? -60.962 127.600 303.496 1.00 59.08 56 LYS B C 1
ATOM 3032 O O . LYS C 1 56 ? -61.294 128.784 303.351 1.00 55.02 56 LYS B O 1
ATOM 3038 N N . SER C 1 57 ? -61.400 126.849 304.504 1.00 50.16 57 SER B N 1
ATOM 3039 C CA . SER C 1 57 ? -62.233 127.412 305.558 1.00 57.86 57 SER B CA 1
ATOM 3040 C C . SER C 1 57 ? -61.406 128.022 306.683 1.00 56.67 57 SER B C 1
ATOM 3041 O O . SER C 1 57 ? -61.778 129.069 307.224 1.00 55.39 57 SER B O 1
ATOM 3044 N N . GLN C 1 58 ? -60.279 127.397 307.023 1.00 57.54 58 GLN B N 1
ATOM 3045 C CA . GLN C 1 58 ? -59.457 127.782 308.166 1.00 61.36 58 GLN B CA 1
ATOM 3046 C C . GLN C 1 58 ? -58.214 128.576 307.790 1.00 64.95 58 GLN B C 1
ATOM 3047 O O . GLN C 1 58 ? -57.839 129.495 308.523 1.00 73.52 58 GLN B O 1
ATOM 3053 N N . TYR C 1 59 ? -57.575 128.233 306.688 1.00 47.80 59 TYR B N 1
ATOM 3054 C CA . TYR C 1 59 ? -56.363 128.898 306.277 1.00 42.90 59 TYR B CA 1
ATOM 3055 C C . TYR C 1 59 ? -56.398 129.379 304.822 1.00 45.61 59 TYR B C 1
ATOM 3056 O O . TYR C 1 59 ? -55.500 129.111 304.078 1.00 46.14 59 TYR B O 1
ATOM 3058 N N . PRO C 1 60 ? -57.393 130.165 304.465 1.00 51.04 60 PRO B N 1
ATOM 3059 C CA . PRO C 1 60 ? -57.514 130.557 303.048 1.00 40.70 60 PRO B CA 1
ATOM 3060 C C . PRO C 1 60 ? -56.268 131.235 302.513 1.00 48.60 60 PRO B C 1
ATOM 3061 O O . PRO C 1 60 ? -55.885 131.002 301.358 1.00 51.33 60 PRO B O 1
ATOM 3065 N N . ASP C 1 61 ? -55.596 132.036 303.343 1.00 42.84 61 ASP B N 1
ATOM 3066 C CA . ASP C 1 61 ? -54.438 132.801 302.902 1.00 47.45 61 ASP B CA 1
ATOM 3067 C C . ASP C 1 61 ? -53.165 131.978 302.807 1.00 48.72 61 ASP B C 1
ATOM 3068 O O . ASP C 1 61 ? -52.168 132.464 302.268 1.00 52.23 61 ASP B O 1
ATOM 3073 N N . ARG C 1 62 ? -53.161 130.751 303.314 1.00 48.59 62 ARG B N 1
ATOM 3074 C CA . ARG C 1 62 ? -51.997 129.885 303.191 1.00 50.61 62 ARG B CA 1
ATOM 3075 C C . ARG C 1 62 ? -52.313 128.628 302.389 1.00 53.79 62 ARG B C 1
ATOM 3076 O O . ARG C 1 62 ? -51.576 127.641 302.489 1.00 55.55 62 ARG B O 1
ATOM 3084 N N . GLU C 1 63 ? -53.396 128.645 301.599 1.00 54.49 63 GLU B N 1
ATOM 3085 C CA . GLU C 1 63 ? -53.816 127.445 300.880 1.00 46.64 63 GLU B CA 1
ATOM 3086 C C . GLU C 1 63 ? -52.660 126.848 300.093 1.00 45.67 63 GLU B C 1
ATOM 3087 O O . GLU C 1 63 ? -52.301 125.675 300.273 1.00 44.65 63 GLU B O 1
ATOM 3093 N N . TYR C 1 64 ? -52.052 127.646 299.216 1.00 45.92 64 TYR B N 1
ATOM 3094 C CA . TYR C 1 64 ? -50.986 127.102 298.386 1.00 49.66 64 TYR B CA 1
ATOM 3095 C C . TYR C 1 64 ? -49.849 126.569 299.243 1.00 45.80 64 TYR B C 1
ATOM 3096 O O . TYR C 1 64 ? -49.365 125.453 299.028 1.00 44.31 64 TYR B O 1
ATOM 3105 N N . GLU C 1 65 ? -49.407 127.366 300.216 1.00 39.52 65 GLU B N 1
ATOM 3106 C CA . GLU C 1 65 ? -48.298 126.961 301.076 1.00 47.90 65 GLU B CA 1
ATOM 3107 C C . GLU C 1 65 ? -48.561 125.598 301.709 1.00 41.42 65 GLU B C 1
ATOM 3108 O O . GLU C 1 65 ? -47.711 124.700 301.665 1.00 44.71 65 GLU B O 1
ATOM 3114 N N . LEU C 1 66 ? -49.746 125.430 302.297 1.00 43.59 66 LEU B N 1
ATOM 3115 C CA . LEU C 1 66 ? -50.063 124.220 303.043 1.00 43.54 66 LEU B CA 1
ATOM 3116 C C . LEU C 1 66 ? -50.364 123.051 302.119 1.00 49.49 66 LEU B C 1
ATOM 3117 O O . LEU C 1 66 ? -49.950 121.919 302.397 1.00 46.27 66 LEU B O 1
ATOM 3130 N N . LYS C 1 68 ? -49.225 122.652 299.080 1.00 46.94 68 LYS B N 1
ATOM 3131 C CA . LYS C 1 68 ? -47.958 122.236 298.483 1.00 39.15 68 LYS B CA 1
ATOM 3132 C C . LYS C 1 68 ? -47.239 121.230 299.376 1.00 46.49 68 LYS B C 1
ATOM 3133 O O . LYS C 1 68 ? -46.822 120.152 298.923 1.00 41.19 68 LYS B O 1
ATOM 3139 N N . ASP C 1 69 ? -47.083 121.577 300.653 1.00 51.35 69 ASP B N 1
ATOM 3140 C CA . ASP C 1 69 ? -46.361 120.731 301.599 1.00 55.72 69 ASP B CA 1
ATOM 3141 C C . ASP C 1 69 ? -47.012 119.359 301.725 1.00 56.30 69 ASP B C 1
ATOM 3142 O O . ASP C 1 69 ? -46.330 118.327 301.664 1.00 58.95 69 ASP B O 1
ATOM 3147 N N . TYR C 1 70 ? -48.336 119.331 301.890 1.00 51.45 70 TYR B N 1
ATOM 3148 C CA . TYR C 1 70 ? -49.046 118.065 302.054 1.00 48.93 70 TYR B CA 1
ATOM 3149 C C . TYR C 1 70 ? -48.974 117.217 300.788 1.00 53.37 70 TYR B C 1
ATOM 3150 O O . TYR C 1 70 ? -48.641 116.027 300.845 1.00 50.76 70 TYR B O 1
ATOM 3159 N N . CYS C 1 71 ? -49.275 117.821 299.632 1.00 47.86 71 CYS B N 1
ATOM 3160 C CA . CYS C 1 71 ? -49.329 117.063 298.384 1.00 46.53 71 CYS B CA 1
ATOM 3161 C C . CYS C 1 71 ? -47.987 116.425 298.049 1.00 50.71 71 CYS B C 1
ATOM 3162 O O . CYS C 1 71 ? -47.944 115.298 297.541 1.00 52.74 71 CYS B O 1
ATOM 3165 N N . LEU C 1 72 ? -46.885 117.138 298.283 1.00 55.49 72 LEU B N 1
ATOM 3166 C CA . LEU C 1 72 ? -45.567 116.587 297.986 1.00 60.89 72 LEU B CA 1
ATOM 3167 C C . LEU C 1 72 ? -45.079 115.610 299.049 1.00 60.62 72 LEU B C 1
ATOM 3168 O O . LEU C 1 72 ? -44.063 114.940 298.832 1.00 63.87 72 LEU B O 1
ATOM 3173 N N . ASN C 1 73 ? -45.767 115.509 300.184 1.00 62.45 73 ASN B N 1
ATOM 3174 C CA . ASN C 1 73 ? -45.463 114.445 301.134 1.00 75.90 73 ASN B CA 1
ATOM 3175 C C . ASN C 1 73 ? -46.604 113.439 301.126 1.00 73.92 73 ASN B C 1
ATOM 3176 O O . ASN C 1 73 ? -47.311 113.267 302.126 1.00 79.60 73 ASN B O 1
ATOM 3181 N N . LEU C 1 74 ? -46.781 112.772 299.994 1.00 63.75 74 LEU B N 1
ATOM 3182 C CA . LEU C 1 74 ? -47.942 111.936 299.754 1.00 65.91 74 LEU B CA 1
ATOM 3183 C C . LEU C 1 74 ? -47.505 110.687 299.007 1.00 68.28 74 LEU B C 1
ATOM 3184 O O . LEU C 1 74 ? -46.697 110.767 298.076 1.00 78.07 74 LEU B O 1
ATOM 3189 N N . ASP C 1 75 ? -48.020 109.535 299.436 1.00 66.15 75 ASP B N 1
ATOM 3190 C CA . ASP C 1 75 ? -47.806 108.281 298.724 1.00 60.52 75 ASP B CA 1
ATOM 3191 C C . ASP C 1 75 ? -48.403 108.401 297.326 1.00 54.84 75 ASP B C 1
ATOM 3192 O O . ASP C 1 75 ? -49.629 108.456 297.180 1.00 54.85 75 ASP B O 1
ATOM 3197 N N . VAL C 1 76 ? -47.563 108.458 296.286 1.00 55.98 76 VAL B N 1
ATOM 3198 C CA . VAL C 1 76 ? -48.107 108.733 294.955 1.00 59.71 76 VAL B CA 1
ATOM 3199 C C . VAL C 1 76 ? -48.873 107.553 294.381 1.00 67.40 76 VAL B C 1
ATOM 3200 O O . VAL C 1 76 ? -49.398 107.653 293.263 1.00 64.36 76 VAL B O 1
ATOM 3204 N N . LYS C 1 77 ? -48.976 106.443 295.120 1.00 63.13 77 LYS B N 1
ATOM 3205 C CA . LYS C 1 77 ? -49.731 105.275 294.686 1.00 61.19 77 LYS B CA 1
ATOM 3206 C C . LYS C 1 77 ? -51.190 105.316 295.125 1.00 59.48 77 LYS B C 1
ATOM 3207 O O . LYS C 1 77 ? -51.938 104.379 294.826 1.00 68.04 77 LYS B O 1
ATOM 3213 N N . THR C 1 78 ? -51.612 106.378 295.800 1.00 54.64 78 THR B N 1
ATOM 3214 C CA . THR C 1 78 ? -52.891 106.406 296.490 1.00 60.71 78 THR B CA 1
ATOM 3215 C C . THR C 1 78 ? -53.921 107.264 295.763 1.00 57.40 78 THR B C 1
ATOM 3216 O O . THR C 1 78 ? -53.603 108.094 294.908 1.00 49.66 78 THR B O 1
ATOM 3220 N N . LYS C 1 79 ? -55.181 107.070 296.160 1.00 57.44 79 LYS B N 1
ATOM 3221 C CA . LYS C 1 79 ? -56.277 107.876 295.638 1.00 57.72 79 LYS B CA 1
ATOM 3222 C C . LYS C 1 79 ? -56.105 109.351 295.981 1.00 57.32 79 LYS B C 1
ATOM 3223 O O . LYS C 1 79 ? -56.499 110.223 295.197 1.00 53.86 79 LYS B O 1
ATOM 3229 N N . ALA C 1 80 ? -55.525 109.650 297.144 1.00 54.04 80 ALA B N 1
ATOM 3230 C CA . ALA C 1 80 ? -55.330 111.045 297.526 1.00 55.54 80 ALA B CA 1
ATOM 3231 C C . ALA C 1 80 ? -54.350 111.739 296.586 1.00 51.80 80 ALA B C 1
ATOM 3232 O O . ALA C 1 80 ? -54.534 112.914 296.248 1.00 47.38 80 ALA B O 1
ATOM 3234 N N . ALA C 1 81 ? -53.307 111.025 296.154 1.00 51.41 81 ALA B N 1
ATOM 3235 C CA . ALA C 1 81 ? -52.317 111.615 295.260 1.00 52.70 81 ALA B CA 1
ATOM 3236 C C . ALA C 1 81 ? -52.912 111.863 293.879 1.00 48.08 81 ALA B C 1
ATOM 3237 O O . ALA C 1 81 ? -52.695 112.921 293.279 1.00 48.83 81 ALA B O 1
ATOM 3239 N N . ARG C 1 82 ? -53.679 110.901 293.370 1.00 53.84 82 ARG B N 1
ATOM 3240 C CA . ARG C 1 82 ? -54.359 111.102 292.096 1.00 55.54 82 ARG B CA 1
ATOM 3241 C C . ARG C 1 82 ? -55.332 112.270 292.182 1.00 51.71 82 ARG B C 1
ATOM 3242 O O . ARG C 1 82 ? -55.421 113.082 291.257 1.00 47.11 82 ARG B O 1
ATOM 3250 N N . SER C 1 83 ? -56.062 112.374 293.298 1.00 53.60 83 SER B N 1
ATOM 3251 C CA . SER C 1 83 ? -56.927 113.530 293.528 1.00 56.40 83 SER B CA 1
ATOM 3252 C C . SER C 1 83 ? -56.123 114.825 293.562 1.00 53.08 83 SER B C 1
ATOM 3253 O O . SER C 1 83 ? -56.568 115.861 293.042 1.00 50.26 83 SER B O 1
ATOM 3256 N N . ALA C 1 84 ? -54.932 114.780 294.162 1.00 47.99 84 ALA B N 1
ATOM 3257 C CA . ALA C 1 84 ? -54.100 115.971 294.280 1.00 54.69 84 ALA B CA 1
ATOM 3258 C C . ALA C 1 84 ? -53.497 116.374 292.941 1.00 52.07 84 ALA B C 1
ATOM 3259 O O . ALA C 1 84 ? -53.259 117.568 292.707 1.00 50.24 84 ALA B O 1
ATOM 3261 N N . LEU C 1 85 ? -53.202 115.399 292.078 1.00 51.95 85 LEU B N 1
ATOM 3262 C CA . LEU C 1 85 ? -52.760 115.722 290.729 1.00 43.70 85 LEU B CA 1
ATOM 3263 C C . LEU C 1 85 ? -53.773 116.622 290.038 1.00 41.74 85 LEU B C 1
ATOM 3264 O O . LEU C 1 85 ? -53.400 117.615 289.407 1.00 44.66 85 LEU B O 1
ATOM 3269 N N . GLU C 1 86 ? -55.061 116.284 290.148 1.00 41.32 86 GLU B N 1
ATOM 3270 C CA . GLU C 1 86 ? -56.095 117.108 289.532 1.00 51.03 86 GLU B CA 1
ATOM 3271 C C . GLU C 1 86 ? -56.218 118.449 290.241 1.00 49.43 86 GLU B C 1
ATOM 3272 O O . GLU C 1 86 ? -56.384 119.487 289.583 1.00 38.55 86 GLU B O 1
ATOM 3278 N N . TYR C 1 87 ? -56.145 118.443 291.582 1.00 42.79 87 TYR B N 1
ATOM 3279 C CA . TYR C 1 87 ? -56.168 119.688 292.344 1.00 41.90 87 TYR B CA 1
ATOM 3280 C C . TYR C 1 87 ? -55.120 120.664 291.828 1.00 35.98 87 TYR B C 1
ATOM 3281 O O . TYR C 1 87 ? -55.419 121.830 291.558 1.00 47.23 87 TYR B O 1
ATOM 3290 N N . ALA C 1 88 ? -53.883 120.194 291.677 1.00 41.08 88 ALA B N 1
ATOM 3291 C CA . ALA C 1 88 ? -52.804 121.057 291.210 1.00 45.24 88 ALA B CA 1
ATOM 3292 C C . ALA C 1 88 ? -53.043 121.528 289.783 1.00 44.56 88 ALA B C 1
ATOM 3293 O O . ALA C 1 88 ? -52.793 122.693 289.451 1.00 44.49 88 ALA B O 1
ATOM 3295 N N . ASP C 1 89 ? -53.508 120.636 288.915 1.00 42.32 89 ASP B N 1
ATOM 3296 C CA . ASP C 1 89 ? -53.794 121.068 287.552 1.00 30.41 89 ASP B CA 1
ATOM 3297 C C . ASP C 1 89 ? -54.973 122.026 287.514 1.00 33.43 89 ASP B C 1
ATOM 3298 O O . ASP C 1 89 ? -54.919 123.052 286.831 1.00 36.81 89 ASP B O 1
ATOM 3303 N N . ALA C 1 90 ? -56.043 121.720 288.254 1.00 34.89 90 ALA B N 1
ATOM 3304 C CA . ALA C 1 90 ? -57.194 122.615 288.279 1.00 34.27 90 ALA B CA 1
ATOM 3305 C C . ALA C 1 90 ? -56.795 124.010 288.745 1.00 38.83 90 ALA B C 1
ATOM 3306 O O . ALA C 1 90 ? -57.298 125.015 288.226 1.00 34.80 90 ALA B O 1
ATOM 3308 N N . ASN C 1 91 ? -55.877 124.089 289.701 1.00 34.67 91 ASN B N 1
ATOM 3309 C CA . ASN C 1 91 ? -55.395 125.350 290.244 1.00 30.15 91 ASN B CA 1
ATOM 3310 C C . ASN C 1 91 ? -54.210 125.916 289.474 1.00 35.00 91 ASN B C 1
ATOM 3311 O O . ASN C 1 91 ? -53.702 126.979 289.854 1.00 38.54 91 ASN B O 1
ATOM 3324 N N . PHE C 1 93 ? -51.373 124.904 289.733 1.00 39.47 93 PHE B N 1
ATOM 3325 C CA . PHE C 1 93 ? -50.220 124.746 290.614 1.00 40.90 93 PHE B CA 1
ATOM 3326 C C . PHE C 1 93 ? -49.221 123.817 289.920 1.00 43.54 93 PHE B C 1
ATOM 3327 O O . PHE C 1 93 ? -49.067 122.638 290.245 1.00 40.47 93 PHE B O 1
ATOM 3335 N N . PHE C 1 94 ? -48.548 124.389 288.919 1.00 44.44 94 PHE B N 1
ATOM 3336 C CA . PHE C 1 94 ? -47.630 123.605 288.099 1.00 44.69 94 PHE B CA 1
ATOM 3337 C C . PHE C 1 94 ? -46.536 122.974 288.945 1.00 49.84 94 PHE B C 1
ATOM 3338 O O . PHE C 1 94 ? -46.122 121.831 288.693 1.00 52.35 94 PHE B O 1
ATOM 3346 N N . GLU C 1 95 ? -46.048 123.709 289.950 1.00 48.98 95 GLU B N 1
ATOM 3347 C CA . GLU C 1 95 ? -45.048 123.176 290.863 1.00 57.11 95 GLU B CA 1
ATOM 3348 C C . GLU C 1 95 ? -45.518 121.860 291.471 1.00 60.75 95 GLU B C 1
ATOM 3349 O O . GLU C 1 95 ? -44.815 120.847 291.404 1.00 68.28 95 GLU B O 1
ATOM 3351 N N . ILE C 1 96 ? -46.726 121.852 292.039 1.00 54.62 96 ILE B N 1
ATOM 3352 C CA . ILE C 1 96 ? -47.269 120.624 292.615 1.00 50.78 96 ILE B CA 1
ATOM 3353 C C . ILE C 1 96 ? -47.524 119.592 291.528 1.00 48.54 96 ILE B C 1
ATOM 3354 O O . ILE C 1 96 ? -47.225 118.404 291.692 1.00 45.52 96 ILE B O 1
ATOM 3359 N N . GLU C 1 97 ? -48.078 120.032 290.399 1.00 46.56 97 GLU B N 1
ATOM 3360 C CA . GLU C 1 97 ? -48.525 119.102 289.371 1.00 43.84 97 GLU B CA 1
ATOM 3361 C C . GLU C 1 97 ? -47.356 118.342 288.754 1.00 44.86 97 GLU B C 1
ATOM 3362 O O . GLU C 1 97 ? -47.417 117.118 288.588 1.00 47.70 97 GLU B O 1
ATOM 3368 N N . ASP C 1 98 ? -46.286 119.053 288.403 1.00 48.30 98 ASP B N 1
ATOM 3369 C CA . ASP C 1 98 ? -45.219 118.435 287.621 1.00 46.94 98 ASP B CA 1
ATOM 3370 C C . ASP C 1 98 ? -44.420 117.424 288.440 1.00 51.83 98 ASP B C 1
ATOM 3371 O O . ASP C 1 98 ? -43.984 116.395 287.908 1.00 51.04 98 ASP B O 1
ATOM 3376 N N . VAL C 1 99 ? -44.214 117.687 289.732 1.00 58.20 99 VAL B N 1
ATOM 3377 C CA . VAL C 1 99 ? -43.472 116.716 290.534 1.00 60.54 99 VAL B CA 1
ATOM 3378 C C . VAL C 1 99 ? -44.297 115.448 290.734 1.00 54.96 99 VAL B C 1
ATOM 3379 O O . VAL C 1 99 ? -43.756 114.337 290.741 1.00 56.45 99 VAL B O 1
ATOM 3383 N N . LEU C 1 100 ? -45.616 115.588 290.886 1.00 56.99 100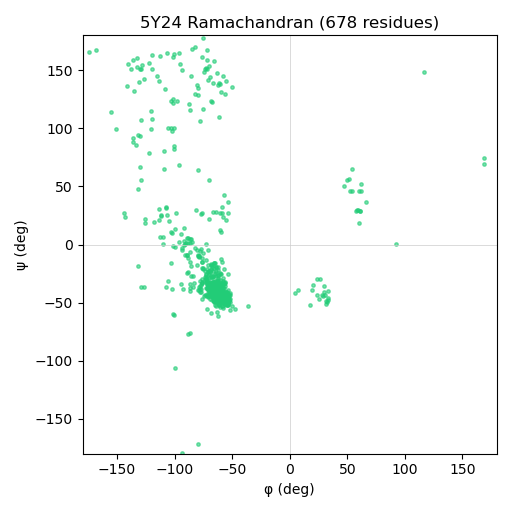 LEU B N 1
ATOM 3384 C CA . LEU C 1 100 ? -46.471 114.414 291.019 1.00 54.70 100 LEU B CA 1
ATOM 3385 C C . LEU C 1 100 ? -46.412 113.558 289.763 1.00 55.15 100 LEU B C 1
ATOM 3386 O O . LEU C 1 100 ? -46.215 112.340 289.837 1.00 54.89 100 LEU B O 1
ATOM 3391 N N . ILE C 1 101 ? -46.572 114.190 288.597 1.00 48.26 101 ILE B N 1
ATOM 3392 C CA . ILE C 1 101 ? -46.533 113.465 287.331 1.00 52.99 101 ILE B CA 1
ATOM 3393 C C . ILE C 1 101 ? -45.253 112.650 287.227 1.00 57.43 101 ILE B C 1
ATOM 3394 O O . ILE C 1 101 ? -45.282 111.444 286.955 1.00 55.87 101 ILE B O 1
ATOM 3399 N N . ASP C 1 102 ? -44.107 113.294 287.460 1.00 64.42 102 ASP B N 1
ATOM 3400 C CA . ASP C 1 102 ? -42.838 112.588 287.320 1.00 70.27 102 ASP B CA 1
ATOM 3401 C C . ASP C 1 102 ? -42.730 111.427 288.299 1.00 69.61 102 ASP B C 1
ATOM 3402 O O . ASP C 1 102 ? -42.076 110.423 287.996 1.00 71.82 102 ASP B O 1
ATOM 3407 N N . SER C 1 103 ? -43.385 111.531 289.457 1.00 65.70 103 SER B N 1
ATOM 3408 C CA . SER C 1 103 ? -43.362 110.445 290.431 1.00 67.47 103 SER B CA 1
ATOM 3409 C C . SER C 1 103 ? -44.371 109.352 290.098 1.00 59.66 103 SER B C 1
ATOM 3410 O O . SER C 1 103 ? -44.088 108.167 290.310 1.00 55.91 103 SER B O 1
ATOM 3421 N N . ILE C 1 105 ? -45.419 108.478 287.154 1.00 55.97 105 ILE B N 1
ATOM 3422 C CA . ILE C 1 105 ? -44.918 107.724 286.008 1.00 52.61 105 ILE B CA 1
ATOM 3423 C C . ILE C 1 105 ? -43.883 106.694 286.446 1.00 62.89 105 ILE B C 1
ATOM 3424 O O . ILE C 1 105 ? -43.758 105.627 285.832 1.00 64.63 105 ILE B O 1
ATOM 3429 N N . SER C 1 106 ? -43.156 106.971 287.526 1.00 72.07 106 SER B N 1
ATOM 3430 C CA . SER C 1 106 ? -42.074 106.112 287.983 1.00 77.30 106 SER B CA 1
ATOM 3431 C C . SER C 1 106 ? -42.508 105.093 289.032 1.00 81.44 106 SER B C 1
ATOM 3432 O O . SER C 1 106 ? -41.689 104.262 289.439 1.00 86.17 106 SER B O 1
ATOM 3435 N N . CYS C 1 107 ? -43.759 105.131 289.489 1.00 82.50 107 CYS B N 1
ATOM 3436 C CA . CYS C 1 107 ? -44.211 104.177 290.489 1.00 88.41 107 CYS B CA 1
ATOM 3437 C C . CYS C 1 107 ? -44.860 102.975 289.802 1.00 92.31 107 CYS B C 1
ATOM 3438 O O . CYS C 1 107 ? -44.953 102.899 288.572 1.00 89.45 107 CYS B O 1
ATOM 3441 N N . SER C 1 108 ? -45.324 102.022 290.608 1.00 93.60 108 SER B N 1
ATOM 3442 C CA . SER C 1 108 ? -45.841 100.764 290.087 1.00 94.83 108 SER B CA 1
ATOM 3443 C C . SER C 1 108 ? -47.341 100.597 290.297 1.00 90.57 108 SER B C 1
ATOM 3444 O O . SER C 1 108 ? -47.876 99.521 290.014 1.00 92.85 108 SER B O 1
ATOM 3447 N N . ASN C 1 109 ? -48.034 101.618 290.794 1.00 79.04 109 ASN B N 1
ATOM 3448 C CA . ASN C 1 109 ? -49.491 101.585 290.7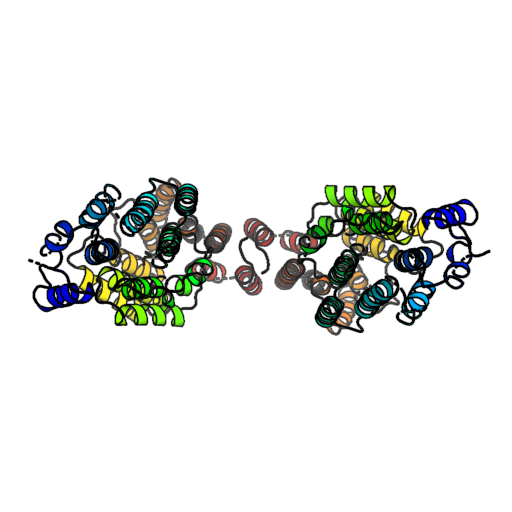95 1.00 68.16 109 ASN B CA 1
ATOM 3449 C C . ASN C 1 109 ? -49.979 101.956 289.402 1.00 65.90 109 ASN B C 1
ATOM 3450 O O . ASN C 1 109 ? -49.660 103.036 288.889 1.00 63.36 109 ASN B O 1
ATOM 3463 N N . LYS C 1 111 ? -52.955 102.599 288.112 1.00 50.47 111 LYS B N 1
ATOM 3464 C CA . LYS C 1 111 ? -53.890 103.712 288.019 1.00 53.61 111 LYS B CA 1
ATOM 3465 C C . LYS C 1 111 ? -53.160 105.050 288.123 1.00 54.63 111 LYS B C 1
ATOM 3466 O O . LYS C 1 111 ? -53.388 105.957 287.313 1.00 54.45 111 LYS B O 1
ATOM 3472 N N . SER C 1 112 ? -52.263 105.185 289.103 1.00 50.04 112 SER B N 1
ATOM 3473 C CA . SER C 1 112 ? -51.477 106.410 289.213 1.00 47.77 112 SER B CA 1
ATOM 3474 C C . SER C 1 112 ? -50.576 106.612 288.004 1.00 52.78 112 SER B C 1
ATOM 3475 O O . SER C 1 112 ? -50.343 107.752 287.593 1.00 52.17 112 SER B O 1
ATOM 3478 N N . LYS C 1 113 ? -50.059 105.530 287.420 1.00 56.85 113 LYS B N 1
ATOM 3479 C CA . LYS C 1 113 ? -49.212 105.662 286.234 1.00 58.44 113 LYS B CA 1
ATOM 3480 C C . LYS C 1 113 ? -49.997 106.208 285.049 1.00 50.76 113 LYS B C 1
ATOM 3481 O O . LYS C 1 113 ? -49.552 107.150 284.383 1.00 47.39 113 LYS B O 1
ATOM 3487 N N . GLU C 1 114 ? -51.165 105.622 284.759 1.00 46.87 114 GLU B N 1
ATOM 3488 C CA . GLU C 1 114 ? -52.022 106.164 283.708 1.00 53.26 114 GLU B CA 1
ATOM 3489 C C . GLU C 1 114 ? -52.346 107.633 283.961 1.00 57.06 114 GLU B C 1
ATOM 3490 O O . GLU C 1 114 ? -52.338 108.449 283.027 1.00 53.02 114 GLU B O 1
ATOM 3496 N N . TYR C 1 115 ? -52.633 107.986 285.219 1.00 54.06 115 TYR B N 1
ATOM 3497 C CA . TYR C 1 115 ? -52.898 109.380 285.555 1.00 47.78 115 TYR B CA 1
ATOM 3498 C C . TYR C 1 115 ? -51.712 110.258 285.188 1.00 48.46 115 TYR B C 1
ATOM 3499 O O . TYR C 1 115 ? -51.864 111.286 284.520 1.00 50.01 115 TYR B O 1
ATOM 3508 N N . GLY C 1 116 ? -50.517 109.873 285.621 1.00 51.08 116 GLY B N 1
ATOM 3509 C CA . GLY C 1 116 ? -49.356 110.683 285.313 1.00 51.20 116 GLY B CA 1
ATOM 3510 C C . GLY C 1 116 ? -49.112 110.813 283.825 1.00 44.03 116 GLY B C 1
ATOM 3511 O O . GLY C 1 116 ? -48.738 111.886 283.346 1.00 43.63 116 GLY B O 1
ATOM 3512 N N . LYS C 1 117 ? -49.348 109.736 283.069 1.00 42.23 117 LYS B N 1
ATOM 3513 C CA . LYS C 1 117 ? -48.935 109.729 281.672 1.00 40.23 117 LYS B CA 1
ATOM 3514 C C . LYS C 1 117 ? -49.810 110.642 280.822 1.00 46.33 117 LYS B C 1
ATOM 3515 O O . LYS C 1 117 ? -49.305 111.304 279.907 1.00 45.53 117 LYS B O 1
ATOM 3521 N N . VAL C 1 118 ? -51.117 110.712 281.093 1.00 40.95 118 VAL B N 1
ATOM 3522 C CA . VAL C 1 118 ? -51.914 111.576 280.229 1.00 42.80 118 VAL B CA 1
ATOM 3523 C C . VAL C 1 118 ? -51.977 113.010 280.745 1.00 40.56 118 VAL B C 1
ATOM 3524 O O . VAL C 1 118 ? -52.126 113.934 279.931 1.00 38.07 118 VAL B O 1
ATOM 3528 N N . TYR C 1 119 ? -51.786 113.242 282.053 1.00 38.09 119 TYR B N 1
ATOM 3529 C CA . TYR C 1 119 ? -51.610 114.628 282.493 1.00 38.79 119 TYR B CA 1
ATOM 3530 C C . TYR C 1 119 ? -50.323 115.211 281.928 1.00 41.66 119 TYR B C 1
ATOM 3531 O O . TYR C 1 119 ? -50.270 116.399 281.578 1.00 37.51 119 TYR B O 1
ATOM 3540 N N . LYS C 1 120 ? -49.282 114.380 281.816 1.00 39.89 120 LYS B N 1
ATOM 3541 C CA . LYS C 1 120 ? -48.051 114.809 281.156 1.00 49.56 120 LYS B CA 1
ATOM 3542 C C . LYS C 1 120 ? -48.304 115.191 279.705 1.00 43.31 120 LYS B C 1
ATOM 3543 O O . LYS C 1 120 ? -47.770 116.193 279.213 1.00 43.03 120 LYS B O 1
ATOM 3549 N N . ILE C 1 121 ? -49.100 114.392 278.994 1.00 35.77 121 ILE B N 1
ATOM 3550 C CA . ILE C 1 121 ? -49.451 114.737 277.620 1.00 37.68 121 ILE B CA 1
ATOM 3551 C C . ILE C 1 121 ? -50.134 116.094 277.574 1.00 35.92 121 ILE B C 1
ATOM 3552 O O . ILE C 1 121 ? -49.840 116.928 276.709 1.00 37.10 121 ILE B O 1
ATOM 3557 N N . HIS C 1 122 ? -51.040 116.349 278.516 1.00 33.78 122 HIS B N 1
ATOM 3558 C CA . HIS C 1 122 ? -51.714 117.641 278.565 1.00 30.43 122 HIS B CA 1
ATOM 3559 C C . HIS C 1 122 ? -50.720 118.775 278.785 1.00 41.26 122 HIS B C 1
ATOM 3560 O O . HIS C 1 122 ? -50.864 119.858 278.203 1.00 39.83 122 HIS B O 1
ATOM 3567 N N . ARG C 1 123 ? -49.709 118.545 279.630 1.00 37.22 123 ARG B N 1
ATOM 3568 C CA . ARG C 1 123 ? -48.771 119.609 279.976 1.00 36.90 123 ARG B CA 1
ATOM 3569 C C . ARG C 1 123 ? -47.842 119.926 278.814 1.00 35.73 123 ARG B C 1
ATOM 3570 O O . ARG C 1 123 ? -47.578 121.099 278.523 1.00 38.15 123 ARG B O 1
ATOM 3578 N N . GLU C 1 124 ? -47.334 118.896 278.140 1.00 39.13 124 GLU B N 1
ATOM 3579 C CA . GLU C 1 124 ? -46.463 119.125 276.996 1.00 44.70 124 GLU B CA 1
ATOM 3580 C C . GLU C 1 124 ? -47.218 119.802 275.864 1.00 42.00 124 GLU B C 1
ATOM 3581 O O . GLU C 1 124 ? -46.685 120.701 275.201 1.00 40.98 124 GLU B O 1
ATOM 3587 N N . LEU C 1 125 ? -48.469 119.394 275.638 1.00 31.71 125 LEU B N 1
ATOM 3588 C CA . LEU C 1 125 ? -49.260 120.012 274.585 1.00 37.29 125 LEU B CA 1
ATOM 3589 C C . LEU C 1 125 ? -49.566 121.468 274.911 1.00 36.87 125 LEU B C 1
ATOM 3590 O O . LEU C 1 125 ? -49.465 122.340 274.040 1.00 39.01 125 LEU B O 1
ATOM 3595 N N . SER C 1 126 ? -49.951 121.753 276.152 1.00 32.49 126 SER B N 1
ATOM 3596 C CA . SER C 1 126 ? -50.217 123.133 276.534 1.00 32.99 126 SER B CA 1
ATOM 3597 C C . SER C 1 126 ? -48.965 124.002 276.458 1.00 35.26 126 SER B C 1
ATOM 3598 O O . SER C 1 126 ? -49.080 125.222 276.317 1.00 41.48 126 SER B O 1
ATOM 3601 N N . ASN C 1 127 ? -47.781 123.408 276.562 1.00 35.68 127 ASN B N 1
ATOM 3602 C CA . ASN C 1 127 ? -46.530 124.142 276.446 1.00 41.23 127 ASN B CA 1
ATOM 3603 C C . ASN C 1 127 ? -45.967 124.111 275.032 1.00 40.52 127 ASN B C 1
ATOM 3604 O O . ASN C 1 127 ? -44.833 124.548 274.818 1.00 44.11 127 ASN B O 1
ATOM 3609 N N . SER C 1 128 ? -46.735 123.606 274.064 1.00 42.01 128 SER B N 1
ATOM 3610 C CA . SER C 1 128 ? -46.302 123.523 272.673 1.00 41.41 128 SER B CA 1
ATOM 3611 C C . SER C 1 128 ? -45.017 122.716 272.536 1.00 48.48 128 SER B C 1
ATOM 3612 O O . SER C 1 128 ? -44.210 122.963 271.638 1.00 44.59 128 SER B O 1
ATOM 3615 N N . VAL C 1 129 ? -44.802 121.770 273.448 1.00 51.15 129 VAL B N 1
ATOM 3616 C CA . VAL C 1 129 ? -43.693 120.841 273.295 1.00 55.34 129 VAL B CA 1
ATOM 3617 C C . VAL C 1 129 ? -44.046 119.759 272.287 1.00 55.18 129 VAL B C 1
ATOM 3618 O O . VAL C 1 129 ? -43.197 119.323 271.500 1.00 60.52 129 VAL B O 1
ATOM 3622 N N . ILE C 1 130 ? -45.301 119.320 272.277 1.00 44.78 130 ILE B N 1
ATOM 3623 C CA . ILE C 1 130 ? -45.766 118.368 271.279 1.00 49.57 130 ILE B CA 1
ATOM 3624 C C . ILE C 1 130 ? -46.933 118.982 270.521 1.00 48.15 130 ILE B C 1
ATOM 3625 O O . ILE C 1 130 ? -47.622 119.883 271.007 1.00 46.51 130 ILE B O 1
ATOM 3630 N N . THR C 1 131 ? -47.139 118.487 269.308 1.00 40.20 131 THR B N 1
ATOM 3631 C CA . THR C 1 131 ? -48.261 118.894 268.482 1.00 42.92 131 THR B CA 1
ATOM 3632 C C . THR C 1 131 ? -49.491 118.070 268.843 1.00 35.27 131 THR B C 1
ATOM 3633 O O . THR C 1 131 ? -49.412 117.059 269.551 1.00 36.37 131 THR B O 1
ATOM 3637 N N . GLU C 1 132 ? -50.638 118.517 268.328 1.00 36.30 132 GLU B N 1
ATOM 3638 C CA . GLU C 1 132 ? -51.894 117.817 268.569 1.00 36.98 132 GLU B CA 1
ATOM 3639 C C . GLU C 1 132 ? -51.814 116.377 268.081 1.00 40.51 132 GLU B C 1
ATOM 3640 O O . GLU C 1 132 ? -52.202 115.445 268.791 1.00 42.41 132 GLU B O 1
ATOM 3646 N N . PHE C 1 133 ? -51.293 116.180 266.868 1.00 38.65 133 PHE B N 1
ATOM 3647 C CA . PHE C 1 133 ? -51.190 114.831 266.315 1.00 46.40 133 PHE B CA 1
ATOM 3648 C C . PHE C 1 133 ? -50.362 113.921 267.218 1.00 38.97 133 PHE B C 1
ATOM 3649 O O . PHE C 1 133 ? -50.707 112.752 267.416 1.00 36.62 133 PHE B O 1
ATOM 3657 N N . GLU C 1 134 ? -49.271 114.445 267.784 1.00 35.23 134 GLU B N 1
ATOM 3658 C CA . GLU C 1 134 ? -48.452 113.646 268.688 1.00 42.83 134 GLU B CA 1
ATOM 3659 C C . GLU C 1 134 ? -49.212 113.313 269.966 1.00 41.66 134 GLU B C 1
ATOM 3660 O O . GLU C 1 134 ? -49.087 112.205 270.502 1.00 44.08 134 GLU B O 1
ATOM 3666 N N . ALA C 1 135 ? -49.984 114.271 270.477 1.00 41.16 135 ALA B N 1
ATOM 3667 C CA . ALA C 1 135 ? -50.754 114.031 271.691 1.00 41.82 135 ALA B CA 1
ATOM 3668 C C . ALA C 1 135 ? -51.792 112.936 271.469 1.00 41.36 135 ALA B C 1
ATOM 3669 O O . ALA C 1 135 ? -51.928 112.015 272.286 1.00 41.87 135 ALA B O 1
ATOM 3671 N N . VAL C 1 136 ? -52.544 113.026 270.365 1.00 36.19 136 VAL B N 1
ATOM 3672 C CA . VAL C 1 136 ? -53.534 111.993 270.053 1.00 34.79 136 VAL B CA 1
ATOM 3673 C C . VAL C 1 136 ? -52.869 110.628 269.904 1.00 44.32 136 VAL B C 1
ATOM 3674 O O . VAL C 1 136 ? -53.345 109.621 270.443 1.00 47.13 136 VAL B O 1
ATOM 3678 N N . LYS C 1 137 ? -51.772 110.565 269.146 1.00 48.89 137 LYS B N 1
ATOM 3679 C CA . LYS C 1 137 ? -51.110 109.277 268.938 1.00 48.14 137 LYS B CA 1
ATOM 3680 C C . LYS C 1 137 ? -50.585 108.710 270.254 1.00 50.07 137 LYS B C 1
ATOM 3681 O O . LYS C 1 137 ? -50.670 107.499 270.500 1.00 43.22 137 LYS B O 1
ATOM 3687 N N . ARG C 1 138 ? -50.055 109.572 271.120 1.00 44.50 138 ARG B N 1
ATOM 3688 C CA . ARG C 1 138 ? -49.615 109.106 272.430 1.00 45.62 138 ARG B CA 1
ATOM 3689 C C . ARG C 1 138 ? -50.794 108.654 273.285 1.00 43.46 138 ARG B C 1
ATOM 3690 O O . ARG C 1 138 ? -50.719 107.613 273.948 1.00 48.16 138 ARG B O 1
ATOM 3698 N N . LEU C 1 139 ? -51.892 109.416 273.281 1.00 46.37 139 LEU B N 1
ATOM 3699 C CA . LEU C 1 139 ? -53.075 109.001 274.031 1.00 44.53 139 LEU B CA 1
ATOM 3700 C C . LEU C 1 139 ? -53.600 107.654 273.536 1.00 47.27 139 LEU B C 1
ATOM 3701 O O . LEU C 1 139 ? -53.944 106.774 274.335 1.00 48.39 139 LEU B O 1
ATOM 3706 N N . GLY C 1 140 ? -53.666 107.474 272.215 1.00 42.91 140 GLY B N 1
ATOM 3707 C CA . GLY C 1 140 ? -54.071 106.186 271.674 1.00 46.49 140 GLY B CA 1
ATOM 3708 C C . GLY C 1 140 ? -53.199 105.043 272.161 1.00 50.80 140 GLY B C 1
ATOM 3709 O O . GLY C 1 140 ? -53.700 103.969 272.504 1.00 50.86 140 GLY B O 1
ATOM 3710 N N . LYS C 1 141 ? -51.883 105.262 272.222 1.00 48.84 141 LYS B N 1
ATOM 3711 C CA . LYS C 1 141 ? -50.983 104.178 272.595 1.00 51.68 141 LYS B CA 1
ATOM 3712 C C . LYS C 1 141 ? -51.071 103.825 274.072 1.00 53.13 141 LYS B C 1
ATOM 3713 O O . LYS C 1 141 ? -50.569 102.771 274.475 1.00 50.53 141 LYS B O 1
ATOM 3719 N N . LEU C 1 142 ? -51.700 104.676 274.884 1.00 52.30 142 LEU B N 1
ATOM 3720 C CA . LEU C 1 142 ? -51.777 104.414 276.313 1.00 48.64 142 LEU B CA 1
ATOM 3721 C C . LEU C 1 142 ? -52.742 103.283 276.631 1.00 48.86 142 LEU B C 1
ATOM 3722 O O . LEU C 1 142 ? -52.571 102.600 277.642 1.00 49.98 142 LEU B O 1
ATOM 3727 N N . ASN C 1 143 ? -53.738 103.055 275.777 1.00 52.72 143 ASN B N 1
ATOM 3728 C CA . ASN C 1 143 ? -54.822 102.124 276.076 1.00 60.09 143 ASN B CA 1
ATOM 3729 C C . ASN C 1 143 ? -55.462 102.491 277.416 1.00 63.38 143 ASN B C 1
ATOM 3730 O O . ASN C 1 143 ? -55.392 101.756 278.404 1.00 66.69 143 ASN B O 1
ATOM 3735 N N . ILE C 1 144 ? -56.070 103.676 277.434 1.00 59.86 144 ILE B N 1
ATOM 3736 C CA . ILE C 1 144 ? -56.594 104.254 278.665 1.00 60.00 144 ILE B CA 1
ATOM 3737 C C . ILE C 1 144 ? -57.780 103.430 279.151 1.00 57.64 144 ILE B C 1
ATOM 3738 O O . ILE C 1 144 ? -58.777 103.267 278.439 1.00 64.42 144 ILE B O 1
ATOM 3743 N N . LYS C 1 145 ? -57.691 102.936 280.382 1.00 51.92 145 LYS B N 1
ATOM 3744 C CA . LYS C 1 145 ? -58.766 102.135 280.946 1.00 59.88 145 LYS B CA 1
ATOM 3745 C C . LYS C 1 145 ? -59.635 102.889 281.948 1.00 59.82 145 LYS B C 1
ATOM 3746 O O . LYS C 1 145 ? -60.734 102.417 282.256 1.00 62.76 145 LYS B O 1
ATOM 3752 N N . THR C 1 146 ? -59.179 104.068 282.471 1.00 56.07 146 THR B N 1
ATOM 3753 C CA . THR C 1 146 ? -60.103 104.599 283.466 1.00 53.69 146 THR B CA 1
ATOM 3754 C C . THR C 1 146 ? -61.076 105.594 282.836 1.00 55.19 146 THR B C 1
ATOM 3755 O O . THR C 1 146 ? -60.751 106.260 281.843 1.00 48.94 146 THR B O 1
ATOM 3759 N N . PRO C 1 147 ? -62.293 105.707 283.379 1.00 57.37 147 PRO B N 1
ATOM 3760 C CA . PRO C 1 147 ? -63.232 106.708 282.854 1.00 53.49 147 PRO B CA 1
ATOM 3761 C C . PRO C 1 147 ? -62.817 108.126 283.178 1.00 46.26 147 PRO B C 1
ATOM 3762 O O . PRO C 1 147 ? -63.215 109.050 282.460 1.00 48.77 147 PRO B O 1
ATOM 3766 N N . GLU C 1 148 ? -62.049 108.326 284.253 1.00 51.50 148 GLU B N 1
ATOM 3767 C CA . GLU C 1 148 ? -61.464 109.633 284.521 1.00 54.38 148 GLU B CA 1
ATOM 3768 C C . GLU C 1 148 ? -60.564 110.065 283.371 1.00 51.36 148 GLU B C 1
ATOM 3769 O O . GLU C 1 148 ? -60.755 111.132 282.774 1.00 46.32 148 GLU B O 1
ATOM 3783 N N . ASN C 1 150 ? -60.237 108.763 280.432 1.00 44.32 150 ASN B N 1
ATOM 3784 C CA . ASN C 1 150 ? -60.961 108.869 279.168 1.00 45.89 150 ASN B CA 1
ATOM 3785 C C . ASN C 1 150 ? -61.600 110.242 279.027 1.00 39.05 150 ASN B C 1
ATOM 3786 O O . ASN C 1 150 ? -61.648 110.809 277.930 1.00 36.46 150 ASN B O 1
ATOM 3791 N N . SER C 1 151 ? -62.077 110.802 280.141 1.00 40.05 151 SER B N 1
ATOM 3792 C CA . SER C 1 151 ? -62.639 112.145 280.119 1.00 37.81 151 SER B CA 1
ATOM 3793 C C . SER C 1 151 ? -61.549 113.206 279.990 1.00 31.43 151 SER B C 1
ATOM 3794 O O . SER C 1 151 ? -61.699 114.155 279.218 1.00 36.02 151 SER B O 1
ATOM 3797 N N . PHE C 1 152 ? -60.441 113.067 280.725 1.00 36.43 152 PHE B N 1
ATOM 3798 C CA . PHE C 1 152 ? -59.421 114.111 280.647 1.00 36.46 152 PHE B CA 1
ATOM 3799 C C . PHE C 1 152 ? -58.697 114.110 279.302 1.00 35.85 152 PHE B C 1
ATOM 3800 O O . PHE C 1 152 ? -58.279 115.175 278.829 1.00 34.21 152 PHE B O 1
ATOM 3808 N N . SER C 1 153 ? -58.543 112.947 278.663 1.00 39.13 153 SER B N 1
ATOM 3809 C CA . SER C 1 153 ? -57.952 112.919 277.322 1.00 34.65 153 SER B CA 1
ATOM 3810 C C . SER C 1 153 ? -58.773 113.720 276.314 1.00 41.78 153 SER B C 1
ATOM 3811 O O . SER C 1 153 ? -58.228 114.179 275.304 1.00 42.06 153 SER B O 1
ATOM 3814 N N . ARG C 1 154 ? -60.067 113.904 276.567 1.00 32.34 154 ARG B N 1
ATOM 3815 C CA . ARG C 1 154 ? -60.886 114.790 275.756 1.00 37.02 154 ARG B CA 1
ATOM 3816 C C . ARG C 1 154 ? -60.812 116.229 276.254 1.00 33.03 154 ARG B C 1
ATOM 3817 O O . ARG C 1 154 ? -60.753 117.166 275.447 1.00 32.65 154 ARG B O 1
ATOM 3825 N N . LEU C 1 155 ? -60.816 116.415 277.576 1.00 28.67 155 LEU B N 1
ATOM 3826 C CA . LEU C 1 155 ? -60.647 117.750 278.141 1.00 27.53 155 LEU B CA 1
ATOM 3827 C C . LEU C 1 155 ? -59.366 118.411 277.639 1.00 33.36 155 LEU B C 1
ATOM 3828 O O . LEU C 1 155 ? -59.371 119.590 277.267 1.00 26.31 155 LEU B O 1
ATOM 3833 N N . LEU C 1 156 ? -58.253 117.667 277.624 1.00 33.54 156 LEU B N 1
ATOM 3834 C CA . LEU C 1 156 ? -56.972 118.295 277.304 1.00 29.55 156 LEU B CA 1
ATOM 3835 C C . LEU C 1 156 ? -56.959 118.793 275.867 1.00 34.31 156 LEU B C 1
ATOM 3836 O O . LEU C 1 156 ? -56.363 119.836 275.572 1.00 28.96 156 LEU B O 1
ATOM 3841 N N . LEU C 1 157 ? -57.606 118.060 274.959 1.00 30.32 157 LEU B N 1
ATOM 3842 C CA . LEU C 1 157 ? -57.740 118.538 273.583 1.00 25.80 157 LEU B CA 1
ATOM 3843 C C . LEU C 1 157 ? -58.646 119.754 273.516 1.00 27.32 157 LEU B C 1
ATOM 3844 O O . LEU C 1 157 ? -58.424 120.658 272.703 1.00 28.65 157 LEU B O 1
ATOM 3849 N N . LEU C 1 158 ? -59.690 119.788 274.359 1.00 30.87 158 LEU B N 1
ATOM 3850 C CA . LEU C 1 158 ? -60.588 120.935 274.365 1.00 27.50 158 LEU B CA 1
ATOM 3851 C C . LEU C 1 158 ? -59.858 122.200 274.780 1.00 31.32 158 LEU B C 1
ATOM 3852 O O . LEU C 1 158 ? -60.063 123.266 274.184 1.00 26.69 158 LEU B O 1
ATOM 3857 N N . TYR C 1 159 ? -59.003 122.105 275.806 1.00 27.46 159 TYR B N 1
ATOM 3858 C CA . TYR C 1 159 ? -58.191 123.262 276.175 1.00 29.83 159 TYR B CA 1
ATOM 3859 C C . TYR C 1 159 ? -57.287 123.679 275.025 1.00 26.13 159 TYR B C 1
ATOM 3860 O O . TYR C 1 159 ? -57.082 124.875 274.783 1.00 24.94 159 TYR B O 1
ATOM 3869 N N . HIS C 1 160 ? -56.758 122.704 274.288 1.00 27.45 160 HIS B N 1
ATOM 3870 C CA . HIS C 1 160 ? -55.866 123.005 273.173 1.00 30.36 160 HIS B CA 1
ATOM 3871 C C . HIS C 1 160 ? -56.599 123.732 272.052 1.00 34.49 160 HIS B C 1
ATOM 3872 O O . HIS C 1 160 ? -56.075 124.690 271.471 1.00 26.87 160 HIS B O 1
ATOM 3879 N N . TYR C 1 161 ? -57.808 123.277 271.709 1.00 29.47 161 TYR B N 1
ATOM 3880 C CA . TYR C 1 161 ? -58.560 123.987 270.680 1.00 25.00 161 TYR B CA 1
ATOM 3881 C C . TYR C 1 161 ? -58.858 125.412 271.114 1.00 28.96 161 TYR B C 1
ATOM 3882 O O . TYR C 1 161 ? -58.783 126.344 270.301 1.00 25.61 161 TYR B O 1
ATOM 3891 N N . LEU C 1 162 ? -59.239 125.599 272.387 1.00 26.98 162 LEU B N 1
ATOM 3892 C CA . LEU C 1 162 ? -59.626 126.932 272.854 1.00 26.03 162 LEU B CA 1
ATOM 3893 C C . LEU C 1 162 ? -58.471 127.901 272.719 1.00 26.97 162 LEU B C 1
ATOM 3894 O O . LEU C 1 162 ? -58.638 129.029 272.252 1.00 27.04 162 LEU B O 1
ATOM 3899 N N . SER C 1 163 ? -57.291 127.477 273.155 1.00 28.25 163 SER B N 1
ATOM 3900 C CA . SER C 1 163 ? -56.159 128.385 273.214 1.00 28.00 163 SER B CA 1
ATOM 3901 C C . SER C 1 163 ? -55.589 128.648 271.831 1.00 30.71 163 SER B C 1
ATOM 3902 O O . SER C 1 163 ? -54.922 129.667 271.642 1.00 35.28 163 SER B O 1
ATOM 3905 N N . THR C 1 164 ? -55.848 127.771 270.860 1.00 28.72 164 THR B N 1
ATOM 3906 C CA . THR C 1 164 ? -55.345 127.957 269.498 1.00 30.00 164 THR B CA 1
ATOM 3907 C C . THR C 1 164 ? -56.398 128.526 268.558 1.00 28.72 164 THR B C 1
ATOM 3908 O O . THR C 1 164 ? -56.202 128.506 267.334 1.00 27.95 164 THR B O 1
ATOM 3912 N N . GLY C 1 165 ? -57.503 129.039 269.095 1.00 26.59 165 GLY B N 1
ATOM 3913 C CA . GLY C 1 165 ? -58.532 129.633 268.259 1.00 36.34 165 GLY B CA 1
ATOM 3914 C C . GLY C 1 165 ? -59.101 128.692 267.222 1.00 33.68 165 GLY B C 1
ATOM 3915 O O . GLY C 1 165 ? -59.506 129.140 266.145 1.00 32.05 165 GLY B O 1
ATOM 3916 N N . ASN C 1 166 ? -59.125 127.394 267.506 1.00 27.01 166 ASN B N 1
ATOM 3917 C CA . ASN C 1 166 ? -59.661 126.396 266.586 1.00 27.04 166 ASN B CA 1
ATOM 3918 C C . ASN C 1 166 ? -60.975 125.887 267.172 1.00 27.26 166 ASN B C 1
ATOM 3919 O O . ASN C 1 166 ? -61.038 124.806 267.771 1.00 26.97 166 ASN B O 1
ATOM 3924 N N . PHE C 1 167 ? -62.048 126.664 266.976 1.00 24.77 167 PHE B N 1
ATOM 3925 C CA . PHE C 1 167 ? -63.259 126.410 267.745 1.00 29.16 167 PHE B CA 1
ATOM 3926 C C . PHE C 1 167 ? -64.173 125.353 267.131 1.00 24.92 167 PHE B C 1
ATOM 3927 O O . PHE C 1 167 ? -65.007 124.802 267.859 1.00 31.00 167 PHE B O 1
ATOM 3935 N N . SER C 1 168 ? -64.022 125.048 265.833 1.00 24.87 168 SER B N 1
ATOM 3936 C CA . SER C 1 168 ? -64.969 124.162 265.143 1.00 24.68 168 SER B CA 1
ATOM 3937 C C . SER C 1 168 ? -65.159 122.800 265.801 1.00 30.18 168 SER B C 1
ATOM 3938 O O . SER C 1 168 ? -66.320 122.366 265.926 1.00 34.76 168 SER B O 1
ATOM 3941 N N . PRO C 1 169 ? -64.114 122.060 266.202 1.00 32.47 169 PRO B N 1
ATOM 3942 C CA . PRO C 1 169 ? -64.327 120.695 266.712 1.00 32.13 169 PRO B CA 1
ATOM 3943 C C . PRO C 1 169 ? -64.788 120.597 268.155 1.00 30.02 169 PRO B C 1
ATOM 3944 O O . PRO C 1 169 ? -65.057 119.476 268.608 1.00 32.07 169 PRO B O 1
ATOM 3956 N N . ALA C 1 171 ? -67.607 121.538 270.028 1.00 28.96 171 ALA B N 1
ATOM 3957 C CA . ALA C 1 171 ? -68.951 121.131 270.444 1.00 27.75 171 ALA B CA 1
ATOM 3958 C C . ALA C 1 171 ? -69.142 119.632 270.280 1.00 31.61 171 ALA B C 1
ATOM 3959 O O . ALA C 1 171 ? -69.750 118.975 271.136 1.00 33.95 171 ALA B O 1
ATOM 3961 N N . GLN C 1 172 ? -68.605 119.066 269.198 1.00 36.71 172 GLN B N 1
ATOM 3962 C CA . GLN C 1 172 ? -68.691 117.622 269.009 1.00 42.30 172 GLN B CA 1
ATOM 3963 C C . GLN C 1 172 ? -67.903 116.881 270.082 1.00 36.47 172 GLN B C 1
ATOM 3964 O O . GLN C 1 172 ? -68.396 115.907 270.665 1.00 33.88 172 GLN B O 1
ATOM 3970 N N . LEU C 1 173 ? -66.688 117.351 270.389 1.00 34.53 173 LEU B N 1
ATOM 3971 C CA . LEU C 1 173 ? -65.822 116.634 271.320 1.00 35.26 173 LEU B CA 1
ATOM 3972 C C . LEU C 1 173 ? -66.405 116.620 272.726 1.00 30.03 173 LEU B C 1
ATOM 3973 O O . LEU C 1 173 ? -66.444 115.572 273.378 1.00 33.16 173 LEU B O 1
ATOM 3978 N N . ILE C 1 174 ? -66.843 117.786 273.220 1.00 30.11 174 ILE B N 1
ATOM 3979 C CA . ILE C 1 174 ? -67.326 117.876 274.592 1.00 34.90 174 ILE B CA 1
ATOM 3980 C C . ILE C 1 174 ? -68.573 117.019 274.778 1.00 35.66 174 ILE B C 1
ATOM 3981 O O . ILE C 1 174 ? -68.836 116.531 275.882 1.00 35.99 174 ILE B O 1
ATOM 3986 N N . LYS C 1 175 ? -69.345 116.798 273.710 1.00 37.20 175 LYS B N 1
ATOM 3987 C CA . LYS C 1 175 ? -70.518 115.932 273.802 1.00 44.34 175 LYS B CA 1
ATOM 3988 C C . LYS C 1 175 ? -70.143 114.475 274.039 1.00 45.11 175 LYS B C 1
ATOM 3989 O O . LYS C 1 175 ? -70.993 113.694 274.477 1.00 47.32 175 LYS B O 1
ATOM 3995 N N . GLN C 1 176 ? -68.898 114.088 273.755 1.00 35.94 176 GLN B N 1
ATOM 3996 C CA . GLN C 1 176 ? -68.467 112.728 274.050 1.00 40.85 176 GLN B CA 1
ATOM 3997 C C . GLN C 1 176 ? -68.197 112.495 275.530 1.00 43.81 176 GLN B C 1
ATOM 3998 O O . GLN C 1 176 ? -68.076 111.343 275.948 1.00 44.85 176 GLN B O 1
ATOM 4004 N N . ILE C 1 177 ? -68.070 113.545 276.328 1.00 38.63 177 ILE B N 1
ATOM 4005 C CA . ILE C 1 177 ? -67.695 113.384 277.727 1.00 38.07 177 ILE B CA 1
ATOM 4006 C C . ILE C 1 177 ? -68.919 112.967 278.529 1.00 46.15 177 ILE B C 1
ATOM 4007 O O . ILE C 1 177 ? -69.978 113.601 278.447 1.00 51.80 177 ILE B O 1
ATOM 4012 N N . ASP C 1 178 ? -68.784 111.895 279.309 1.00 37.28 178 ASP B N 1
ATOM 4013 C CA . ASP C 1 178 ? -69.871 111.423 280.170 1.00 51.12 178 ASP B CA 1
ATOM 4014 C C . ASP C 1 178 ? -69.279 111.226 281.556 1.00 51.49 178 ASP B C 1
ATOM 4015 O O . ASP C 1 178 ? -68.727 110.167 281.864 1.00 55.55 178 ASP B O 1
ATOM 4020 N N . LEU C 1 179 ? -69.390 112.266 282.383 1.00 46.42 179 LEU B N 1
ATOM 4021 C CA . LEU C 1 179 ? -68.836 112.230 283.729 1.00 44.92 179 LEU B CA 1
ATOM 4022 C C . LEU C 1 179 ? -69.531 111.208 284.615 1.00 50.33 179 LEU B C 1
ATOM 4023 O O . LEU C 1 179 ? -68.996 110.862 285.676 1.00 51.19 179 LEU B O 1
ATOM 4028 N N . SER C 1 180 ? -70.710 110.724 284.210 1.00 53.20 180 SER B N 1
ATOM 4029 C CA . SER C 1 180 ? -71.446 109.779 285.045 1.00 58.04 180 SER B CA 1
ATOM 4030 C C . SER C 1 180 ? -70.690 108.468 285.222 1.00 58.46 180 SER B C 1
ATOM 4031 O O . SER C 1 180 ? -70.950 107.735 286.185 1.00 57.38 180 SER B O 1
ATOM 4034 N N . GLU C 1 181 ? -69.735 108.180 284.337 1.00 51.57 181 GLU B N 1
ATOM 4035 C CA . GLU C 1 181 ? -68.951 106.957 284.377 1.00 50.43 181 GLU B CA 1
ATOM 4036 C C . GLU C 1 181 ? -67.819 107.011 285.392 1.00 50.18 181 GLU B C 1
ATOM 4037 O O . GLU C 1 181 ? -67.189 105.981 285.647 1.00 61.41 181 GLU B O 1
ATOM 4043 N N . ILE C 1 182 ? -67.546 108.172 285.975 1.00 49.37 182 ILE B N 1
ATOM 4044 C CA . ILE C 1 182 ? -66.597 108.288 287.075 1.00 50.39 182 ILE B CA 1
ATOM 4045 C C . ILE C 1 182 ? -67.354 108.039 288.373 1.00 63.60 182 ILE B C 1
ATOM 4046 O O . ILE C 1 182 ? -68.319 108.747 288.688 1.00 67.32 182 ILE B O 1
ATOM 4051 N N . SER C 1 183 ? -66.922 107.026 289.122 1.00 64.35 183 SER B N 1
ATOM 4052 C CA . SER C 1 183 ? -67.602 106.631 290.341 1.00 62.50 183 SER B CA 1
ATOM 4053 C C . SER C 1 183 ? -66.680 106.450 291.538 1.00 67.97 183 SER B C 1
ATOM 4054 O O . SER C 1 183 ? -67.170 106.482 292.673 1.00 69.89 183 SER B O 1
ATOM 4057 N N . GLU C 1 184 ? -65.375 106.280 291.337 1.00 70.24 184 GLU B N 1
ATOM 4058 C CA . GLU C 1 184 ? -64.466 106.055 292.454 1.00 67.28 184 GLU B CA 1
ATOM 4059 C C . GLU C 1 184 ? -63.965 107.347 293.088 1.00 61.88 184 GLU B C 1
ATOM 4060 O O . GLU C 1 184 ? -63.751 107.387 294.305 1.00 63.55 184 GLU B O 1
ATOM 4062 N N . ASN C 1 185 ? -63.771 108.402 292.299 1.00 55.93 185 ASN B N 1
ATOM 4063 C CA . ASN C 1 185 ? -63.159 109.643 292.772 1.00 53.94 185 ASN B CA 1
ATOM 4064 C C . ASN C 1 185 ? -64.160 110.781 292.586 1.00 52.55 185 ASN B C 1
ATOM 4065 O O . ASN C 1 185 ? -64.274 111.355 291.497 1.00 47.69 185 ASN B O 1
ATOM 4078 N N . TYR C 1 187 ? -64.124 113.747 293.969 1.00 43.91 187 TYR B N 1
ATOM 4079 C CA . TYR C 1 187 ? -63.437 115.015 293.766 1.00 44.52 187 TYR B CA 1
ATOM 4080 C C . TYR C 1 187 ? -63.133 115.231 292.290 1.00 47.72 187 TYR B C 1
ATOM 4081 O O . TYR C 1 187 ? -63.425 116.295 291.731 1.00 48.82 187 TYR B O 1
ATOM 4090 N N . ILE C 1 188 ? -62.557 114.220 291.636 1.00 46.52 188 ILE B N 1
ATOM 4091 C CA . ILE C 1 188 ? -62.263 114.352 290.215 1.00 37.92 188 ILE B CA 1
A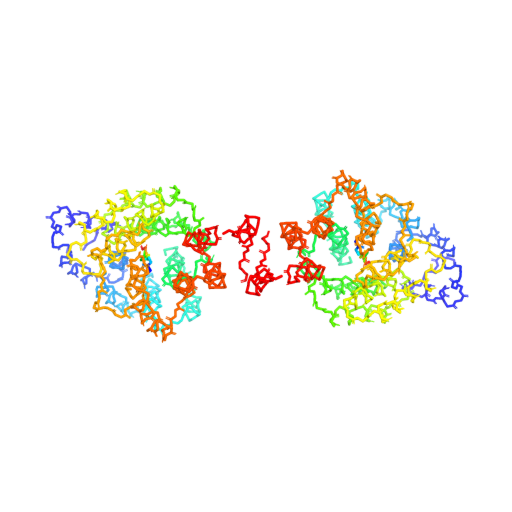TOM 4092 C C . ILE C 1 188 ? -63.552 114.498 289.415 1.00 43.36 188 ILE B C 1
ATOM 4093 O O . ILE C 1 188 ? -63.630 115.298 288.476 1.00 42.88 188 ILE B O 1
ATOM 4098 N N . ARG C 1 189 ? -64.596 113.758 289.790 1.00 39.38 189 ARG B N 1
ATOM 4099 C CA . ARG C 1 189 ? -65.850 113.888 289.052 1.00 42.87 189 ARG B CA 1
ATOM 4100 C C . ARG C 1 189 ? -66.439 115.285 289.199 1.00 38.82 189 ARG B C 1
ATOM 4101 O O . ARG C 1 189 ? -67.017 115.828 288.250 1.00 40.26 189 ARG B O 1
ATOM 4109 N N . ASN C 1 190 ? -66.312 115.879 290.389 1.00 39.75 190 ASN B N 1
ATOM 4110 C CA . ASN C 1 190 ? -66.913 117.188 290.605 1.00 43.61 190 ASN B CA 1
ATOM 4111 C C . ASN C 1 190 ? -66.084 118.297 289.978 1.00 37.39 190 ASN B C 1
ATOM 4112 O O . ASN C 1 190 ? -66.645 119.233 289.397 1.00 38.19 190 ASN B O 1
ATOM 4117 N N . THR C 1 191 ? -64.756 118.220 290.082 1.00 41.36 191 THR B N 1
ATOM 4118 C CA . THR C 1 191 ? -63.930 119.240 289.446 1.00 39.51 191 THR B CA 1
ATOM 4119 C C . THR C 1 191 ? -64.045 119.178 287.922 1.00 38.85 191 THR B C 1
ATOM 4120 O O . THR C 1 191 ? -64.121 120.224 287.266 1.00 34.02 191 THR B O 1
ATOM 4124 N N . TYR C 1 192 ? -64.071 117.967 287.337 1.00 34.16 192 TYR B N 1
ATOM 4125 C CA . TYR C 1 192 ? -64.286 117.858 285.894 1.00 37.99 192 TYR B CA 1
ATOM 4126 C C . TYR C 1 192 ? -65.637 118.425 285.496 1.00 37.79 192 TYR B C 1
ATOM 4127 O O . TYR C 1 192 ? -65.785 118.968 284.397 1.00 36.07 192 TYR B O 1
ATOM 4136 N N . GLN C 1 193 ? -66.641 118.283 286.361 1.00 37.40 193 GLN B N 1
ATOM 4137 C CA . GLN C 1 193 ? -67.940 118.871 286.069 1.00 37.36 193 GLN B CA 1
ATOM 4138 C C . GLN C 1 193 ? -67.827 120.380 285.924 1.00 33.74 193 GLN B C 1
ATOM 4139 O O . GLN C 1 193 ? -68.388 120.968 284.989 1.00 34.74 193 GLN B O 1
ATOM 4145 N N . THR C 1 194 ? -67.102 121.020 286.846 1.00 35.40 194 THR B N 1
ATOM 4146 C CA . THR C 1 194 ? -66.835 122.444 286.726 1.00 30.52 194 THR B CA 1
ATOM 4147 C C . THR C 1 194 ? -66.095 122.755 285.432 1.00 34.28 194 THR B C 1
ATOM 4148 O O . THR C 1 194 ? -66.469 123.695 284.716 1.00 27.89 194 THR B O 1
ATOM 4152 N N . ARG C 1 195 ? -65.046 121.977 285.122 1.00 33.11 195 ARG B N 1
ATOM 4153 C CA . ARG C 1 195 ? -64.293 122.179 283.886 1.00 27.50 195 ARG B CA 1
ATOM 4154 C C . ARG C 1 195 ? -65.214 122.196 282.687 1.00 32.86 195 ARG B C 1
ATOM 4155 O O . ARG C 1 195 ? -65.069 123.036 281.793 1.00 33.07 195 ARG B O 1
ATOM 4163 N N . VAL C 1 196 ? -66.153 121.254 282.640 1.00 28.82 196 VAL B N 1
ATOM 4164 C CA . VAL C 1 196 ? -67.051 121.158 281.504 1.00 27.32 196 VAL B CA 1
ATOM 4165 C C . VAL C 1 196 ? -67.968 122.370 281.447 1.00 31.11 196 VAL B C 1
ATOM 4166 O O . VAL C 1 196 ? -68.198 122.934 280.369 1.00 31.58 196 VAL B O 1
ATOM 4170 N N . HIS C 1 197 ? -68.497 122.794 282.600 1.00 32.32 197 HIS B N 1
ATOM 4171 C CA . HIS C 1 197 ? -69.326 123.995 282.652 1.00 31.55 197 HIS B CA 1
ATOM 4172 C C . HIS C 1 197 ? -68.624 125.187 282.014 1.00 27.53 197 HIS B C 1
ATOM 4173 O O . HIS C 1 197 ? -69.221 125.919 281.221 1.00 29.39 197 HIS B O 1
ATOM 4180 N N . VAL C 1 198 ? -67.356 125.417 282.373 1.00 30.79 198 VAL B N 1
ATOM 4181 C CA . VAL C 1 198 ? -66.657 126.596 281.867 1.00 24.96 198 VAL B CA 1
ATOM 4182 C C . VAL C 1 198 ? -66.339 126.440 280.384 1.00 24.41 198 VAL B C 1
ATOM 4183 O O . VAL C 1 198 ? -66.373 127.415 279.626 1.00 23.77 198 VAL B O 1
ATOM 4187 N N . LEU C 1 199 ? -65.994 125.222 279.954 1.00 30.47 199 LEU B N 1
ATOM 4188 C CA . LEU C 1 199 ? -65.773 124.975 278.532 1.00 32.02 199 LEU B CA 1
ATOM 4189 C C . LEU C 1 199 ? -67.068 125.121 277.742 1.00 28.18 199 LEU B C 1
ATOM 4190 O O . LEU C 1 199 ? -67.084 125.762 276.693 1.00 28.67 199 LEU B O 1
ATOM 4203 N N . SER C 1 201 ? -69.509 126.966 278.571 1.00 26.48 201 SER B N 1
ATOM 4204 C CA . SER C 1 201 ? -69.753 128.404 278.513 1.00 28.61 201 SER B CA 1
ATOM 4205 C C . SER C 1 201 ? -68.979 129.054 277.364 1.00 29.75 201 SER B C 1
ATOM 4206 O O . SER C 1 201 ? -69.539 129.859 276.604 1.00 28.09 201 SER B O 1
ATOM 4209 N N . ASN C 1 202 ? -67.700 128.691 277.200 1.00 29.76 202 ASN B N 1
ATOM 4210 C CA . ASN C 1 202 ? -66.912 129.245 276.095 1.00 21.99 202 ASN B CA 1
ATOM 4211 C C . ASN C 1 202 ? -67.478 128.823 274.747 1.00 25.80 202 ASN B C 1
ATOM 4212 O O . ASN C 1 202 ? -67.550 129.638 273.820 1.00 24.05 202 ASN B O 1
ATOM 4217 N N . ILE C 1 203 ? -67.890 127.559 274.620 1.00 24.22 203 ILE B N 1
ATOM 4218 C CA . ILE C 1 203 ? -68.435 127.087 273.345 1.00 28.25 203 ILE B CA 1
ATOM 4219 C C . ILE C 1 203 ? -69.704 127.853 272.983 1.00 27.36 203 ILE B C 1
ATOM 4220 O O . ILE C 1 203 ? -69.918 128.218 271.819 1.00 31.29 203 ILE B O 1
ATOM 4225 N N . LYS C 1 204 ? -70.562 128.120 273.972 1.00 26.60 204 LYS B N 1
ATOM 4226 C CA . LYS C 1 204 ? -71.775 128.888 273.702 1.00 25.42 204 LYS B CA 1
ATOM 4227 C C . LYS C 1 204 ? -71.462 130.330 273.307 1.00 27.85 204 LYS B C 1
ATOM 4228 O O . LYS C 1 204 ? -72.119 130.893 272.420 1.00 26.60 204 LYS B O 1
ATOM 4234 N N . LEU C 1 205 ? -70.490 130.962 273.980 1.00 23.48 205 LEU B N 1
ATOM 4235 C CA . LEU C 1 205 ? -70.018 132.284 273.560 1.00 25.11 205 LEU B CA 1
ATOM 4236 C C . LEU C 1 205 ? -69.556 132.277 272.105 1.00 28.37 205 LEU B C 1
ATOM 4237 O O . LEU C 1 205 ? -69.918 133.158 271.313 1.00 22.62 205 LEU B O 1
ATOM 4242 N N . ASN C 1 206 ? -68.726 131.300 271.738 1.00 25.23 206 ASN B N 1
ATOM 4243 C CA . ASN C 1 206 ? -68.236 131.226 270.362 1.00 29.25 206 ASN B CA 1
ATOM 4244 C C . ASN C 1 206 ? -69.369 131.020 269.353 1.00 28.88 206 ASN B C 1
ATOM 4245 O O . ASN C 1 206 ? -69.233 131.400 268.184 1.00 29.15 206 ASN B O 1
ATOM 4250 N N . GLU C 1 207 ? -70.472 130.419 269.771 1.00 31.07 207 GLU B N 1
ATOM 4251 C CA . GLU C 1 207 ? -71.640 130.261 268.909 1.00 31.84 207 GLU B CA 1
ATOM 4252 C C . GLU C 1 207 ? -72.596 131.449 268.977 1.00 35.31 207 GLU B C 1
ATOM 4253 O O . GLU C 1 207 ? -73.675 131.391 268.380 1.00 34.81 207 GLU B O 1
ATOM 4259 N N . ASN C 1 208 ? -72.224 132.520 269.690 1.00 30.32 208 ASN B N 1
ATOM 4260 C CA . ASN C 1 208 ? -73.055 133.719 269.856 1.00 29.58 208 ASN B CA 1
ATOM 4261 C C . ASN C 1 208 ? -74.387 133.408 270.541 1.00 30.42 208 ASN B C 1
ATOM 4262 O O . ASN C 1 208 ? -75.398 134.083 270.308 1.00 28.32 208 ASN B O 1
ATOM 4267 N N . SER C 1 209 ? -74.390 132.374 271.386 1.00 25.48 209 SER B N 1
ATOM 4268 C CA . SER C 1 209 ? -75.538 132.029 272.214 1.00 31.39 209 SER B CA 1
ATOM 4269 C C . SER C 1 209 ? -75.277 132.566 273.621 1.00 27.55 209 SER B C 1
ATOM 4270 O O . SER C 1 209 ? -74.878 131.844 274.532 1.00 25.84 209 SER B O 1
ATOM 4273 N N . LEU C 1 210 ? -75.552 133.860 273.799 1.00 29.97 210 LEU B N 1
ATOM 4274 C CA . LEU C 1 210 ? -75.015 134.566 274.962 1.00 34.56 210 LEU B CA 1
ATOM 4275 C C . LEU C 1 210 ? -75.773 134.249 276.237 1.00 36.33 210 LEU B C 1
ATOM 4276 O O . LEU C 1 210 ? -75.161 134.140 277.309 1.00 31.93 210 LEU B O 1
ATOM 4281 N N . GLU C 1 211 ? -77.101 134.115 276.161 1.00 29.54 211 GLU B N 1
ATOM 4282 C CA . GLU C 1 211 ? -77.842 133.761 277.360 1.00 33.12 211 GLU B CA 1
ATOM 4283 C C . GLU C 1 211 ? -77.374 132.422 277.909 1.00 33.32 211 GLU B C 1
ATOM 4284 O O . GLU C 1 211 ? -77.157 132.274 279.114 1.00 33.78 211 GLU B O 1
ATOM 4288 N N . GLU C 1 212 ? -77.184 131.443 277.030 1.00 31.33 212 GLU B N 1
ATOM 4289 C CA . GLU C 1 212 ? -76.759 130.123 277.474 1.00 31.00 212 GLU B CA 1
ATOM 4290 C C . GLU C 1 212 ? -75.322 130.140 277.996 1.00 28.92 212 GLU B C 1
ATOM 4291 O O . GLU C 1 212 ? -75.008 129.452 278.974 1.00 34.16 212 GLU B O 1
ATOM 4297 N N . CYS C 1 213 ? -74.435 130.899 277.343 1.00 33.36 213 CYS B N 1
ATOM 4298 C CA . CYS C 1 213 ? -73.072 131.059 277.843 1.00 30.20 213 CYS B CA 1
ATOM 4299 C C . CYS C 1 213 ? -73.060 131.509 279.304 1.00 29.22 213 CYS B C 1
ATOM 4300 O O . CYS C 1 213 ? -72.337 130.949 280.136 1.00 29.85 213 CYS B O 1
ATOM 4303 N N . ARG C 1 214 ? -73.873 132.511 279.638 1.00 26.16 214 ARG B N 1
ATOM 4304 C CA . ARG C 1 214 ? -73.921 132.980 281.022 1.00 31.33 214 ARG B CA 1
ATOM 4305 C C . ARG C 1 214 ? -74.489 131.918 281.956 1.00 29.26 214 ARG B C 1
ATOM 4306 O O . ARG C 1 214 ? -74.047 131.794 283.104 1.00 30.77 214 ARG B O 1
ATOM 4314 N N . GLU C 1 215 ? -75.463 131.137 281.485 1.00 31.14 215 GLU B N 1
ATOM 4315 C CA . GLU C 1 215 ? -76.053 130.114 282.342 1.00 37.46 215 GLU B CA 1
ATOM 4316 C C . GLU C 1 215 ? -75.013 129.079 282.737 1.00 37.77 215 GLU B C 1
ATOM 4317 O O . GLU C 1 215 ? -74.989 128.613 283.884 1.00 34.20 215 GLU B O 1
ATOM 4323 N N . TYR C 1 216 ? -74.146 128.704 281.795 1.00 35.71 216 TYR B N 1
ATOM 4324 C CA . TYR C 1 216 ? -73.125 127.703 282.085 1.00 36.47 216 TYR B CA 1
ATOM 4325 C C . TYR C 1 216 ? -72.044 128.241 283.010 1.00 29.18 216 TYR B C 1
ATOM 4326 O O . TYR C 1 216 ? -71.541 127.501 283.864 1.00 32.43 216 TYR B O 1
ATOM 4335 N N . SER C 1 217 ? -71.646 129.510 282.849 1.00 29.22 217 SER B N 1
ATOM 4336 C CA . SER C 1 217 ? -70.685 130.069 283.798 1.00 29.85 217 SER B CA 1
ATOM 4337 C C . SER C 1 217 ? -71.325 130.279 285.164 1.00 30.18 217 SER B C 1
ATOM 4338 O O . SER C 1 217 ? -70.659 130.102 286.193 1.00 32.69 217 SER B O 1
ATOM 4341 N N . LYS C 1 218 ? -72.631 130.516 285.194 1.00 33.07 218 LYS B N 1
ATOM 4342 C CA . LYS C 1 218 ? -73.380 130.616 286.445 1.00 37.46 218 LYS B CA 1
ATOM 4343 C C . LYS C 1 218 ? -73.302 129.283 287.112 1.00 42.89 218 LYS B C 1
ATOM 4344 O O . LYS C 1 218 ? -73.064 129.201 288.281 1.00 42.86 218 LYS B O 1
ATOM 4350 N N . LYS C 1 219 ? -73.542 128.225 286.351 1.00 40.44 219 LYS B N 1
ATOM 4351 C CA . LYS C 1 219 ? -73.455 126.871 286.899 1.00 35.74 219 LYS B CA 1
ATOM 4352 C C . LYS C 1 219 ? -72.049 126.570 287.396 1.00 31.80 219 LYS B C 1
ATOM 4353 O O . LYS C 1 219 ? -71.872 125.906 288.428 1.00 30.55 219 LYS B O 1
ATOM 4359 N N . ALA C 1 220 ? -71.032 127.019 286.656 1.00 35.07 220 ALA B N 1
ATOM 4360 C CA . ALA C 1 220 ? -69.653 126.772 287.068 1.00 28.06 220 ALA B CA 1
ATOM 4361 C C . ALA C 1 220 ? -69.359 127.429 288.409 1.00 30.59 220 ALA B C 1
ATOM 4362 O O . ALA C 1 220 ? -68.774 126.809 289.301 1.00 32.12 220 ALA B O 1
ATOM 4364 N N . LEU C 1 221 ? -69.734 128.699 288.550 1.00 28.97 221 LEU B N 1
ATOM 4365 C CA . LEU C 1 221 ? -69.528 129.397 289.815 1.00 33.40 221 LEU B CA 1
ATOM 4366 C C . LEU C 1 221 ? -70.225 128.671 290.960 1.00 32.78 221 LEU B C 1
ATOM 4367 O O . LEU C 1 221 ? -69.625 128.414 292.007 1.00 37.64 221 LEU B O 1
ATOM 4372 N N . GLU C 1 222 ? -71.488 128.303 290.769 1.00 31.29 222 GLU B N 1
ATOM 4373 C CA . GLU C 1 222 ? -72.183 127.552 291.809 1.00 36.02 222 GLU B CA 1
ATOM 4374 C C . GLU C 1 222 ? -71.452 126.253 292.152 1.00 41.92 222 GLU B C 1
ATOM 4375 O O . GLU C 1 222 ? -71.451 125.827 293.313 1.00 35.99 222 GLU B O 1
ATOM 4381 N N . SER C 1 223 ? -70.772 125.644 291.183 1.00 41.24 223 SER B N 1
ATOM 4382 C CA . SER C 1 223 ? -70.208 124.313 291.370 1.00 46.19 223 SER B CA 1
ATOM 4383 C C . SER C 1 223 ? -68.816 124.289 291.996 1.00 42.15 223 SER B C 1
ATOM 4384 O O . SER C 1 223 ? -68.304 123.197 292.260 1.00 40.42 223 SER B O 1
ATOM 4387 N N . THR C 1 224 ? -68.165 125.431 292.212 1.00 33.83 224 THR B N 1
ATOM 4388 C CA . THR C 1 224 ? -66.737 125.392 292.500 1.00 38.44 224 THR B CA 1
ATOM 4389 C C . THR C 1 224 ? -66.367 126.329 293.638 1.00 41.12 224 THR B C 1
ATOM 4390 O O . THR C 1 224 ? -67.084 127.284 293.953 1.00 41.75 224 THR B O 1
ATOM 4394 N N . ASN C 1 225 ? -65.215 126.033 294.246 1.00 39.58 225 ASN B N 1
ATOM 4395 C CA . ASN C 1 225 ? -64.523 126.951 295.143 1.00 36.51 225 ASN B CA 1
ATOM 4396 C C . ASN C 1 225 ? -63.082 127.159 294.690 1.00 39.82 225 ASN B C 1
ATOM 4397 O O . ASN C 1 225 ? -62.242 127.559 295.489 1.00 38.72 225 ASN B O 1
ATOM 4402 N N . ILE C 1 226 ? -62.792 126.912 293.416 1.00 35.87 226 ILE B N 1
ATOM 4403 C CA . ILE C 1 226 ? -61.440 126.969 292.876 1.00 37.31 226 ILE B CA 1
ATOM 4404 C C . ILE C 1 226 ? -61.274 128.274 292.100 1.00 40.34 226 ILE B C 1
ATOM 4405 O O . ILE C 1 226 ? -62.035 128.556 291.160 1.00 33.15 226 ILE B O 1
ATOM 4410 N N . LEU C 1 227 ? -60.267 129.066 292.492 1.00 39.70 227 LEU B N 1
ATOM 4411 C CA . LEU C 1 227 ? -60.078 130.398 291.919 1.00 39.60 227 LEU B CA 1
ATOM 4412 C C . LEU C 1 227 ? -59.989 130.353 290.400 1.00 34.71 227 LEU B C 1
ATOM 4413 O O . LEU C 1 227 ? -60.587 131.186 289.712 1.00 28.88 227 LEU B O 1
ATOM 4418 N N . ARG C 1 228 ? -59.234 129.393 289.861 1.00 35.74 228 ARG B N 1
ATOM 4419 C CA . ARG C 1 228 ? -59.017 129.353 288.419 1.00 31.70 228 ARG B CA 1
ATOM 4420 C C . ARG C 1 228 ? -60.341 129.262 287.673 1.00 28.99 228 ARG B C 1
ATOM 4421 O O . ARG C 1 228 ? -60.547 129.945 286.661 1.00 29.58 228 ARG B O 1
ATOM 4429 N N . PHE C 1 229 ? -61.255 128.424 288.161 1.00 27.97 229 PHE B N 1
ATOM 4430 C CA . PHE C 1 229 ? -62.543 128.277 287.496 1.00 30.80 229 PHE B CA 1
ATOM 4431 C C . PHE C 1 229 ? -63.416 129.508 287.704 1.00 31.21 229 PHE B C 1
ATOM 4432 O O . PHE C 1 229 ? -64.186 129.885 286.812 1.00 31.85 229 PHE B O 1
ATOM 4440 N N . GLN C 1 230 ? -63.281 130.167 288.860 1.00 29.16 230 GLN B N 1
ATOM 4441 C CA . GLN C 1 230 ? -64.038 131.389 289.108 1.00 25.76 230 GLN B CA 1
ATOM 4442 C C . GLN C 1 230 ? -63.556 132.513 288.199 1.00 28.63 230 GLN B C 1
ATOM 4443 O O . GLN C 1 230 ? -64.365 133.274 287.658 1.00 28.47 230 GLN B O 1
ATOM 4449 N N . VAL C 1 231 ? -62.238 132.602 287.997 1.00 30.54 231 VAL B N 1
ATOM 4450 C CA . VAL C 1 231 ? -61.665 133.607 287.105 1.00 24.15 231 VAL B CA 1
ATOM 4451 C C . VAL C 1 231 ? -62.234 133.470 285.698 1.00 23.68 231 VAL B C 1
ATOM 4452 O O . VAL C 1 231 ? -62.761 134.432 285.131 1.00 23.24 231 VAL B O 1
ATOM 4456 N N . PHE C 1 232 ? -62.166 132.269 285.120 1.00 26.71 232 PHE B N 1
ATOM 4457 C CA . PHE C 1 232 ? -62.613 132.159 283.735 1.00 26.43 232 PHE B CA 1
ATOM 4458 C C . PHE C 1 232 ? -64.129 132.231 283.612 1.00 27.19 232 PHE B C 1
ATOM 4459 O O . PHE C 1 232 ? -64.625 132.623 282.553 1.00 27.62 232 PHE B O 1
ATOM 4467 N N . SER C 1 233 ? -64.866 131.919 284.680 1.00 26.07 233 SER B N 1
ATOM 4468 C CA . SER C 1 233 ? -66.310 132.143 284.676 1.00 27.51 233 SER B CA 1
ATOM 4469 C C . SER C 1 233 ? -66.632 133.631 284.570 1.00 23.99 233 SER B C 1
ATOM 4470 O O . SER C 1 233 ? -67.413 134.052 283.701 1.00 26.98 233 SER B O 1
ATOM 4473 N N . TYR C 1 234 ? -66.053 134.446 285.456 1.00 24.95 234 TYR B N 1
ATOM 4474 C CA . TYR C 1 234 ? -66.317 135.881 285.388 1.00 30.82 234 TYR B CA 1
ATOM 4475 C C . TYR C 1 234 ? -65.790 136.481 284.088 1.00 24.63 234 TYR B C 1
ATOM 4476 O O . TYR C 1 234 ? -66.400 137.402 283.530 1.00 24.56 234 TYR B O 1
ATOM 4485 N N . LEU C 1 235 ? -64.643 135.997 283.610 1.00 22.47 235 LEU B N 1
ATOM 4486 C CA . LEU C 1 235 ? -64.144 136.454 282.312 1.00 23.91 235 LEU B CA 1
ATOM 4487 C C . LEU C 1 235 ? -65.156 136.180 281.203 1.00 22.29 235 LEU B C 1
ATOM 4488 O O . LEU C 1 235 ? -65.397 137.037 280.337 1.00 23.75 235 LEU B O 1
ATOM 4493 N N . THR C 1 236 ? -65.738 134.981 281.200 1.00 23.96 236 THR B N 1
ATOM 4494 C CA . THR C 1 236 ? -66.592 134.565 280.094 1.00 26.68 236 THR B CA 1
ATOM 4495 C C . THR C 1 236 ? -67.947 135.281 280.142 1.00 23.24 236 THR B C 1
ATOM 4496 O O . THR C 1 236 ? -68.444 135.762 279.114 1.00 25.94 236 THR B O 1
ATOM 4500 N N . ILE C 1 237 ? -68.546 135.368 281.329 1.00 24.67 237 ILE B N 1
ATOM 4501 C CA . ILE C 1 237 ? -69.755 136.169 281.525 1.00 24.29 237 ILE B CA 1
ATOM 4502 C C . ILE C 1 237 ? -69.523 137.591 281.043 1.00 27.70 237 ILE B C 1
ATOM 4503 O O . ILE C 1 237 ? -70.318 138.145 280.272 1.00 25.24 237 ILE B O 1
ATOM 4508 N N . GLY C 1 238 ? -68.430 138.213 281.503 1.00 22.71 238 GLY B N 1
ATOM 4509 C CA . GLY C 1 238 ? -68.143 139.573 281.074 1.00 21.51 238 GLY B CA 1
ATOM 4510 C C . GLY C 1 238 ? -67.987 139.677 279.572 1.00 25.78 238 GLY B C 1
ATOM 4511 O O . GLY C 1 238 ? -68.510 140.604 278.936 1.00 22.79 238 GLY B O 1
ATOM 4512 N N . ASN C 1 239 ? -67.244 138.742 278.976 1.00 25.00 239 ASN B N 1
ATOM 4513 C CA . ASN C 1 239 ? -67.058 138.802 277.533 1.00 21.15 239 ASN B CA 1
ATOM 4514 C C . ASN C 1 239 ? -68.407 138.729 276.815 1.00 22.59 239 ASN B C 1
ATOM 4515 O O . ASN C 1 239 ? -68.629 139.416 275.804 1.00 23.46 239 ASN B O 1
ATOM 4520 N N . SER C 1 240 ? -69.309 137.893 277.314 1.00 25.57 240 SER B N 1
ATOM 4521 C CA . SER C 1 240 ? -70.595 137.711 276.650 1.00 27.19 240 SER B CA 1
ATOM 4522 C C . SER C 1 240 ? -71.419 138.984 276.663 1.00 28.57 240 SER B C 1
ATOM 4523 O O . SER C 1 240 ? -72.391 139.089 275.913 1.00 30.66 240 SER B O 1
ATOM 4526 N N . LEU C 1 241 ? -71.064 139.942 277.508 1.00 25.72 241 LEU B N 1
ATOM 4527 C CA . LEU C 1 241 ? -71.798 141.196 277.627 1.00 31.23 241 LEU B CA 1
ATOM 4528 C C . LEU C 1 241 ? -71.137 142.339 276.868 1.00 31.48 241 LEU B C 1
ATOM 4529 O O . LEU C 1 241 ? -71.712 143.430 276.799 1.00 30.57 241 LEU B O 1
ATOM 4534 N N . LEU C 1 242 ? -69.981 142.074 276.240 1.00 24.44 242 LEU B N 1
ATOM 4535 C CA . LEU C 1 242 ? -69.113 143.101 275.666 1.00 32.58 242 LEU B CA 1
ATOM 4536 C C . LEU C 1 242 ? -69.834 144.025 274.706 1.00 34.98 242 LEU B C 1
ATOM 4537 O O . LEU C 1 242 ? -69.511 145.213 274.617 1.00 33.17 242 LEU B O 1
ATOM 4542 N N . PHE C 1 243 ? -70.738 143.486 273.905 1.00 26.87 243 PHE B N 1
ATOM 4543 C CA . PHE C 1 243 ? -71.308 144.307 272.850 1.00 28.60 243 PHE B CA 1
ATOM 4544 C C . PHE C 1 243 ? -72.571 145.035 273.282 1.00 37.79 243 PHE B C 1
ATOM 4545 O O . PHE C 1 243 ? -73.039 145.908 272.546 1.00 45.26 243 PHE B O 1
ATOM 4553 N N . SER C 1 244 ? -73.108 144.726 274.451 1.00 31.72 244 SER B N 1
ATOM 4554 C CA . SER C 1 244 ? -74.450 145.189 274.781 1.00 30.76 244 SER B CA 1
ATOM 4555 C C . SER C 1 244 ? -74.545 145.945 276.094 1.00 31.69 244 SER B C 1
ATOM 4556 O O . SER C 1 244 ? -75.346 146.881 276.198 1.00 30.25 244 SER B O 1
ATOM 4559 N N . ASN C 1 245 ? -73.787 145.542 277.114 1.00 29.10 245 ASN B N 1
ATOM 4560 C CA . ASN C 1 245 ? -73.982 146.038 278.475 1.00 25.07 245 ASN B CA 1
ATOM 4561 C C . ASN C 1 245 ? -72.605 146.393 279.020 1.00 29.08 245 ASN B C 1
ATOM 4562 O O . ASN C 1 245 ? -71.972 145.560 279.674 1.00 24.10 245 ASN B O 1
ATOM 4567 N N . TYR C 1 246 ? -72.142 147.611 278.730 1.00 26.21 246 TYR B N 1
ATOM 4568 C CA . TYR C 1 246 ? -70.803 147.999 279.164 1.00 27.42 246 TYR B CA 1
ATOM 4569 C C . TYR C 1 246 ? -70.656 147.845 280.676 1.00 24.11 246 TYR B C 1
ATOM 4570 O O . TYR C 1 246 ? -69.694 147.239 281.157 1.00 24.65 246 TYR B O 1
ATOM 4579 N N . GLU C 1 247 ? -71.622 148.370 281.440 1.00 25.15 247 GLU B N 1
ATOM 4580 C CA . GLU C 1 247 ? -71.491 148.403 282.894 1.00 24.46 247 GLU B CA 1
ATOM 4581 C C . GLU C 1 247 ? -71.427 147.005 283.489 1.00 30.13 247 GLU B C 1
ATOM 4582 O O . GLU C 1 247 ? -70.604 146.739 284.374 1.00 29.23 247 GLU B O 1
ATOM 4588 N N . LEU C 1 248 ? -72.293 146.098 283.028 1.00 28.08 248 LEU B N 1
ATOM 4589 C CA . LEU C 1 248 ? -72.296 144.751 283.589 1.00 28.83 248 LEU B CA 1
ATOM 4590 C C . LEU C 1 248 ? -71.072 143.958 283.150 1.00 24.63 248 LEU B C 1
ATOM 4591 O O . LEU C 1 248 ? -70.586 143.112 283.906 1.00 27.64 248 LEU B O 1
ATOM 4596 N N . ALA C 1 249 ? -70.588 144.178 281.922 1.00 27.07 249 ALA B N 1
ATOM 4597 C CA . ALA C 1 249 ? -69.337 143.553 281.507 1.00 21.54 249 ALA B CA 1
ATOM 4598 C C . ALA C 1 249 ? -68.202 144.021 282.405 1.00 24.84 249 ALA B C 1
ATOM 4599 O O . ALA C 1 249 ? -67.471 143.214 282.995 1.00 23.27 249 ALA B O 1
ATOM 4601 N N . GLN C 1 250 ? -68.076 145.334 282.555 1.00 21.52 250 GLN B N 1
ATOM 4602 C CA . GLN C 1 250 ? -67.048 145.876 283.432 1.00 30.60 250 GLN B CA 1
ATOM 4603 C C . GLN C 1 250 ? -67.198 145.354 284.858 1.00 25.84 250 GLN B C 1
ATOM 4604 O O . GLN C 1 250 ? -66.200 145.027 285.514 1.00 24.91 250 GLN B O 1
ATOM 4610 N N . GLU C 1 251 ? -68.435 145.244 285.351 1.00 25.81 251 GLU B N 1
ATOM 4611 C CA . GLU C 1 251 ? -68.633 144.722 286.702 1.00 30.09 251 GLU B CA 1
ATOM 4612 C C . GLU C 1 251 ? -68.060 143.319 286.837 1.00 28.10 251 GLU B C 1
ATOM 4613 O O . GLU C 1 251 ? -67.398 143.006 287.834 1.00 24.96 251 GLU B O 1
ATOM 4619 N N . ASN C 1 252 ? -68.295 142.457 285.841 1.00 23.40 252 ASN B N 1
ATOM 4620 C CA . ASN C 1 252 ? -67.779 141.092 285.912 1.00 25.21 252 ASN B CA 1
ATOM 4621 C C . ASN C 1 252 ? -66.252 141.068 285.898 1.00 27.36 252 ASN B C 1
ATOM 4622 O O . ASN C 1 252 ? -65.628 140.314 286.671 1.00 22.84 252 ASN B O 1
ATOM 4627 N N . PHE C 1 253 ? -65.636 141.901 285.045 1.00 22.10 253 PHE B N 1
ATOM 4628 C CA . PHE C 1 253 ? -64.175 141.980 285.003 1.00 21.91 253 PHE B CA 1
ATOM 4629 C C . PHE C 1 253 ? -63.599 142.573 286.289 1.00 26.25 253 PHE B C 1
ATOM 4630 O O . PHE C 1 253 ? -62.530 142.150 286.748 1.00 24.99 253 PHE B O 1
ATOM 4638 N N . LEU C 1 254 ? -64.277 143.574 286.867 1.00 22.36 254 LEU B N 1
ATOM 4639 C CA . LEU C 1 254 ? -63.815 144.166 288.123 1.00 28.68 254 LEU B CA 1
ATOM 4640 C C . LEU C 1 254 ? -63.947 143.182 289.282 1.00 33.03 254 LEU B C 1
ATOM 4641 O O . LEU C 1 254 ? -63.096 143.146 290.184 1.00 29.93 254 LEU B O 1
ATOM 4646 N N . LYS C 1 255 ? -65.001 142.371 289.278 1.00 30.19 255 LYS B N 1
ATOM 4647 C CA . LYS C 1 255 ? -65.057 141.254 290.212 1.00 26.04 255 LYS B CA 1
ATOM 4648 C C . LYS C 1 255 ? -63.856 140.331 290.031 1.00 25.45 255 LYS B C 1
ATOM 4649 O O . LYS C 1 255 ? -63.232 139.901 291.012 1.00 25.31 255 LYS B O 1
ATOM 4655 N N . GLY C 1 256 ? -63.507 140.031 288.799 1.00 26.61 256 GLY B N 1
ATOM 4656 C CA . GLY C 1 256 ? -62.350 139.214 288.507 1.00 32.13 256 GLY B CA 1
ATOM 4657 C C . GLY C 1 256 ? -61.069 139.816 289.071 1.00 30.00 256 GLY B C 1
ATOM 4658 O O . GLY C 1 256 ? -60.280 139.138 289.660 1.00 29.75 256 GLY B O 1
ATOM 4659 N N . LEU C 1 257 ? -60.899 141.113 288.890 1.00 23.19 257 LEU B N 1
ATOM 4660 C CA . LEU C 1 257 ? -59.750 141.802 289.419 1.00 30.45 257 LEU B CA 1
ATOM 4661 C C . LEU C 1 257 ? -59.725 141.628 290.940 1.00 36.14 257 LEU B C 1
ATOM 4662 O O . LEU C 1 257 ? -58.721 141.336 291.493 1.00 34.37 257 LEU B O 1
ATOM 4667 N N . SER C 1 258 ? -60.856 141.843 291.580 1.00 30.15 258 SER B N 1
ATOM 4668 C CA . SER C 1 258 ? -60.997 141.723 293.008 1.00 33.78 258 SER B CA 1
ATOM 4669 C C . SER C 1 258 ? -60.540 140.375 293.545 1.00 35.99 258 SER B C 1
ATOM 4670 O O . SER C 1 258 ? -59.824 140.314 294.504 1.00 32.61 258 SER B O 1
ATOM 4673 N N . ILE C 1 259 ? -60.958 139.294 292.906 1.00 30.76 259 ILE B N 1
ATOM 4674 C CA . ILE C 1 259 ? -60.561 137.987 293.361 1.00 30.71 259 ILE B CA 1
ATOM 4675 C C . ILE C 1 259 ? -59.162 137.585 292.967 1.00 33.15 259 ILE B C 1
ATOM 4676 O O . ILE C 1 259 ? -58.684 136.615 293.448 1.00 29.97 259 ILE B O 1
ATOM 4681 N N . SER C 1 260 ? -58.530 138.360 292.095 1.00 35.35 260 SER B N 1
ATOM 4682 C CA . SER C 1 260 ? -57.185 138.093 291.588 1.00 35.32 260 SER B CA 1
ATOM 4683 C C . SER C 1 260 ? -56.116 139.000 292.197 1.00 41.07 260 SER B C 1
ATOM 4684 O O . SER C 1 260 ? -55.054 139.175 291.593 1.00 47.86 260 SER B O 1
ATOM 4687 N N . VAL C 1 261 ? -56.368 139.612 293.357 1.00 41.75 261 VAL B N 1
ATOM 4688 C CA . VAL C 1 261 ? -55.417 140.616 293.838 1.00 52.35 261 VAL B CA 1
ATOM 4689 C C . VAL C 1 261 ? -54.074 139.980 294.167 1.00 48.28 261 VAL B C 1
ATOM 4690 O O . VAL C 1 261 ? -53.020 140.602 293.989 1.00 55.97 261 VAL B O 1
ATOM 4694 N N . GLN C 1 262 ? -54.079 138.738 294.635 1.00 42.47 262 GLN B N 1
ATOM 4695 C CA . GLN C 1 262 ? -52.842 138.056 294.985 1.00 50.49 262 GLN B CA 1
ATOM 4696 C C . GLN C 1 262 ? -52.374 137.113 293.884 1.00 45.04 262 GLN B C 1
ATOM 4697 O O . GLN C 1 262 ? -51.687 136.124 294.161 1.00 46.12 262 GLN B O 1
ATOM 4703 N N . ASN C 1 263 ? -52.737 137.401 292.632 1.00 40.73 263 ASN B N 1
ATOM 4704 C CA . ASN C 1 263 ? -52.369 136.537 291.510 1.00 41.34 263 ASN B CA 1
ATOM 4705 C C . ASN C 1 263 ? -52.260 137.423 290.271 1.00 41.45 263 ASN B C 1
ATOM 4706 O O . ASN C 1 263 ? -53.278 137.765 289.661 1.00 35.37 263 ASN B O 1
ATOM 4711 N N . GLU C 1 264 ? -51.028 137.801 289.915 1.00 34.91 264 GLU B N 1
ATOM 4712 C CA . GLU C 1 264 ? -50.830 138.808 288.876 1.00 42.70 264 GLU B CA 1
ATOM 4713 C C . GLU C 1 264 ? -51.204 138.283 287.497 1.00 33.85 264 GLU B C 1
ATOM 4714 O O . GLU C 1 264 ? -51.700 139.049 286.663 1.00 35.35 264 GLU B O 1
ATOM 4720 N N . ASN C 1 265 ? -51.001 136.988 287.250 1.00 31.55 265 ASN B N 1
ATOM 4721 C CA . ASN C 1 265 ? -51.382 136.405 285.965 1.00 38.86 265 ASN B CA 1
ATOM 4722 C C . ASN C 1 265 ? -52.891 136.502 285.720 1.00 33.78 265 ASN B C 1
ATOM 4723 O O . ASN C 1 265 ? -53.328 136.832 284.613 1.00 31.50 265 ASN B O 1
ATOM 4728 N N . TYR C 1 266 ? -53.707 136.177 286.728 1.00 29.88 266 TYR B N 1
ATOM 4729 C CA . TYR C 1 266 ? -55.153 136.349 286.576 1.00 29.27 266 TYR B CA 1
ATOM 4730 C C . TYR C 1 266 ? -55.516 137.821 286.513 1.00 31.23 266 TYR B C 1
ATOM 4731 O O . TYR C 1 266 ? -56.450 138.210 285.798 1.00 27.38 266 TYR B O 1
ATOM 4740 N N . ASN C 1 267 ? -54.798 138.652 287.273 1.00 27.57 267 ASN B N 1
ATOM 4741 C CA . ASN C 1 267 ? -55.056 140.084 287.245 1.00 31.39 267 ASN B CA 1
ATOM 4742 C C . ASN C 1 267 ? -54.842 140.645 285.850 1.00 27.56 267 ASN B C 1
ATOM 4743 O O . ASN C 1 267 ? -55.630 141.473 285.384 1.00 28.09 267 ASN B O 1
ATOM 4756 N N . ILE C 1 269 ? -55.131 139.066 283.019 1.00 27.90 269 ILE B N 1
ATOM 4757 C CA . ILE C 1 269 ? -56.202 138.633 282.123 1.00 23.90 269 ILE B CA 1
ATOM 4758 C C . ILE C 1 269 ? -57.390 139.591 282.230 1.00 21.47 269 ILE B C 1
ATOM 4759 O O . ILE C 1 269 ? -57.954 140.014 281.217 1.00 22.60 269 ILE B O 1
ATOM 4764 N N . PHE C 1 270 ? -57.725 140.023 283.446 1.00 21.72 270 PHE B N 1
ATOM 4765 C CA . PHE C 1 270 ? -58.834 140.961 283.566 1.00 21.53 270 PHE B CA 1
ATOM 4766 C C . PHE C 1 270 ? -58.469 142.364 283.083 1.00 25.65 270 PHE B C 1
ATOM 4767 O O . PHE C 1 270 ? -59.339 143.068 282.558 1.00 21.79 270 PHE B O 1
ATOM 4775 N N . GLN C 1 271 ? -57.203 142.787 283.210 1.00 26.25 271 GLN B N 1
ATOM 4776 C CA . GLN C 1 271 ? -56.811 144.037 282.556 1.00 21.18 271 GLN B CA 1
ATOM 4777 C C . GLN C 1 271 ? -56.986 143.933 281.045 1.00 20.78 271 GLN B C 1
ATOM 4778 O O . GLN C 1 271 ? -57.458 144.875 280.410 1.00 21.67 271 GLN B O 1
ATOM 4784 N N . GLN C 1 272 ? -56.619 142.787 280.457 1.00 20.95 272 GLN B N 1
ATOM 4785 C CA . GLN C 1 272 ? -56.793 142.612 279.021 1.00 21.75 272 GLN B CA 1
ATOM 4786 C C . GLN C 1 272 ? -58.267 142.612 278.629 1.00 24.89 272 GLN B C 1
ATOM 4787 O O . GLN C 1 272 ? -58.627 143.107 277.545 1.00 19.80 272 GLN B O 1
ATOM 4793 N N . ALA C 1 273 ? -59.129 142.079 279.497 1.00 24.50 273 ALA B N 1
ATOM 4794 C CA . ALA C 1 273 ? -60.559 142.050 279.198 1.00 21.96 273 ALA B CA 1
ATOM 4795 C C . ALA C 1 273 ? -61.168 143.451 279.242 1.00 27.61 273 ALA B C 1
ATOM 4796 O O . ALA C 1 273 ? -61.988 143.796 278.389 1.00 19.95 273 ALA B O 1
ATOM 4798 N N . LEU C 1 274 ? -60.798 144.266 280.240 1.00 24.09 274 LEU B N 1
ATOM 4799 C CA . LEU C 1 274 ? -61.284 145.646 280.303 1.00 20.25 274 LEU B CA 1
ATOM 4800 C C . LEU C 1 274 ? -60.709 146.492 279.179 1.00 21.78 274 LEU B C 1
ATOM 4801 O O . LEU C 1 274 ? -61.363 147.425 278.697 1.00 23.37 274 LEU B O 1
ATOM 4806 N N . CYS C 1 275 ? -59.478 146.205 278.772 1.00 22.82 275 CYS B N 1
ATOM 4807 C CA . CYS C 1 275 ? -58.878 146.932 277.662 1.00 20.38 275 CYS B CA 1
ATOM 4808 C C . CYS C 1 275 ? -59.675 146.714 276.376 1.00 22.04 275 CYS B C 1
ATOM 4809 O O . CYS C 1 275 ? -60.000 147.671 275.655 1.00 19.32 275 CYS B O 1
ATOM 4812 N N . PHE C 1 276 ? -60.010 145.455 276.082 1.00 22.25 276 PHE B N 1
ATOM 4813 C CA . PHE C 1 276 ? -60.790 145.161 274.887 1.00 23.12 276 PHE B CA 1
ATOM 4814 C C . PHE C 1 276 ? -62.192 145.752 274.999 1.00 19.04 276 PHE B C 1
ATOM 4815 O O . PHE C 1 276 ? -62.690 146.326 274.036 1.00 19.94 276 PHE B O 1
ATOM 4823 N N . LEU C 1 277 ? -62.823 145.654 276.179 1.00 23.05 277 LEU B N 1
ATOM 4824 C CA . LEU C 1 277 ? -64.135 146.266 276.379 1.00 24.61 277 LEU B CA 1
ATOM 4825 C C . LEU C 1 277 ? -64.100 147.754 276.052 1.00 24.09 277 LEU B C 1
ATOM 4826 O O . LEU C 1 277 ? -64.965 148.274 275.338 1.00 21.96 277 LEU B O 1
ATOM 4831 N N . ASN C 1 278 ? -63.091 148.464 276.557 1.00 26.01 278 ASN B N 1
ATOM 4832 C CA . ASN C 1 278 ? -63.093 149.904 276.346 1.00 23.31 278 ASN B CA 1
ATOM 4833 C C . ASN C 1 278 ? -62.761 150.258 274.898 1.00 24.68 278 ASN B C 1
ATOM 4834 O O . ASN C 1 278 ? -63.278 151.254 274.371 1.00 23.37 278 ASN B O 1
ATOM 4839 N N . ASN C 1 279 ? -61.966 149.429 274.215 1.00 19.12 279 ASN B N 1
ATOM 4840 C CA . ASN C 1 279 ? -61.763 149.672 272.789 1.00 22.15 279 ASN B CA 1
ATOM 4841 C C . ASN C 1 279 ? -63.042 149.424 272.007 1.00 23.28 279 ASN B C 1
ATOM 4842 O O . ASN C 1 279 ? -63.387 150.213 271.124 1.00 22.66 279 ASN B O 1
ATOM 4847 N N . VAL C 1 280 ? -63.778 148.361 272.337 1.00 22.05 280 VAL B N 1
ATOM 4848 C CA . VAL C 1 280 ? -65.039 148.104 271.642 1.00 24.03 280 VAL B CA 1
ATOM 4849 C C . VAL C 1 280 ? -65.976 149.292 271.784 1.00 25.27 280 VAL B C 1
ATOM 4850 O O . VAL C 1 280 ? -66.612 149.722 270.815 1.00 24.04 280 VAL B O 1
ATOM 4854 N N . TRP C 1 281 ? -66.041 149.871 272.974 1.00 23.07 281 TRP B N 1
ATOM 4855 C CA . TRP C 1 281 ? -66.896 151.028 273.221 1.00 24.14 281 TRP B CA 1
ATOM 4856 C C . TRP C 1 281 ? -66.218 152.349 272.883 1.00 31.40 281 TRP B C 1
ATOM 4857 O O . TRP C 1 281 ? -66.823 153.409 273.093 1.00 26.33 281 TRP B O 1
ATOM 4868 N N . ARG C 1 282 ? -65.000 152.297 272.331 1.00 23.98 282 ARG B N 1
ATOM 4869 C CA . ARG C 1 282 ? -64.257 153.467 271.858 1.00 24.87 282 ARG B CA 1
ATOM 4870 C C . ARG C 1 282 ? -64.170 154.551 272.933 1.00 28.12 282 ARG B C 1
ATOM 4871 O O . ARG C 1 282 ? -64.360 155.744 272.681 1.00 27.23 282 ARG B O 1
ATOM 4879 N N . LYS C 1 283 ? -63.838 154.115 274.142 1.00 22.60 283 LYS B N 1
ATOM 4880 C CA . LYS C 1 283 ? -63.617 154.980 275.290 1.00 24.04 283 LYS B CA 1
ATOM 4881 C C . LYS C 1 283 ? -62.131 155.166 275.545 1.00 26.24 283 LYS B C 1
ATOM 4882 O O . LYS C 1 283 ? -61.297 154.375 275.111 1.00 25.36 283 LYS B O 1
ATOM 4888 N N . GLU C 1 284 ? -61.808 156.212 276.295 1.00 26.43 284 GLU B N 1
ATOM 4889 C CA . GLU C 1 284 ? -60.443 156.354 276.770 1.00 32.07 284 GLU B CA 1
ATOM 4890 C C . GLU C 1 284 ? -60.068 155.093 277.527 1.00 29.52 284 GLU B C 1
ATOM 4891 O O . GLU C 1 284 ? -60.892 154.505 278.236 1.00 29.95 284 GLU B O 1
ATOM 4897 N N . ASN C 1 285 ? -58.836 154.644 277.340 1.00 25.26 285 ASN B N 1
ATOM 4898 C CA . ASN C 1 285 ? -58.479 153.273 277.702 1.00 32.28 285 ASN B CA 1
ATOM 4899 C C . ASN C 1 285 ? -57.190 153.238 278.515 1.00 29.25 285 ASN B C 1
ATOM 4900 O O . ASN C 1 285 ? -56.098 153.168 277.942 1.00 24.40 285 ASN B O 1
ATOM 4905 N N . LYS C 1 286 ? -57.322 153.232 279.848 1.00 29.63 286 LYS B N 1
ATOM 4906 C CA . LYS C 1 286 ? -56.161 153.148 280.720 1.00 31.03 286 LYS B CA 1
ATOM 4907 C C . LYS C 1 286 ? -55.601 151.739 280.824 1.00 26.19 286 LYS B C 1
ATOM 4908 O O . LYS C 1 286 ? -54.562 151.547 281.463 1.00 28.85 286 LYS B O 1
ATOM 4914 N N . TRP C 1 287 ? -56.261 150.746 280.240 1.00 21.14 287 TRP B N 1
ATOM 4915 C CA . TRP C 1 287 ? -55.872 149.364 280.467 1.00 25.26 287 TRP B CA 1
ATOM 4916 C C . TRP C 1 287 ? -54.873 148.860 279.432 1.00 25.74 287 TRP B C 1
ATOM 4917 O O . TRP C 1 287 ? -54.448 147.708 279.517 1.00 21.69 287 TRP B O 1
ATOM 4928 N N . ILE C 1 288 ? -54.487 149.696 278.471 1.00 25.05 288 ILE B N 1
ATOM 4929 C CA . ILE C 1 288 ? -53.553 149.258 277.437 1.00 28.73 288 ILE B CA 1
ATOM 4930 C C . ILE C 1 288 ? -52.235 148.864 278.087 1.00 29.39 288 ILE B C 1
ATOM 4931 O O . ILE C 1 288 ? -51.749 149.535 279.003 1.00 24.40 288 ILE B O 1
ATOM 4936 N N . ASN C 1 289 ? -51.646 147.774 277.615 1.00 25.07 289 ASN B N 1
ATOM 4937 C CA . ASN C 1 289 ? -50.327 147.353 278.073 1.00 30.81 289 ASN B CA 1
ATOM 4938 C C . ASN C 1 289 ? -49.328 147.751 276.988 1.00 27.24 289 ASN B C 1
ATOM 4939 O O . ASN C 1 289 ? -49.152 147.038 275.997 1.00 30.40 289 ASN B O 1
ATOM 4944 N N . PHE C 1 290 ? -48.665 148.895 277.188 1.00 26.60 290 PHE B N 1
ATOM 4945 C CA . PHE C 1 290 ? -47.679 149.409 276.246 1.00 32.01 290 PHE B CA 1
ATOM 4946 C C . PHE C 1 290 ? -46.300 148.771 276.415 1.00 38.14 290 PHE B C 1
ATOM 4947 O O . PHE C 1 290 ? -45.387 149.107 275.655 1.00 38.43 290 PHE B O 1
ATOM 4955 N N . GLU C 1 291 ? -46.110 147.895 277.403 1.00 24.26 291 GLU B N 1
ATOM 4956 C CA . GLU C 1 291 ? -44.839 147.210 277.601 1.00 25.09 291 GLU B CA 1
ATOM 4957 C C . GLU C 1 291 ? -44.924 145.739 277.214 1.00 27.55 291 GLU B C 1
ATOM 4958 O O . GLU C 1 291 ? -44.241 144.894 277.797 1.00 31.76 291 GLU B O 1
ATOM 4964 N N . SER C 1 292 ? -45.744 145.421 276.223 1.00 32.52 292 SER B N 1
ATOM 4965 C CA . SER C 1 292 ? -45.989 144.047 275.820 1.00 32.59 292 SER B CA 1
ATOM 4966 C C . SER C 1 292 ? -45.745 143.903 274.325 1.00 34.11 292 SER B C 1
ATOM 4967 O O . SER C 1 292 ? -46.090 144.797 273.547 1.00 36.12 292 SER B O 1
ATOM 4970 N N . ASP C 1 293 ? -45.175 142.771 273.916 1.00 29.42 293 ASP B N 1
ATOM 4971 C CA . ASP C 1 293 ? -45.128 142.436 272.495 1.00 29.27 293 ASP B CA 1
ATOM 4972 C C . ASP C 1 293 ? -45.976 141.217 272.143 1.00 32.03 293 ASP B C 1
ATOM 4973 O O . ASP C 1 293 ? -45.777 140.612 271.081 1.00 28.58 293 ASP B O 1
ATOM 4978 N N . SER C 1 294 ? -46.956 140.874 272.981 1.00 30.61 294 SER B N 1
ATOM 4979 C CA . SER C 1 294 ? -47.930 139.852 272.597 1.00 29.72 294 SER B CA 1
ATOM 4980 C C . SER C 1 294 ? -48.875 140.376 271.521 1.00 28.56 294 SER B C 1
ATOM 4981 O O . SER C 1 294 ? -49.151 141.575 271.437 1.00 26.01 294 SER B O 1
ATOM 4984 N N . ILE C 1 295 ? -49.372 139.453 270.680 1.00 24.85 295 ILE B N 1
ATOM 4985 C CA . ILE C 1 295 ? -50.412 139.796 269.715 1.00 29.67 295 ILE B CA 1
ATOM 4986 C C . ILE C 1 295 ? -51.582 140.436 270.434 1.00 24.45 295 ILE B C 1
ATOM 4987 O O . ILE C 1 295 ? -52.105 141.475 270.017 1.00 23.90 295 ILE B O 1
ATOM 5000 N N . ASP C 1 297 ? -51.885 142.164 273.187 1.00 24.57 297 ASP B N 1
ATOM 5001 C CA . ASP C 1 297 ? -51.756 143.529 273.700 1.00 24.91 297 ASP B CA 1
ATOM 5002 C C . ASP C 1 297 ? -51.452 144.540 272.604 1.00 29.43 297 ASP B C 1
ATOM 5003 O O . ASP C 1 297 ? -52.002 145.644 272.619 1.00 27.38 297 ASP B O 1
ATOM 5008 N N . LEU C 1 298 ? -50.573 144.197 271.659 1.00 24.61 298 LEU B N 1
ATOM 5009 C CA . LEU C 1 298 ? -50.334 145.078 270.513 1.00 28.12 298 LEU B CA 1
ATOM 5010 C C . LEU C 1 298 ? -51.623 145.401 269.771 1.00 26.71 298 LEU B C 1
ATOM 5011 O O . LEU C 1 298 ? -51.853 146.557 269.390 1.00 26.03 298 LEU B O 1
ATOM 5016 N N . GLN C 1 299 ? -52.474 144.393 269.544 1.00 27.18 299 GLN B N 1
ATOM 5017 C CA . GLN C 1 299 ? -53.711 144.640 268.809 1.00 27.88 299 GLN B CA 1
ATOM 5018 C C . GLN C 1 299 ? -54.518 145.752 269.459 1.00 24.60 299 GLN B C 1
ATOM 5019 O O . GLN C 1 299 ? -55.037 146.637 268.767 1.00 21.93 299 GLN B O 1
ATOM 5025 N N . GLU C 1 300 ? -54.623 145.732 270.792 1.00 21.16 300 GLU B N 1
ATOM 5026 C CA . GLU C 1 300 ? -55.442 146.724 271.476 1.00 26.69 300 GLU B CA 1
ATOM 5027 C C . GLU C 1 300 ? -54.780 148.095 271.501 1.00 30.31 300 GLU B C 1
ATOM 5028 O O . GLU C 1 300 ? -55.482 149.114 271.543 1.00 25.19 300 GLU B O 1
ATOM 5034 N N . GLN C 1 301 ? -53.446 148.151 271.476 1.00 25.93 301 GLN B N 1
ATOM 5035 C CA . GLN C 1 301 ? -52.793 149.425 271.216 1.00 22.45 301 GLN B CA 1
ATOM 5036 C C . GLN C 1 301 ? -53.293 149.999 269.900 1.00 26.43 301 GLN B C 1
ATOM 5037 O O . GLN C 1 301 ? -53.762 151.142 269.841 1.00 25.55 301 GLN B O 1
ATOM 5043 N N . ALA C 1 302 ? -53.247 149.193 268.836 1.00 23.12 302 ALA B N 1
ATOM 5044 C CA . ALA C 1 302 ? -53.648 149.679 267.523 1.00 26.55 302 ALA B CA 1
ATOM 5045 C C . ALA C 1 302 ? -55.117 150.074 267.512 1.00 26.21 302 ALA B C 1
ATOM 5046 O O . ALA C 1 302 ? -55.489 151.117 266.966 1.00 27.00 302 ALA B O 1
ATOM 5048 N N . HIS C 1 303 ? -55.969 149.226 268.099 1.00 23.71 303 HIS B N 1
ATOM 5049 C CA . HIS C 1 303 ? -57.402 149.489 268.117 1.00 25.10 303 HIS B CA 1
ATOM 5050 C C . HIS C 1 303 ? -57.691 150.826 268.789 1.00 27.24 303 HIS B C 1
ATOM 5051 O O . HIS C 1 303 ? -58.506 151.619 268.293 1.00 23.09 303 HIS B O 1
ATOM 5058 N N . CYS C 1 304 ? -57.002 151.106 269.905 1.00 22.43 304 CYS B N 1
ATOM 5059 C CA . CYS C 1 304 ? -57.165 152.386 270.595 1.00 26.44 304 CYS B CA 1
ATOM 5060 C C . CYS C 1 304 ? -56.656 153.548 269.742 1.00 29.45 304 CYS B C 1
ATOM 5061 O O . CYS C 1 304 ? -57.348 154.561 269.590 1.00 28.36 304 CYS B O 1
ATOM 5064 N N . PHE C 1 305 ? -55.441 153.425 269.184 1.00 29.09 305 PHE B N 1
ATOM 5065 C CA . PHE C 1 305 ? -54.922 154.480 268.307 1.00 27.41 305 PHE B CA 1
ATOM 5066 C C . PHE C 1 305 ? -55.898 154.787 267.174 1.00 32.28 305 PHE B C 1
ATOM 5067 O O . PHE C 1 305 ? -56.118 155.956 266.828 1.00 31.68 305 PHE B O 1
ATOM 5075 N N . ILE C 1 306 ? -56.485 153.746 266.579 1.00 25.31 306 ILE B N 1
ATOM 5076 C CA . ILE C 1 306 ? -57.432 153.950 265.490 1.00 37.53 306 ILE B CA 1
ATOM 5077 C C . ILE C 1 306 ? -58.681 154.661 265.993 1.00 36.39 306 ILE B C 1
ATOM 5078 O O . ILE C 1 306 ? -59.206 155.562 265.324 1.00 33.60 306 ILE B O 1
ATOM 5083 N N . ASN C 1 307 ? -59.187 154.260 267.169 1.00 28.78 307 ASN B N 1
ATOM 5084 C CA . ASN C 1 307 ? -60.386 154.896 267.710 1.00 24.93 307 ASN B CA 1
ATOM 5085 C C . ASN C 1 307 ? -60.192 156.393 267.874 1.00 27.89 307 ASN B C 1
ATOM 5086 O O . ASN C 1 307 ? -61.156 157.154 267.771 1.00 30.80 307 ASN B O 1
ATOM 5091 N N . PHE C 1 308 ? -58.972 156.834 268.184 1.00 29.70 308 PHE B N 1
ATOM 5092 C CA . PHE C 1 308 ? -58.719 158.241 268.472 1.00 27.54 308 PHE B CA 1
ATOM 5093 C C . PHE C 1 308 ? -57.969 158.939 267.339 1.00 31.08 308 PHE B C 1
ATOM 5094 O O . PHE C 1 308 ? -57.301 159.950 267.571 1.00 35.75 308 PHE B O 1
ATOM 5102 N N . ASN C 1 309 ? -58.088 158.425 266.116 1.00 35.65 309 ASN B N 1
ATOM 5103 C CA . ASN C 1 309 ? -57.553 159.081 264.919 1.00 41.62 309 ASN B CA 1
ATOM 5104 C C . ASN C 1 309 ? -56.045 159.295 265.010 1.00 45.29 309 ASN B C 1
ATOM 5105 O O . ASN C 1 309 ? -55.516 160.261 264.456 1.00 56.04 309 ASN B O 1
ATOM 5110 N N . GLU C 1 310 ? -55.347 158.419 265.727 1.00 40.78 310 GLU B N 1
ATOM 5111 C CA . GLU C 1 310 ? -53.883 158.437 265.756 1.00 37.95 310 GLU B CA 1
ATOM 5112 C C . GLU C 1 310 ? -53.361 157.432 264.731 1.00 33.36 310 GLU B C 1
ATOM 5113 O O . GLU C 1 310 ? -52.781 156.396 265.044 1.00 37.06 310 GLU B O 1
ATOM 5119 N N . ASN C 1 311 ? -53.591 157.769 263.464 1.00 35.38 311 ASN B N 1
ATOM 5120 C CA . ASN C 1 311 ? -53.462 156.766 262.411 1.00 34.47 311 ASN B CA 1
ATOM 5121 C C . ASN C 1 311 ? -52.005 156.376 262.166 1.00 35.56 311 ASN B C 1
ATOM 5122 O O . ASN C 1 311 ? -51.708 155.198 261.926 1.00 34.34 311 ASN B O 1
ATOM 5127 N N . SER C 1 312 ? -51.080 157.331 262.242 1.00 39.04 312 SER B N 1
ATOM 5128 C CA . SER C 1 312 ? -49.678 156.970 262.041 1.00 42.15 312 SER B CA 1
ATOM 5129 C C . SER C 1 312 ? -49.174 156.074 263.171 1.00 41.82 312 SER B C 1
ATOM 5130 O O . SER C 1 312 ? -48.417 155.126 262.928 1.00 43.84 312 SER B O 1
ATOM 5133 N N . LYS C 1 313 ? -49.609 156.330 264.407 1.00 36.21 313 LYS B N 1
ATOM 5134 C CA . LYS C 1 313 ? -49.216 155.459 265.514 1.00 41.00 313 LYS B CA 1
ATOM 5135 C C . LYS C 1 313 ? -49.829 154.069 265.373 1.00 38.55 313 LYS B C 1
ATOM 5136 O O . LYS C 1 313 ? -49.196 153.066 265.719 1.00 35.32 313 LYS B O 1
ATOM 5142 N N . ALA C 1 314 ? -51.063 153.989 264.865 1.00 37.40 314 ALA B N 1
ATOM 5143 C CA . ALA C 1 314 ? -51.684 152.691 264.645 1.00 32.07 314 ALA B CA 1
ATOM 5144 C C . ALA C 1 314 ? -50.921 151.879 263.612 1.00 39.37 314 ALA B C 1
ATOM 5145 O O . ALA C 1 314 ? -50.725 150.672 263.783 1.00 34.10 314 ALA B O 1
ATOM 5147 N N . LYS C 1 315 ? -50.508 152.519 262.514 1.00 39.10 315 LYS B N 1
ATOM 5148 C CA . LYS C 1 315 ? -49.765 151.793 261.490 1.00 36.38 315 LYS B CA 1
ATOM 5149 C C . LYS C 1 315 ? -48.432 151.281 262.028 1.00 29.12 315 LYS B C 1
ATOM 5150 O O . LYS C 1 315 ? -48.007 150.171 261.688 1.00 38.91 315 LYS B O 1
ATOM 5156 N N . GLU C 1 316 ? -47.748 152.091 262.839 1.00 37.17 316 GLU B N 1
ATOM 5157 C CA . GLU C 1 316 ? -46.534 151.635 263.517 1.00 47.47 316 GLU B CA 1
ATOM 5158 C C . GLU C 1 316 ? -46.774 150.325 264.255 1.00 47.99 316 GLU B C 1
ATOM 5159 O O . GLU C 1 316 ? -45.977 149.386 264.160 1.00 40.82 316 GLU B O 1
ATOM 5165 N N . VAL C 1 317 ? -47.870 150.252 265.011 1.00 42.44 317 VAL B N 1
ATOM 5166 C CA . VAL C 1 317 ? -48.172 149.029 265.748 1.00 39.94 317 VAL B CA 1
ATOM 5167 C C . VAL C 1 317 ? -48.497 147.891 264.792 1.00 36.93 317 VAL B C 1
ATOM 5168 O O . VAL C 1 317 ? -48.033 146.758 264.972 1.00 33.26 317 VAL B O 1
ATOM 5172 N N . LEU C 1 318 ? -49.317 148.164 263.771 1.00 27.09 318 LEU B N 1
ATOM 5173 C CA . LEU C 1 318 ? -49.705 147.102 262.862 1.00 29.22 318 LEU B CA 1
ATOM 5174 C C . LEU C 1 318 ? -48.528 146.644 262.000 1.00 34.02 318 LEU B C 1
ATOM 5175 O O . LEU C 1 318 ? -48.542 145.505 261.523 1.00 32.00 318 LEU B O 1
ATOM 5180 N N . ASP C 1 319 ? -47.521 147.507 261.805 1.00 38.63 319 ASP B N 1
ATOM 5181 C CA . ASP C 1 319 ? -46.268 147.083 261.178 1.00 48.46 319 ASP B CA 1
ATOM 5182 C C . ASP C 1 319 ? -45.579 145.997 261.997 1.00 44.14 319 ASP B C 1
ATOM 5183 O O . ASP C 1 319 ? -45.017 145.051 261.433 1.00 48.49 319 ASP B O 1
ATOM 5188 N N . LYS C 1 320 ? -45.605 146.119 263.333 1.00 43.29 320 LYS B N 1
ATOM 5189 C CA . LYS C 1 320 ? -44.966 145.109 264.181 1.00 44.58 320 LYS B CA 1
ATOM 5190 C C . LYS C 1 320 ? -45.773 143.816 264.203 1.00 48.46 320 LYS B C 1
ATOM 5191 O O . LYS C 1 320 ? -45.203 142.719 264.233 1.00 49.99 320 LYS B O 1
ATOM 5197 N N . LEU C 1 321 ? -47.107 143.921 264.207 1.00 36.77 321 LEU B N 1
ATOM 5198 C CA . LEU C 1 321 ? -47.929 142.720 264.115 1.00 32.86 321 LEU B CA 1
ATOM 5199 C C . LEU C 1 321 ? -47.736 142.005 262.784 1.00 35.80 321 LEU B C 1
ATOM 5200 O O . LEU C 1 321 ? -47.864 140.777 262.715 1.00 33.97 321 LEU B O 1
ATOM 5205 N N . ASP C 1 322 ? -47.457 142.751 261.713 1.00 36.94 322 ASP B N 1
ATOM 5206 C CA . ASP C 1 322 ? -47.379 142.126 260.394 1.00 55.10 322 ASP B CA 1
ATOM 5207 C C . ASP C 1 322 ? -46.368 140.991 260.377 1.00 60.64 322 ASP B C 1
ATOM 5208 O O . ASP C 1 322 ? -46.572 139.976 259.698 1.00 68.10 322 ASP B O 1
ATOM 5213 N N . LEU C 1 323 ? -45.309 141.118 261.168 1.00 65.25 323 LEU B N 1
ATOM 5214 C CA . LEU C 1 323 ? -44.249 140.120 261.213 1.00 68.90 323 LEU B CA 1
ATOM 5215 C C . LEU C 1 323 ? -44.654 138.878 262.011 1.00 74.37 323 LEU B C 1
ATOM 5216 O O . LEU C 1 323 ? -44.276 137.758 261.653 1.00 84.68 323 LEU B O 1
ATOM 5221 N N . LEU C 1 324 ? -45.436 139.052 263.072 1.00 64.03 324 LEU B N 1
ATOM 5222 C CA . LEU C 1 324 ? -45.698 137.969 264.013 1.00 53.05 324 LEU B CA 1
ATOM 5223 C C . LEU C 1 324 ? -46.652 136.928 263.426 1.00 49.74 324 LEU B C 1
ATOM 5224 O O . LEU C 1 324 ? -47.531 137.238 262.617 1.00 48.17 324 LEU B O 1
ATOM 5229 N N . VAL C 1 325 ? -46.496 135.685 263.882 1.00 41.55 325 VAL B N 1
ATOM 5230 C CA . VAL C 1 325 ? -47.348 134.576 263.449 1.00 41.95 325 VAL B CA 1
ATOM 5231 C C . VAL C 1 325 ? -48.656 134.571 264.233 1.00 39.63 325 VAL B C 1
ATOM 5232 O O . VAL C 1 325 ? -48.652 134.590 265.472 1.00 32.54 325 VAL B O 1
ATOM 5236 N N . HIS C 1 326 ? -49.780 134.494 263.515 1.00 33.76 326 HIS B N 1
ATOM 5237 C CA . HIS C 1 326 ? -51.120 134.511 264.093 1.00 29.31 326 HIS B CA 1
ATOM 5238 C C . HIS C 1 326 ? -51.817 133.170 263.891 1.00 32.09 326 HIS B C 1
ATOM 5239 O O . HIS C 1 326 ? -51.712 132.568 262.819 1.00 42.69 326 HIS B O 1
ATOM 5246 N N . ASN C 1 327 ? -52.563 132.705 264.896 1.00 31.27 327 ASN B N 1
ATOM 5247 C CA . ASN C 1 327 ? -53.525 131.651 264.604 1.00 36.61 327 ASN B CA 1
ATOM 5248 C C . ASN C 1 327 ? -54.715 132.271 263.872 1.00 36.80 327 ASN B C 1
ATOM 5249 O O . ASN C 1 327 ? -54.755 133.482 263.621 1.00 36.96 327 ASN B O 1
ATOM 5254 N N . ASP C 1 328 ? -55.684 131.435 263.487 1.00 36.23 328 ASP B N 1
ATOM 5255 C CA . ASP C 1 328 ? -56.762 131.924 262.626 1.00 38.95 328 ASP B CA 1
ATOM 5256 C C . ASP C 1 328 ? -57.585 133.010 263.316 1.00 34.96 328 ASP B C 1
ATOM 5257 O O . ASP C 1 328 ? -57.972 134.003 262.684 1.00 38.33 328 ASP B O 1
ATOM 5262 N N . ASN C 1 329 ? -57.869 132.829 264.609 1.00 34.50 329 ASN B N 1
ATOM 5263 C CA . ASN C 1 329 ? -58.699 133.796 265.321 1.00 35.72 329 ASN B CA 1
ATOM 5264 C C . ASN C 1 329 ? -57.949 135.108 265.539 1.00 36.02 329 ASN B C 1
ATOM 5265 O O . ASN C 1 329 ? -58.551 136.186 265.490 1.00 30.42 329 ASN B O 1
ATOM 5270 N N . GLU C 1 330 ? -56.627 135.038 265.734 1.00 33.31 330 GLU B N 1
ATOM 5271 C CA . GLU C 1 330 ? -55.809 136.246 265.839 1.00 32.52 330 GLU B CA 1
ATOM 5272 C C . GLU C 1 330 ? -55.712 136.990 264.505 1.00 30.72 330 GLU B C 1
ATOM 5273 O O . GLU C 1 330 ? -55.684 138.226 264.478 1.00 26.87 330 GLU B O 1
ATOM 5279 N N . LEU C 1 331 ? -55.627 136.256 263.383 1.00 26.04 331 LEU B N 1
ATOM 5280 C CA . LEU C 1 331 ? -55.518 136.908 262.086 1.00 32.21 331 LEU B CA 1
ATOM 5281 C C . LEU C 1 331 ? -56.802 137.641 261.726 1.00 23.20 331 LEU B C 1
ATOM 5282 O O . LEU C 1 331 ? -56.760 138.707 261.102 1.00 29.58 331 LEU B O 1
ATOM 5287 N N . ALA C 1 332 ? -57.952 137.067 262.088 1.00 27.52 332 ALA B N 1
ATOM 5288 C CA . ALA C 1 332 ? -59.227 137.718 261.815 1.00 29.09 332 ALA B CA 1
ATOM 5289 C C . ALA C 1 332 ? -59.289 139.098 262.464 1.00 33.27 332 ALA B C 1
ATOM 5290 O O . ALA C 1 332 ? -59.744 140.068 261.843 1.00 24.56 332 ALA B O 1
ATOM 5300 N N . HIS C 1 334 ? -56.563 140.890 263.264 1.00 26.82 334 HIS B N 1
ATOM 5301 C CA . HIS C 1 334 ? -55.582 141.673 262.509 1.00 26.77 334 HIS B CA 1
ATOM 5302 C C . HIS C 1 334 ? -56.224 142.337 261.287 1.00 31.24 334 HIS B C 1
ATOM 5303 O O . HIS C 1 334 ? -56.010 143.527 261.005 1.00 22.65 334 HIS B O 1
ATOM 5310 N N . TYR C 1 335 ? -57.014 141.570 260.540 1.00 26.94 335 TYR B N 1
ATOM 5311 C CA . TYR C 1 335 ? -57.626 142.123 259.332 1.00 28.99 335 TYR B CA 1
ATOM 5312 C C . TYR C 1 335 ? -58.701 143.149 259.670 1.00 28.05 335 TYR B C 1
ATOM 5313 O O . TYR C 1 335 ? -58.860 144.146 258.958 1.00 32.38 335 TYR B O 1
ATOM 5322 N N . TYR C 1 336 ? -59.460 142.914 260.743 1.00 28.08 336 TYR B N 1
ATOM 5323 C CA . TYR C 1 336 ? -60.428 143.917 261.177 1.00 24.46 336 TYR B CA 1
ATOM 5324 C C . TYR C 1 336 ? -59.733 145.253 261.423 1.00 30.98 336 TYR B C 1
ATOM 5325 O O . TYR C 1 336 ? -60.186 146.303 260.941 1.00 25.67 336 TYR B O 1
ATOM 5334 N N . LEU C 1 337 ? -58.598 145.221 262.136 1.00 24.09 337 LEU B N 1
ATOM 5335 C CA . LEU C 1 337 ? -57.865 146.447 262.442 1.00 25.78 337 LEU B CA 1
ATOM 5336 C C . LEU C 1 337 ? -57.317 147.106 261.182 1.00 27.34 337 LEU B C 1
ATOM 5337 O O . LEU C 1 337 ? -57.393 148.332 261.035 1.00 29.02 337 LEU B O 1
ATOM 5342 N N . LYS C 1 338 ? -56.722 146.316 260.282 1.00 25.22 338 LYS B N 1
ATOM 5343 C CA . LYS C 1 338 ? -56.308 146.850 258.986 1.00 33.02 338 LYS B CA 1
ATOM 5344 C C . LYS C 1 338 ? -57.489 147.489 258.260 1.00 34.38 338 LYS B C 1
ATOM 5345 O O . LYS C 1 338 ? -57.379 148.595 257.711 1.00 29.42 338 LYS B O 1
ATOM 5351 N N . GLY C 1 339 ? -58.633 146.803 258.253 1.00 30.26 339 GLY B N 1
ATOM 5352 C CA . GLY C 1 339 ? -59.788 147.336 257.551 1.00 27.41 339 GLY B CA 1
ATOM 5353 C C . GLY C 1 339 ? -60.208 148.693 258.077 1.00 35.12 339 GLY B C 1
ATOM 5354 O O . GLY C 1 339 ? -60.510 149.601 257.305 1.00 33.17 339 GLY B O 1
ATOM 5355 N N . ARG C 1 340 ? -60.222 148.847 259.405 1.00 32.19 340 ARG B N 1
ATOM 5356 C CA . ARG C 1 340 ? -60.594 150.119 260.018 1.00 29.92 340 ARG B CA 1
ATOM 5357 C C . ARG C 1 340 ? -59.557 151.204 259.743 1.00 32.27 340 ARG B C 1
ATOM 5358 O O . ARG C 1 340 ? -59.917 152.363 259.509 1.00 32.39 340 ARG B O 1
ATOM 5366 N N . LEU C 1 341 ? -58.266 150.861 259.815 1.00 33.54 341 LEU B N 1
ATOM 5367 C CA . LEU C 1 341 ? -57.226 151.863 259.579 1.00 33.80 341 LEU B CA 1
ATOM 5368 C C . LEU C 1 341 ? -57.280 152.367 258.145 1.00 38.55 341 LEU B C 1
ATOM 5369 O O . LEU C 1 341 ? -57.253 153.577 257.901 1.00 30.07 341 LEU B O 1
ATOM 5374 N N . GLU C 1 342 ? -57.349 151.444 257.186 1.00 31.65 342 GLU B N 1
ATOM 5375 C CA . GLU C 1 342 ? -57.317 151.783 255.766 1.00 37.80 342 GLU B CA 1
ATOM 5376 C C . GLU C 1 342 ? -58.696 152.054 255.181 1.00 41.17 342 GLU B C 1
ATOM 5377 O O . GLU C 1 342 ? -58.783 152.525 254.040 1.00 41.81 342 GLU B O 1
ATOM 5383 N N . GLN C 1 343 ? -59.763 151.777 255.929 1.00 39.68 343 GLN B N 1
ATOM 5384 C CA . GLN C 1 343 ? -61.139 151.855 255.439 1.00 46.54 343 GLN B CA 1
ATOM 5385 C C . GLN C 1 343 ? -61.268 151.095 254.122 1.00 46.98 343 GLN B C 1
ATOM 5386 O O . GLN C 1 3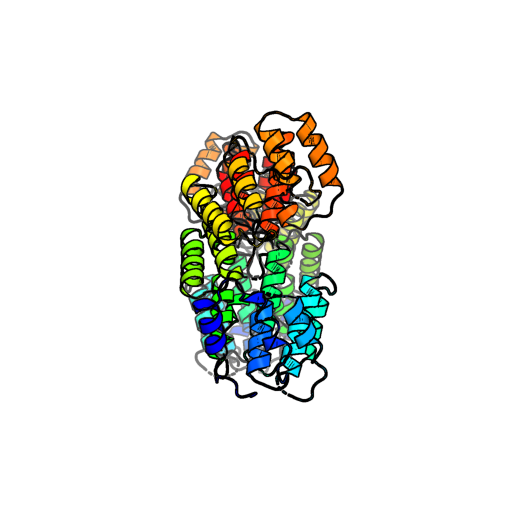43 ? -61.678 151.625 253.091 1.00 43.50 343 GLN B O 1
ATOM 5392 N N . ASN C 1 344 ? -60.875 149.823 254.190 1.00 41.10 344 ASN B N 1
ATOM 5393 C CA . ASN C 1 344 ? -60.714 148.946 253.037 1.00 43.30 344 ASN B CA 1
ATOM 5394 C C . ASN C 1 344 ? -61.656 147.765 253.223 1.00 40.78 344 ASN B C 1
ATOM 5395 O O . ASN C 1 344 ? -61.399 146.894 254.059 1.00 35.54 344 ASN B O 1
ATOM 5400 N N . LYS C 1 345 ? -62.731 147.717 252.429 1.00 31.79 345 LYS B N 1
ATOM 5401 C CA . LYS C 1 345 ? -63.702 146.638 252.605 1.00 33.73 345 LYS B CA 1
ATOM 5402 C C . LYS C 1 345 ? -63.056 145.270 252.448 1.00 32.22 345 LYS B C 1
ATOM 5403 O O . LYS C 1 345 ? -63.516 144.295 253.054 1.00 31.48 345 LYS B O 1
ATOM 5409 N N . ALA C 1 346 ? -61.988 145.173 251.647 1.00 33.15 346 ALA B N 1
ATOM 5410 C CA . ALA C 1 346 ? -61.362 143.879 251.400 1.00 35.43 346 ALA B CA 1
ATOM 5411 C C . ALA C 1 346 ? -60.751 143.294 252.670 1.00 31.18 346 ALA B C 1
ATOM 5412 O O . ALA C 1 346 ? -60.732 142.071 252.847 1.00 28.41 346 ALA B O 1
ATOM 5414 N N . CYS C 1 347 ? -60.239 144.143 253.564 1.00 33.44 347 CYS B N 1
ATOM 5415 C CA . CYS C 1 347 ? -59.702 143.602 254.811 1.00 27.94 347 CYS B CA 1
ATOM 5416 C C . CYS C 1 347 ? -60.814 143.023 255.676 1.00 21.14 347 CYS B C 1
ATOM 5417 O O . CYS C 1 347 ? -60.627 141.994 256.330 1.00 28.17 347 CYS B O 1
ATOM 5420 N N . PHE C 1 348 ? -61.985 143.665 255.686 1.00 25.38 348 PHE B N 1
ATOM 5421 C CA . PHE C 1 348 ? -63.109 143.137 256.456 1.00 27.87 348 PHE B CA 1
ATOM 5422 C C . PHE C 1 348 ? -63.582 141.799 255.910 1.00 28.59 348 PHE B C 1
ATOM 5423 O O . PHE C 1 348 ? -63.998 140.926 256.678 1.00 25.37 348 PHE B O 1
ATOM 5431 N N . TYR C 1 349 ? -63.535 141.608 254.584 1.00 22.68 349 TYR B N 1
ATOM 5432 C CA . TYR C 1 349 ? -63.875 140.295 254.057 1.00 28.51 349 TYR B CA 1
ATOM 5433 C C . TYR C 1 349 ? -62.850 139.251 254.487 1.00 23.05 349 TYR B C 1
ATOM 5434 O O . TYR C 1 349 ? -63.220 138.132 254.866 1.00 31.64 349 TYR B O 1
ATOM 5443 N N . SER C 1 350 ? -61.554 139.579 254.430 1.00 25.39 350 SER B N 1
ATOM 5444 C CA . SER C 1 350 ? -60.558 138.652 254.960 1.00 25.25 350 SER B CA 1
ATOM 5445 C C . SER C 1 350 ? -60.789 138.382 256.444 1.00 28.26 350 SER B C 1
ATOM 5446 O O . SER C 1 350 ? -60.600 137.254 256.912 1.00 28.36 350 SER B O 1
ATOM 5449 N N . SER C 1 351 ? -61.184 139.408 257.203 1.00 26.93 351 SER B N 1
ATOM 5450 C CA . SER C 1 351 ? -61.491 139.202 258.621 1.00 22.22 351 SER B CA 1
ATOM 5451 C C . SER C 1 351 ? -62.617 138.188 258.796 1.00 23.99 351 SER B C 1
ATOM 5452 O O . SER C 1 351 ? -62.514 137.250 259.601 1.00 23.74 351 SER B O 1
ATOM 5455 N N . ILE C 1 352 ? -63.697 138.356 258.025 1.00 22.95 352 ILE B N 1
ATOM 5456 C CA . ILE C 1 352 ? -64.816 137.420 258.061 1.00 23.75 352 ILE B CA 1
ATOM 5457 C C . ILE C 1 352 ? -64.353 136.014 257.716 1.00 26.89 352 ILE B C 1
ATOM 5458 O O . ILE C 1 352 ? -64.727 135.043 258.383 1.00 28.28 352 ILE B O 1
ATOM 5463 N N . GLU C 1 353 ? -63.521 135.887 256.680 1.00 26.59 353 GLU B N 1
ATOM 5464 C CA . GLU C 1 353 ? -63.052 134.571 256.273 1.00 23.63 353 GLU B CA 1
ATOM 5465 C C . GLU C 1 353 ? -62.399 133.839 257.432 1.00 28.34 353 GLU B C 1
ATOM 5466 O O . GLU C 1 353 ? -62.621 132.640 257.623 1.00 25.63 353 GLU B O 1
ATOM 5472 N N . TYR C 1 354 ? -61.607 134.549 258.238 1.00 29.63 354 TYR B N 1
ATOM 5473 C CA . TYR C 1 354 ? -60.867 133.879 259.300 1.00 30.06 354 TYR B CA 1
ATOM 5474 C C . TYR C 1 354 ? -61.672 133.710 260.577 1.00 27.31 354 TYR B C 1
ATOM 5475 O O . TYR C 1 354 ? -61.425 132.755 261.326 1.00 25.96 354 TYR B O 1
ATOM 5484 N N . PHE C 1 355 ? -62.645 134.583 260.852 1.00 24.34 355 PHE B N 1
ATOM 5485 C CA . PHE C 1 355 ? -63.582 134.259 261.924 1.00 24.88 355 PHE B CA 1
ATOM 5486 C C . PHE C 1 355 ? -64.407 133.039 261.546 1.00 28.52 355 PHE B C 1
ATOM 5487 O O . PHE C 1 355 ? -64.713 132.198 262.397 1.00 26.18 355 PHE B O 1
ATOM 5495 N N . LYS C 1 356 ? -64.759 132.911 260.262 1.00 27.48 356 LYS B N 1
ATOM 5496 C CA . LYS C 1 356 ? -65.494 131.723 259.833 1.00 24.21 356 LYS B CA 1
ATOM 5497 C C . LYS C 1 356 ? -64.632 130.474 259.977 1.00 22.55 356 LYS B C 1
ATOM 5498 O O . LYS C 1 356 ? -65.130 129.424 260.393 1.00 25.63 356 LYS B O 1
ATOM 5504 N N . LYS C 1 357 ? -63.369 130.602 259.653 1.00 22.66 357 LYS B N 1
ATOM 5505 C CA . LYS C 1 357 ? -62.428 129.520 259.748 1.00 32.48 357 LYS B CA 1
ATOM 5506 C C . LYS C 1 357 ? -62.270 129.043 261.186 1.00 36.39 357 LYS B C 1
ATOM 5507 O O . LYS C 1 357 ? -62.334 127.882 261.455 1.00 27.32 357 LYS B O 1
ATOM 5513 N N . SER C 1 358 ? -62.080 129.979 262.102 1.00 31.40 358 SER B N 1
ATOM 5514 C CA . SER C 1 358 ? -61.956 129.650 263.514 1.00 30.19 358 SER B CA 1
ATOM 5515 C C . SER C 1 358 ? -63.288 129.294 264.150 1.00 32.39 358 SER B C 1
ATOM 5516 O O . SER C 1 358 ? -63.294 128.847 265.297 1.00 31.23 358 SER B O 1
ATOM 5519 N N . ASN C 1 359 ? -64.403 129.462 263.428 1.00 23.89 359 ASN B N 1
ATOM 5520 C CA . ASN C 1 359 ? -65.741 129.193 263.944 1.00 24.98 359 ASN B CA 1
ATOM 5521 C C . ASN C 1 359 ? -66.071 130.089 265.146 1.00 27.70 359 ASN B C 1
ATOM 5522 O O . ASN C 1 359 ? -66.599 129.639 266.168 1.00 27.54 359 ASN B O 1
ATOM 5527 N N . ASP C 1 360 ? -65.770 131.373 265.004 1.00 31.78 360 ASP B N 1
ATOM 5528 C CA . ASP C 1 360 ? -66.046 132.391 266.024 1.00 22.44 360 ASP B CA 1
ATOM 5529 C C . ASP C 1 360 ? -67.232 133.209 265.527 1.00 23.91 360 ASP B C 1
ATOM 5530 O O . ASP C 1 360 ? -67.077 134.077 264.662 1.00 30.36 360 ASP B O 1
ATOM 5535 N N . LYS C 1 361 ? -68.423 132.907 266.044 1.00 24.38 361 LYS B N 1
ATOM 5536 C CA . LYS C 1 361 ? -69.651 133.593 265.654 1.00 22.64 361 LYS B CA 1
ATOM 5537 C C . LYS C 1 361 ? -69.895 134.853 266.463 1.00 24.32 361 LYS B C 1
ATOM 5538 O O . LYS C 1 361 ? -70.902 135.533 266.253 1.00 26.79 361 LYS B O 1
ATOM 5544 N N . PHE C 1 362 ? -68.990 135.184 267.375 1.00 24.70 362 PHE B N 1
ATOM 5545 C CA . PHE C 1 362 ? -69.193 136.292 268.297 1.00 22.69 362 PHE B CA 1
ATOM 5546 C C . PHE C 1 362 ? -68.414 137.520 267.848 1.00 25.41 362 PHE B C 1
ATOM 5547 O O . PHE C 1 362 ? -69.005 138.560 267.547 1.00 20.70 362 PHE B O 1
ATOM 5555 N N . LEU C 1 363 ? -67.089 137.398 267.755 1.00 21.22 363 LEU B N 1
ATOM 5556 C CA . LEU C 1 363 ? -66.232 138.514 267.350 1.00 23.15 363 LEU B CA 1
ATOM 5557 C C . LEU C 1 363 ? -66.431 138.923 265.892 1.00 24.56 363 LEU B C 1
ATOM 5558 O O . LEU C 1 363 ? -66.035 140.025 265.521 1.00 22.66 363 LEU B O 1
ATOM 5563 N N . ILE C 1 364 ? -67.029 138.064 265.063 1.00 25.98 364 ILE B N 1
ATOM 5564 C CA . ILE C 1 364 ? -67.280 138.423 263.673 1.00 23.60 364 ILE B CA 1
ATOM 5565 C C . ILE C 1 364 ? -68.249 139.597 263.582 1.00 24.58 364 ILE B C 1
ATOM 5566 O O . ILE C 1 364 ? -68.301 140.286 262.559 1.00 27.44 364 ILE B O 1
ATOM 5571 N N . ARG C 1 365 ? -69.002 139.859 264.652 1.00 26.35 365 ARG B N 1
ATOM 5572 C CA . ARG C 1 365 ? -69.861 141.044 264.701 1.00 30.56 365 ARG B CA 1
ATOM 5573 C C . ARG C 1 365 ? -69.085 142.324 264.413 1.00 26.18 365 ARG B C 1
ATOM 5574 O O . ARG C 1 365 ? -69.665 143.302 263.925 1.00 33.51 365 ARG B O 1
ATOM 5582 N N . LEU C 1 366 ? -67.774 142.323 264.671 1.00 25.37 366 LEU B N 1
ATOM 5583 C CA . LEU C 1 366 ? -66.973 143.536 264.503 1.00 27.43 366 LEU B CA 1
ATOM 5584 C C . LEU C 1 366 ? -66.763 143.911 263.038 1.00 24.49 366 LEU B C 1
ATOM 5585 O O . LEU C 1 366 ? -67.080 145.054 262.666 1.00 28.56 366 LEU B O 1
ATOM 5590 N N . PRO C 1 367 ? -66.227 143.038 262.163 1.00 22.10 367 PRO B N 1
ATOM 5591 C CA . PRO C 1 367 ? -66.195 143.402 260.728 1.00 23.19 367 PRO B CA 1
ATOM 5592 C C . PRO C 1 367 ? -67.573 143.491 260.078 1.00 25.15 367 PRO B C 1
ATOM 5593 O O . PRO C 1 367 ? -67.737 144.250 259.112 1.00 26.98 367 PRO B O 1
ATOM 5597 N N . LEU C 1 368 ? -68.571 142.745 260.557 1.00 26.61 368 LEU B N 1
ATOM 5598 C CA . LEU C 1 368 ? -69.900 142.874 259.965 1.00 30.55 368 LEU B CA 1
ATOM 5599 C C . LEU C 1 368 ? -70.455 144.274 260.177 1.00 29.98 368 LEU B C 1
ATOM 5600 O O . LEU C 1 368 ? -71.014 144.872 259.249 1.00 34.98 368 LEU B O 1
ATOM 5605 N N . LEU C 1 369 ? -70.258 144.830 261.371 1.00 24.41 369 LEU B N 1
ATOM 5606 C CA . LEU C 1 369 ? -70.751 146.172 261.668 1.00 29.32 369 LEU B CA 1
ATOM 5607 C C . LEU C 1 369 ? -70.067 147.216 260.795 1.00 33.42 369 LEU B C 1
ATOM 5608 O O . LEU C 1 369 ? -70.717 148.146 260.300 1.00 29.92 369 LEU B O 1
ATOM 5613 N N . GLU C 1 370 ? -68.749 147.094 260.617 1.00 27.59 370 GLU B N 1
ATOM 5614 C CA . GLU C 1 370 ? -68.032 148.068 259.802 1.00 28.88 370 GLU B CA 1
ATOM 5615 C C . GLU C 1 370 ? -68.491 148.012 258.347 1.00 29.58 370 GLU B C 1
ATOM 5616 O O . GLU C 1 370 ? -68.646 149.055 257.704 1.00 31.85 370 GLU B O 1
ATOM 5622 N N . LEU C 1 371 ? -68.682 146.805 257.810 1.00 27.54 371 LEU B N 1
ATOM 5623 C CA . LEU C 1 371 ? -69.217 146.671 256.461 1.00 27.07 371 LEU B CA 1
ATOM 5624 C C . LEU C 1 371 ? -70.592 147.302 256.360 1.00 28.63 371 LEU B C 1
ATOM 5625 O O . LEU C 1 371 ? -70.915 147.948 255.356 1.00 34.24 371 LEU B O 1
ATOM 5630 N N . GLN C 1 372 ? -71.416 147.121 257.392 1.00 28.63 372 GLN B N 1
ATOM 5631 C CA . GLN C 1 372 ? -72.732 147.749 257.414 1.00 32.85 372 GLN B CA 1
ATOM 5632 C C . GLN C 1 372 ? -72.616 149.271 257.403 1.00 43.99 372 GLN B C 1
ATOM 5633 O O . GLN C 1 372 ? -73.259 149.948 256.591 1.00 38.84 372 GLN B O 1
ATOM 5639 N N . LYS C 1 373 ? -71.784 149.830 258.288 1.00 39.38 373 LYS B N 1
ATOM 5640 C CA . LYS C 1 373 ? -71.558 151.274 258.291 1.00 40.41 373 LYS B CA 1
ATOM 5641 C C . LYS C 1 373 ? -71.129 151.785 256.923 1.00 34.19 373 LYS B C 1
ATOM 5642 O O . LYS C 1 373 ? -71.484 152.900 256.526 1.00 43.74 373 LYS B O 1
ATOM 5656 N N . GLY C 1 375 ? -72.122 150.782 254.198 1.00 33.87 375 GLY B N 1
ATOM 5657 C CA . GLY C 1 375 ? -73.225 150.621 253.265 1.00 42.28 375 GLY B CA 1
ATOM 5658 C C . GLY C 1 375 ? -73.247 149.339 252.462 1.00 46.07 375 GLY B C 1
ATOM 5659 O O . GLY C 1 375 ? -73.859 149.303 251.386 1.00 46.29 375 GLY B O 1
ATOM 5660 N N . GLU C 1 376 ? -72.603 148.279 252.949 1.00 37.01 376 GLU B N 1
ATOM 5661 C CA . GLU C 1 376 ? -72.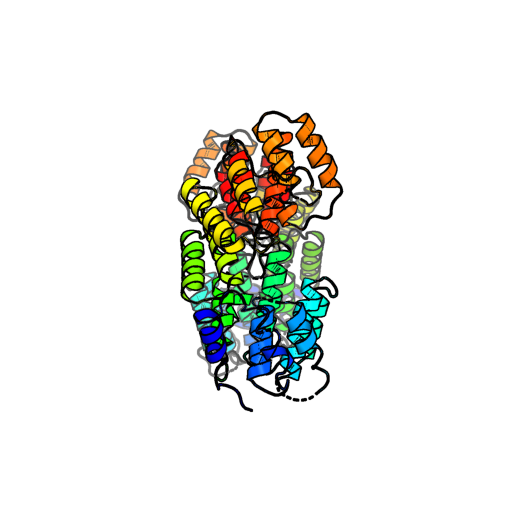692 146.998 252.264 1.00 31.43 376 GLU B CA 1
ATOM 5662 C C . GLU C 1 376 ? -74.147 146.570 252.171 1.00 29.81 376 GLU B C 1
ATOM 5663 O O . GLU C 1 376 ? -74.956 146.867 253.050 1.00 35.97 376 GLU B O 1
ATOM 5669 N N . ASN C 1 377 ? -74.475 145.919 251.063 1.00 38.77 377 ASN B N 1
ATOM 5670 C CA . ASN C 1 377 ? -75.843 145.509 250.811 1.00 38.26 377 ASN B CA 1
ATOM 5671 C C . ASN C 1 377 ? -76.305 144.567 251.913 1.00 36.58 377 ASN B C 1
ATOM 5672 O O . ASN C 1 377 ? -75.549 143.706 252.372 1.00 35.29 377 ASN B O 1
ATOM 5677 N N . GLN C 1 378 ? -77.539 144.760 252.372 1.00 40.54 378 GLN B N 1
ATOM 5678 C CA . GLN C 1 378 ? -77.990 144.014 253.543 1.00 44.42 378 GLN B CA 1
ATOM 5679 C C . GLN C 1 378 ? -78.137 142.524 253.236 1.00 34.55 378 GLN B C 1
ATOM 5680 O O . GLN C 1 378 ? -77.857 141.678 254.097 1.00 30.89 378 GLN B O 1
ATOM 5686 N N . LYS C 1 379 ? -78.494 142.178 252.012 1.00 34.06 379 LYS B N 1
ATOM 5687 C CA . LYS C 1 379 ? -78.603 140.789 251.602 1.00 29.38 379 LYS B CA 1
ATOM 5688 C C . LYS C 1 379 ? -77.230 140.156 251.593 1.00 27.31 379 LYS B C 1
ATOM 5689 O O . LYS C 1 379 ? -77.063 139.084 252.035 1.00 27.75 379 LYS B O 1
ATOM 5695 N N . LEU C 1 380 ? -76.261 140.848 251.056 1.00 26.50 380 LEU B N 1
ATOM 5696 C CA . LEU C 1 380 ? -74.897 140.339 251.110 1.00 29.99 380 LEU B CA 1
ATOM 5697 C C . LEU C 1 380 ? -74.490 140.026 252.547 1.00 29.71 380 LEU B C 1
ATOM 5698 O O . LEU C 1 380 ? -73.920 138.967 252.825 1.00 25.95 380 LEU B O 1
ATOM 5703 N N . LEU C 1 381 ? -74.810 140.930 253.482 1.00 26.75 381 LEU B N 1
ATOM 5704 C CA . LEU C 1 381 ? -74.444 140.708 254.879 1.00 34.85 381 LEU B CA 1
ATOM 5705 C C . LEU C 1 381 ? -75.172 139.496 255.458 1.00 29.85 381 LEU B C 1
ATOM 5706 O O . LEU C 1 381 ? -74.568 138.687 256.176 1.00 31.17 381 LEU B O 1
ATOM 5711 N N . GLU C 1 382 ? -76.465 139.351 255.144 1.00 24.65 382 GLU B N 1
ATOM 5712 C CA . GLU C 1 382 ? -77.200 138.153 255.547 1.00 28.25 382 GLU B CA 1
ATOM 5713 C C . GLU C 1 382 ? -76.534 136.897 255.008 1.00 30.91 382 GLU B C 1
ATOM 5714 O O . GLU C 1 382 ? -76.400 135.889 255.719 1.00 30.42 382 GLU B O 1
ATOM 5720 N N . LEU C 1 383 ? -76.101 136.943 253.752 1.00 28.62 383 LEU B N 1
ATOM 5721 C CA . LEU C 1 383 ? -75.520 135.771 253.112 1.00 28.60 383 LEU B CA 1
ATOM 5722 C C . LEU C 1 383 ? -74.186 135.402 253.752 1.00 28.38 383 LEU B C 1
ATOM 5723 O O . LEU C 1 383 ? -73.894 134.219 253.961 1.00 36.45 383 LEU B O 1
ATOM 5728 N N . LEU C 1 384 ? -73.375 136.402 254.094 1.00 25.86 384 LEU B N 1
ATOM 5729 C CA . LEU C 1 384 ? -72.120 136.121 254.781 1.00 32.65 384 LEU B CA 1
ATOM 5730 C C . LEU C 1 384 ? -72.379 135.462 256.130 1.00 35.80 384 LEU B C 1
ATOM 5731 O O . LEU C 1 384 ? -71.671 134.530 256.518 1.00 39.93 384 LEU B O 1
ATOM 5736 N N . LEU C 1 385 ? -73.431 135.893 256.827 1.00 33.72 385 LEU B N 1
ATOM 5737 C CA . LEU C 1 385 ? -73.761 135.288 258.113 1.00 35.49 385 LEU B CA 1
ATOM 5738 C C . LEU C 1 385 ? -74.201 133.835 257.964 1.00 41.80 385 LEU B C 1
ATOM 5739 O O . LEU C 1 385 ? -73.882 132.993 258.809 1.00 45.17 385 LEU B O 1
ATOM 5744 N N . LEU C 1 386 ? -74.913 133.520 256.883 1.00 39.53 386 LEU B N 1
ATOM 5745 C CA . LEU C 1 386 ? -75.500 132.197 256.706 1.00 36.59 386 LEU B CA 1
ATOM 5746 C C . LEU C 1 386 ? -74.477 131.173 256.235 1.00 33.93 386 LEU B C 1
ATOM 5747 O O . LEU C 1 386 ? -74.517 130.012 256.663 1.00 37.11 386 LEU B O 1
ATOM 5752 N N . LEU C 1 387 ? -73.568 131.571 255.347 1.00 29.10 387 LEU B N 1
ATOM 5753 C CA . LEU C 1 387 ? -72.596 130.644 254.794 1.00 27.56 387 LEU B CA 1
ATOM 5754 C C . LEU C 1 387 ? -71.553 130.278 255.850 1.00 33.76 387 LEU B C 1
ATOM 5755 O O . LEU C 1 387 ? -71.346 130.995 256.834 1.00 34.46 387 LEU B O 1
ATOM 5760 N N . GLU C 1 388 ? -70.895 129.143 255.639 1.00 37.12 388 GLU B N 1
ATOM 5761 C CA . GLU C 1 388 ? -69.925 128.628 256.594 1.00 40.37 388 GLU B CA 1
ATOM 5762 C C . GLU C 1 388 ? -68.648 128.208 255.881 1.00 35.64 388 GLU B C 1
ATOM 5763 O O . GLU C 1 388 ? -68.629 127.973 254.669 1.00 36.68 388 GLU B O 1
ATOM 5765 N N . HIS C 1 389 ? -67.571 128.118 256.657 1.00 31.82 389 HIS B N 1
ATOM 5766 C CA . HIS C 1 389 ? -66.313 127.584 256.154 1.00 35.46 389 HIS B CA 1
ATOM 5767 C C . HIS C 1 389 ? -66.326 126.068 256.291 1.00 35.06 389 HIS B C 1
ATOM 5768 O O . HIS C 1 389 ? -66.897 125.527 257.244 1.00 33.40 389 HIS B O 1
ATOM 5775 N N . HIS C 1 390 ? -65.713 125.379 255.336 1.00 39.47 390 HIS B N 1
ATOM 5776 C CA . HIS C 1 390 ? -65.653 123.919 255.408 1.00 51.38 390 HIS B CA 1
ATOM 5777 C C . HIS C 1 390 ? -64.578 123.485 256.400 1.00 52.17 390 HIS B C 1
ATOM 5778 O O . HIS C 1 390 ? -63.395 123.762 256.193 1.00 51.45 390 HIS B O 1
ATOM 5780 N N . GLY D 2 1 ? -56.562 141.633 271.019 1.00 23.03 1 GLY D N 1
ATOM 5781 C CA . GLY D 2 1 ? -57.789 140.863 270.880 1.00 25.95 1 GLY D CA 1
ATOM 5782 C C . GLY D 2 1 ? -58.527 140.684 272.197 1.00 29.67 1 GLY D C 1
ATOM 5783 O O . GLY D 2 1 ? -58.266 141.395 273.157 1.00 26.74 1 GLY D O 1
ATOM 5784 N N . MET D 2 2 ? -59.426 139.743 272.241 1.00 23.32 2 MET D N 1
ATOM 5785 C CA . MET D 2 2 ? -60.216 139.519 273.449 1.00 22.50 2 MET D CA 1
ATOM 5786 C C . MET D 2 2 ? -59.655 138.321 274.194 1.00 20.77 2 MET D C 1
ATOM 5787 O O . MET D 2 2 ? -59.511 137.242 273.600 1.00 26.68 2 MET D O 1
ATOM 5792 N N . PRO D 2 3 ? -59.302 138.444 275.469 1.00 24.50 3 PRO D N 1
ATOM 5793 C CA . PRO D 2 3 ? -58.815 137.267 276.195 1.00 25.31 3 PRO D CA 1
ATOM 5794 C C . PRO D 2 3 ? -59.913 136.221 276.378 1.00 27.73 3 PRO D C 1
ATOM 5795 O O . PRO D 2 3 ? -61.074 136.540 276.648 1.00 23.76 3 PRO D O 1
ATOM 5799 N N . ARG D 2 4 ? -59.528 134.956 276.206 1.00 20.87 4 ARG D N 1
ATOM 5800 C CA . ARG D 2 4 ? -60.384 133.810 276.482 1.00 23.79 4 ARG D CA 1
ATOM 5801 C C . ARG D 2 4 ? -59.634 132.808 277.343 1.00 27.73 4 ARG D C 1
ATOM 5802 O O . ARG D 2 4 ? -58.407 132.681 277.244 1.00 26.04 4 ARG D O 1
ATOM 5810 N N . GLY D 2 5 ? -60.384 132.062 278.142 1.00 25.74 5 GLY D N 1
ATOM 5811 C CA . GLY D 2 5 ? -59.771 130.994 278.909 1.00 27.31 5 GLY D CA 1
ATOM 5812 C C . GLY D 2 5 ? -60.811 130.089 279.525 1.00 32.91 5 GLY D C 1
ATOM 5813 O O . GLY D 2 5 ? -62.004 130.405 279.580 1.00 35.23 5 GLY D O 1
ATOM 5814 N N . ALA D 2 6 ? -60.325 128.958 280.006 1.00 29.73 6 ALA D N 1
ATOM 5815 C CA . ALA D 2 6 ? -61.150 128.001 280.724 1.00 31.00 6 ALA D CA 1
ATOM 5816 C C . ALA D 2 6 ? -60.241 127.205 281.640 1.00 38.15 6 ALA D C 1
ATOM 5817 O O . ALA D 2 6 ? -60.679 126.584 282.610 1.00 41.07 6 ALA D O 1
#

Nearest PDB structures (foldseek):
  5xyb-assembly1_A  TM=9.995E-01  e=1.260E-35  Spbetavirus SPbeta
  6jg9-assembly1_A  TM=1.001E+00  e=3.953E-35  Spbetavirus SPbeta
  5y24-assembly1_A  TM=9.987E-01  e=3.953E-35  Spbetavirus SPbeta
  5zvw-assembly1_A  TM=9.470E-01  e=5.044E-19  Bacillus phage phi3T
  4wnf-assembly1_A  TM=4.646E-01  e=6.503E-01  Homo sapiens

Organism: Bacillus phage SPbeta (NCBI:txid2932878)

Sequence (686 aa):
DKTFNEFSSIVNIVKSQYPDREYELKDYCLNLDVKTKAARSALEYADANFFEIEDVLIDSISCNKSKEYGKVYKIHRELSNSVITEFEAVKRLGKLNIKTPENSFSRLLLLYHYLSTGNFSPAQLIKQIDLSEISENYIRNTYQTRVHVLSNIKLNENSLEECREYSKKALESTNILRFQVFSYLTIGNSLLFSNYELAQENFLKGLSISVQNENYNIFQQALCFLNNVWRKENKWINFESDSIDLQEQAHCFINFNENSKAKEVLDKLDLLVHNDNELAHYYLKGRLEQNKACFYSSIEYFKKSNDKFLIRLPLLELQKGENQKLLELLLLLEHHGMPRGADGKTFNEFSSIVNIVKSQYPDREYELKDYCLNLDVKTKAARSALEYADANFFEIEDVLIDSISCSNKSKEYGKVYKIHRELSNSVITEFEAVKRLGKLNIKTPENSFSRLLLLYHYLSTGNFSPAQLIKQIDLSEISENYIRNTYQTRVHVLSNIKLNENSLEECREYSKKALESTNILRFQVFSYLTIGNSLLFSNYELAQENFLKGLSISVQNENYNIFQQALCFLNNVWRKENKWINFESDSIDLQEQAHCFINFNENSKAKEVLDKLDLLVHNDNELAHYYLKGRLEQNKACFYSSIEYFKKSNDKFLIRLPLLELQKGENQKLLELLLLLEHHGMPRGA

Solvent-accessible surface area: 32056 Å² total

InterPro domains:
  IPR047705 AimR transcriptional regulator-like [NF038310] (8-371)
  IPR047705 AimR transcriptional regulator-like [PF22871] (63-373)

Secondary structure (DSSP, 8-state):
----SSTHHHHHHHHHH-GGGTTT--HHHHTS-TTSHHHHHHHHHHHH--HHHHHHHHH------HHHHHHHHHHHHHHHTTSS-HHHHHHHHHHHT--S---HHHHHHHHHHHHHTT-----HHHHT--GGG-----HHHHHHHHHHH--HHHHHTT-HHHHHHHHHHHHHT---HHHHHHHHHHHHHHTTTT-HHHHHHHHHHHHHHHTT-TTT--HHHHHHHHHHHTT---TT--TT-----HHHHHHHHHHTT-HHHHHHHHHHHTTS---HHHH--HHHHHHHHT-HHHHHHHHHHHHHHT-TTTTHHHHHHHH----HHHHHHHHH-B--/-----SSHHHHHHHHHHH-GGGTTT--HHHHSS-TTSHHHHHHHHHHHH--HHHHHHHHH---S---HHHHHHHHHHHHHHHTTSS-HHHHHHHHHHH-------HHHHHHHHHHHHHTT-----HHHHT--GGG-----HHHHHHHHHHH--HHHHHTT-HHHHHHHHHHHHHH---HHHHHHHHHHHHHHTTTT-HHHHHHHHHHHHHHTTT-TTT--HHHHHHHHHHHTT---TT--TT-----HHHHHHHHHHTT-HHHHHHHHHHHHHS---HHHH--HHHHHHHHT-HHHHHHHHHHHHHHT-SSTTHHHHHHHH----HHHHHHHHH-B--/------/------

Foldseek 3Di:
DDDDQALVVVVVVCCVPPVVCSVVVLVVQLPDDLVDPNVLLVLVVCVLAPCVSNVSSLVVCPDHVSVLSSVLVVLLVCPVVVVDDPVVSVVSVVVVVDDALLCQVSLLSVLVNLVVLLQLPPVVSLVPRDLVSHDRHNSSLSSQLSSLLSLVNCQLVLVLVSSLVSLVVSVVSDDHLSSVLSSLLSNLVSCLQPDLVSSLVSLVVQCVSCVVPVVSVNSLVSQLVSCLSVLHDGPSQDPPDDDLSLLSVLSNCLSVVNLVSNVVSLVSVVPDDGRLLSVCNLLSVCSSVVDLVSLVSNLVSSLSSSRPNVNVRSVVSCVCPPDPVVSVVSSVDGDD/DDDDDD/DQDDDQAQVVVVVVCCVPPVPCNVVVLVVLVVHDLQDPNNLLVLVVCVLANCPSNVVSLVVCVDDHVSVLSSQLVVLLVCLVVVVDDPVVSVVSVVVSPDDALLCQVSLLSVLVNLVVLLQLPCVVSLVPRDLVRDDSHNSSLSVQLSSLLSLVNCQLLLVLVVSLVSLVVSVVRDPHLSSLLSSLLSNLVSCLQPPLVSSLVSLVVQCVSCVVPVVSVNSLVSQLVSCLSVLHDGPSQDPPDDPLSLVSVLSNCLSVVVLVVNVVSLVSVVPDDGRLLSQLNLLSVCSSVVPLVSLVSNLVSSLSSSRLNVNVSSLVSCVCPPDVVVSVVSSPDGDD/DDDDDD